Protein AF-A0A1Q6PU66-F1 (afdb_monomer)

Nearest PDB structures (foldseek):
  5g62-assembly2_B  TM=7.228E-01  e=1.114E-17  Streptococcus pneumoniae TIGR4
  5g5z-assembly1_C  TM=7.124E-01  e=1.742E-17  Streptococcus pneumoniae TIGR4
  6jhx-assembly2_B  TM=7.033E-01  e=1.473E-17  Sphingomonas sp.
  3vlw-assembly2_B  TM=6.760E-01  e=1.648E-17  Sphingomonas sp. A1
  4xig-assembly1_Q  TM=6.704E-01  e=1.826E-16  Sphingomonas sp. A1

Mean predicted aligned error: 11.04 Å

Solvent-accessible surface area (backbone atoms only — not comparable to full-atom values): 35035 Å² total; per-residue (Å²): 134,86,82,79,74,51,74,68,55,53,52,50,50,51,52,50,51,52,49,48,52,50,47,51,52,49,47,56,48,48,69,42,39,74,56,39,73,75,56,62,80,80,64,83,78,86,74,41,74,75,62,95,67,81,84,48,77,87,67,47,73,46,34,34,34,35,65,54,66,70,62,59,85,77,43,88,50,71,53,69,25,52,34,50,43,45,44,44,74,76,42,66,28,48,32,79,87,69,46,76,40,64,59,38,66,40,68,42,60,40,59,90,97,35,38,48,60,47,52,52,47,34,62,74,67,68,64,67,48,29,28,36,49,43,72,64,61,88,76,50,68,52,58,37,37,75,72,55,52,34,40,71,40,48,73,51,38,76,74,36,13,67,46,49,44,53,51,46,70,76,37,75,89,60,84,62,53,38,68,47,91,98,42,75,35,26,50,43,54,70,24,38,40,73,49,87,53,56,78,63,54,61,57,37,39,32,33,43,47,44,45,46,40,74,59,33,51,34,42,60,47,28,42,30,89,90,81,46,95,65,75,40,79,37,96,55,43,70,37,71,42,54,60,33,25,42,24,29,71,87,69,46,82,50,84,33,83,61,73,48,96,60,43,26,55,55,36,59,49,65,69,60,51,37,42,44,62,35,76,60,54,53,33,43,59,30,49,53,58,49,43,57,29,32,50,48,44,34,59,77,71,65,49,82,91,43,40,25,28,61,56,40,53,42,71,68,49,56,50,3,43,73,43,0,11,22,39,31,42,9,44,45,52,18,36,40,74,92,75,70,38,57,44,69,23,66,70,34,72,33,47,53,35,36,42,52,51,47,23,49,39,39,75,72,58,35,42,41,91,57,29,82,75,43,68,85,49,50,67,52,47,58,60,53,67,51,48,59,51,37,41,45,34,32,34,39,30,37,69,77,48,38,34,33,58,46,38,34,83,92,39,84,60,9,50,65,34,33,22,41,40,31,34,74,30,27,19,76,76,54,75,52,82,76,16,26,78,26,73,39,21,8,26,93,66,73,51,58,57,56,59,36,32,34,45,24,47,73,35,70,88,49,62,54,41,30,51,36,32,55,53,24,39,18,44,36,74,68,32,17,44,27,26,65,51,15,44,41,46,68,54,32,69,68,55,44,41,52,64,38,60,74,71,72,45,61,32,41,39,47,83,46,78,54,98,90,40,74,27,37,27,56,31,73,78,47,65,79,37,84,77,51,66,42,54,48,37,16,36,63,66,60,72,42,36,32,44,80,60,55,75,43,86,84,59,76,89,22,52,64,54,56,20,38,44,24,52,54,68,57,64,43,75,17,24,52,78,76,46,69,63,77,60,73,49,56,58,73,54,51,57,51,39,53,57,34,45,43,58,39,48,69,62,38,43,46,62,50,44,44,30,40,28,72,61,78,37,50,77,85,80,45,40,69,58,51,38,54,53,50,60,73,57,40,57,66,60,47,40,47,58,52,40,52,53,51,54,57,65,75,74,111

Sequence (652 aa):
MKREFSLKQIMQMILVCLLLVAVVYIFYRADHAELSQLNGPVTASQGAAPLENESDPALRSFTYLLDKGESTEYYLNYEDNPVMRYIANYKTFEASDGTQQRVLMSFQVPPAGKEADNLSLLVSTQSYPDVMSMTYFGGSLAELYEAGNILDLGPYIDQYMPNYKAWLEANPQVIATTPVGDQDLHLTLTGIRANLSAYDLFAGWCYRRDWIVRYGVQPDMLFDPMADSEPRPNPKAGQAFSGHYTLDKDGNAIESATLEKNVNGDSWVDDVIFPSGNTDPIYISDWEWMFEIFERALKEQGIADGYVTSVYYPGFNQNGDLVSSFGGGSPWLWYDAEHNEVKFGGDSDTFKTYLACMNAWWNRGWIDKQFAERSGDMYYKIDDVTVRSGKVGFWQGSVSTLGSRISNASLPYTEGAVVFGAANPINDVYGGPEQQLKIPNTFFGTAKYGGSVVVTDKAKEKDLALLFHWLDYFYTEEGAMLYNYGLSAEQQAQLQDATYLRFGVDAAYTLVERDGQQMVRFHDLLKVNDGNIRTAMNGSRVMGLSSPMLVDYGDTDTYVQHCIGQWDLYKPIGFMALYPFNHQLPVKAVQSNNKVYSRIVNEYMYVQVPQFITGKKNLESDWDTYCADLKKRGYQKVLKSFNELLQESDAE

pLDDT: mean 85.13, std 16.3, range [32.5, 98.88]

Radius of gyration: 27.32 Å; Cα contacts (8 Å, |Δi|>4): 1210; chains: 1; bounding box: 78×58×77 Å

Secondary structure (DSSP, 8-state):
---PPPHHHHHHHHHHHHHHHHHHHHHHHHHHHHHHTS-----TTSSSPPPTTTT-GGG--EEEE-S----TTT-SSGGGSHHHHHHHHH--EE-TTS-EE---EEEEPPPTT-HHHHHHHHHHHT---SEEE-TT--S-HHHHHHTTSB---HHHHHHH-HHHHHHHHH-TT----EEETTEEE--SEEEEES---GGG--EEEEEEHHHHHHH-B--SEE--TTT-SS-EE-TTTTPBP-EEEEEBTTS-EEEESS--TTB-TT-EEE----TTS-SS--BHHHHHHHHHHHHHHHHHTT-TT-EEE---TTSSBTTBGGGGGGTS--SSEEEETTTTEEEE-TTSHHHHHHHHHHHHHHHHT-B-TTGGG-TTS-TT-TTHHHHHTT-EEEEEEEGGGSBTTT--TTSTTTTT--EEEEPPPBPSSSS-TTTSSPPP--S----SEEEEEEEBGGGGGS-HHHHHHHHHHTTSHHHHHHHHH---HHHHHHH--HHHHHHT-S-SEEEEEETTEEEEEE-HHHHS-TTTHHHHHS-TTS--EE--S-B--S-SS-HHHHHHHHHTSS--TT-GGGSTHHHHS-HHHHHHHHHHHIIIIIIIIHHHHHHHHTTSS-TTTSHHHHHHHHHHHTHHHHHHHHHHHHHHHT--

Structure (mmCIF, N/CA/C/O backbone):
data_AF-A0A1Q6PU66-F1
#
_entry.id   AF-A0A1Q6PU66-F1
#
loop_
_atom_site.group_PDB
_atom_site.id
_atom_site.type_symbol
_atom_site.label_atom_id
_atom_site.label_alt_id
_atom_site.label_comp_id
_atom_site.label_asym_id
_atom_site.label_entity_id
_atom_site.label_seq_id
_atom_site.pdbx_PDB_ins_code
_atom_site.Cartn_x
_atom_site.Cartn_y
_atom_site.Cartn_z
_atom_site.occupancy
_atom_site.B_iso_or_equiv
_atom_site.auth_seq_id
_atom_site.auth_comp_id
_atom_site.auth_asym_id
_atom_site.auth_atom_id
_atom_site.pdbx_PDB_model_num
ATOM 1 N N . MET A 1 1 ? 42.179 -25.171 -18.057 1.00 34.19 1 MET A N 1
ATOM 2 C CA . MET A 1 1 ? 42.884 -25.669 -16.853 1.00 34.19 1 MET A CA 1
ATOM 3 C C . MET A 1 1 ? 42.003 -25.394 -15.644 1.00 34.19 1 MET A C 1
ATOM 5 O O . MET A 1 1 ? 41.906 -24.244 -15.239 1.00 34.19 1 MET A O 1
ATOM 9 N N . 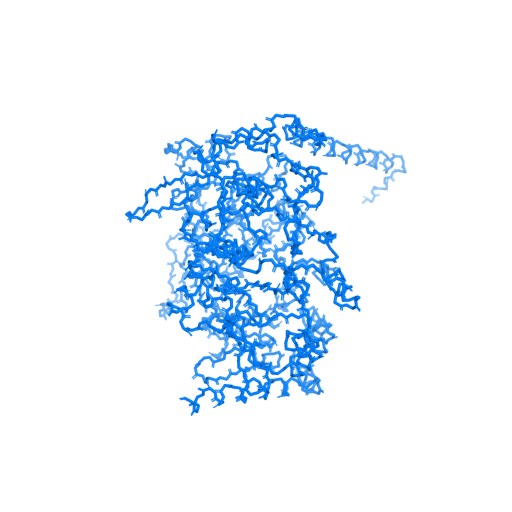LYS A 1 2 ? 41.299 -26.405 -15.122 1.00 36.56 2 LYS A N 1
ATOM 10 C CA . LYS A 1 2 ? 40.543 -26.278 -13.868 1.00 36.56 2 LYS A CA 1
ATOM 11 C C . LYS A 1 2 ? 41.562 -26.258 -12.724 1.00 36.56 2 LYS A C 1
ATOM 13 O O . LYS A 1 2 ? 42.262 -27.245 -12.532 1.00 36.56 2 LYS A O 1
ATOM 18 N N . ARG A 1 3 ? 41.718 -25.124 -12.037 1.00 38.62 3 ARG A N 1
ATOM 19 C CA . ARG A 1 3 ? 42.496 -25.062 -10.791 1.00 38.62 3 ARG A CA 1
ATOM 20 C C . ARG A 1 3 ? 41.628 -25.668 -9.692 1.00 38.62 3 ARG A C 1
ATOM 22 O O . ARG A 1 3 ? 40.685 -25.029 -9.241 1.00 38.62 3 ARG A O 1
ATOM 29 N N . GLU A 1 4 ? 41.913 -26.908 -9.315 1.00 43.91 4 GLU A N 1
ATOM 30 C CA . GLU A 1 4 ? 41.359 -27.504 -8.100 1.00 43.91 4 GLU A CA 1
ATOM 31 C C . GLU A 1 4 ? 42.000 -26.812 -6.894 1.00 43.91 4 GLU A C 1
ATOM 33 O O . GLU A 1 4 ? 43.219 -26.846 -6.713 1.00 43.91 4 GLU A O 1
ATOM 38 N N . PHE A 1 5 ? 41.185 -26.118 -6.100 1.00 52.38 5 PHE A N 1
ATOM 39 C CA . PHE A 1 5 ? 41.636 -25.535 -4.843 1.00 52.38 5 PHE A CA 1
ATOM 40 C C . PHE A 1 5 ? 41.866 -26.655 -3.828 1.00 52.38 5 PHE A C 1
ATOM 42 O O . PHE A 1 5 ? 41.019 -27.526 -3.639 1.00 52.38 5 PHE A O 1
ATOM 49 N N . SER A 1 6 ? 43.019 -26.634 -3.161 1.00 68.25 6 SER A N 1
ATOM 50 C CA . SER A 1 6 ? 43.309 -27.597 -2.097 1.00 68.25 6 SER A CA 1
ATOM 51 C C . SER A 1 6 ? 42.333 -27.420 -0.928 1.00 68.25 6 SER A C 1
ATOM 53 O O . SER A 1 6 ? 41.896 -26.303 -0.639 1.00 68.25 6 SER A O 1
ATOM 55 N N . LEU A 1 7 ? 42.053 -28.498 -0.187 1.00 52.75 7 LEU A N 1
ATOM 56 C CA . LEU A 1 7 ? 41.197 -28.477 1.012 1.00 52.75 7 LEU A CA 1
ATOM 57 C C . LEU A 1 7 ? 41.596 -27.367 2.011 1.00 52.75 7 LEU A C 1
ATOM 59 O O . LEU A 1 7 ? 40.756 -26.781 2.688 1.00 52.75 7 LEU A O 1
ATOM 63 N N . LYS A 1 8 ? 42.893 -27.036 2.054 1.00 51.84 8 LYS A N 1
ATOM 64 C CA . LYS A 1 8 ? 43.467 -25.980 2.894 1.00 51.84 8 LYS A CA 1
ATOM 65 C C . LYS A 1 8 ? 43.066 -24.569 2.437 1.00 51.84 8 LYS A C 1
ATOM 67 O O . LYS A 1 8 ? 42.828 -23.710 3.280 1.00 51.84 8 LYS A O 1
ATOM 72 N N . GLN A 1 9 ? 42.948 -24.342 1.127 1.00 51.84 9 GLN A N 1
ATOM 73 C CA . GLN A 1 9 ? 42.469 -23.078 0.551 1.00 51.84 9 GLN A CA 1
ATOM 74 C C . GLN A 1 9 ? 40.959 -22.909 0.749 1.00 51.84 9 GLN A C 1
ATOM 76 O O . GLN A 1 9 ? 40.512 -21.809 1.056 1.00 51.84 9 GLN A O 1
ATOM 81 N N . ILE A 1 10 ? 40.192 -24.002 0.663 1.00 59.53 10 ILE A N 1
ATOM 82 C CA . ILE A 1 10 ? 38.753 -24.004 0.966 1.00 59.53 10 ILE A CA 1
ATOM 83 C C . ILE A 1 10 ? 38.522 -23.673 2.448 1.00 59.53 10 ILE A C 1
ATOM 85 O O . ILE A 1 10 ? 37.725 -22.794 2.760 1.00 59.53 10 ILE A O 1
ATOM 89 N N . MET A 1 11 ? 39.274 -24.291 3.367 1.00 49.53 11 MET A N 1
ATOM 90 C CA . MET A 1 11 ? 39.202 -23.953 4.795 1.00 49.53 11 MET A CA 1
ATOM 91 C C . MET A 1 11 ? 39.613 -22.505 5.089 1.00 49.53 11 MET A C 1
ATOM 93 O O . MET A 1 11 ? 38.979 -21.865 5.921 1.00 49.53 11 MET A O 1
ATOM 97 N N . GLN A 1 12 ? 40.639 -21.968 4.417 1.00 55.06 12 GLN A N 1
ATOM 98 C CA . GLN A 1 12 ? 41.016 -20.558 4.569 1.00 55.06 12 GLN A CA 1
ATOM 99 C C . GLN A 1 12 ? 39.934 -19.610 4.044 1.00 55.06 12 GLN A C 1
ATOM 101 O O . GLN A 1 12 ? 39.653 -18.618 4.706 1.00 55.06 12 GLN A O 1
ATOM 106 N N . MET A 1 13 ? 39.286 -19.921 2.917 1.00 56.47 13 MET A N 1
ATOM 107 C CA . MET A 1 13 ? 38.144 -19.143 2.424 1.00 56.47 13 MET A CA 1
ATOM 108 C C . MET A 1 13 ? 36.962 -19.190 3.392 1.00 56.47 13 MET A C 1
ATOM 110 O O . MET A 1 13 ? 36.402 -18.144 3.689 1.00 56.47 13 MET A O 1
ATOM 114 N N . ILE A 1 14 ? 36.624 -20.359 3.944 1.00 59.97 14 ILE A N 1
ATOM 115 C CA . ILE A 1 14 ? 35.553 -20.483 4.946 1.00 59.97 14 ILE A CA 1
ATOM 116 C C . ILE A 1 14 ? 35.893 -19.671 6.200 1.00 59.97 14 ILE A C 1
ATOM 118 O O . ILE A 1 14 ? 35.036 -18.960 6.714 1.00 59.97 14 ILE A O 1
ATOM 122 N N . LEU A 1 15 ? 37.142 -19.719 6.672 1.00 51.78 15 LEU A N 1
ATOM 123 C CA . LEU A 1 15 ? 37.574 -18.946 7.838 1.00 51.78 15 LEU A CA 1
ATOM 124 C C . LEU A 1 15 ? 37.520 -17.432 7.574 1.00 51.78 15 LEU A C 1
ATOM 126 O O . LEU A 1 15 ? 37.099 -16.681 8.447 1.00 51.78 15 LEU A O 1
ATOM 130 N N . VAL A 1 16 ? 37.903 -16.987 6.372 1.00 57.66 16 VAL A N 1
ATOM 131 C CA . VAL A 1 16 ? 37.813 -15.581 5.945 1.00 57.66 16 VAL A CA 1
ATOM 132 C C . VAL A 1 16 ? 36.356 -15.143 5.787 1.00 57.66 16 VAL A C 1
ATOM 134 O O . VAL A 1 16 ? 36.017 -14.052 6.225 1.00 57.66 16 VAL A O 1
ATOM 137 N N . CYS A 1 17 ? 35.475 -15.991 5.250 1.00 51.25 17 CYS A N 1
ATOM 138 C CA . CYS A 1 17 ? 34.036 -15.730 5.189 1.00 51.25 17 CYS A CA 1
ATOM 139 C C . CYS A 1 17 ? 33.412 -15.654 6.588 1.00 51.25 17 CYS A C 1
ATOM 141 O O . CYS A 1 17 ? 32.629 -14.750 6.844 1.00 51.25 17 CYS A O 1
ATOM 143 N N . LEU A 1 18 ? 33.783 -16.540 7.517 1.00 49.34 18 LEU A N 1
ATOM 144 C CA . LEU A 1 18 ? 33.309 -16.491 8.905 1.00 49.34 18 LEU A CA 1
ATOM 145 C C . LEU A 1 18 ? 33.839 -15.260 9.649 1.00 49.34 18 LEU A C 1
ATOM 147 O O . LEU A 1 18 ? 33.102 -14.659 10.423 1.00 49.34 18 LEU A O 1
ATOM 151 N N . LEU A 1 19 ? 35.084 -14.852 9.387 1.00 48.25 19 LEU A N 1
ATOM 152 C CA . LEU A 1 19 ? 35.644 -13.600 9.898 1.00 48.25 19 LEU A CA 1
ATOM 153 C C . LEU A 1 19 ? 34.946 -12.382 9.289 1.00 48.25 19 LEU A C 1
ATOM 155 O O . LEU A 1 19 ? 34.654 -11.455 10.026 1.00 48.25 19 LEU A O 1
ATOM 159 N N . LEU A 1 20 ? 34.614 -12.390 7.997 1.00 46.22 20 LEU A N 1
ATOM 160 C CA . LEU A 1 20 ? 33.832 -11.332 7.351 1.00 46.22 20 LEU A CA 1
ATOM 161 C C . LEU A 1 20 ? 32.408 -11.267 7.903 1.00 46.22 20 LEU A C 1
ATOM 163 O O . LEU A 1 20 ? 31.942 -10.177 8.187 1.00 46.22 20 LEU A O 1
ATOM 167 N N . VAL A 1 21 ? 31.746 -12.400 8.141 1.00 48.91 21 VAL A N 1
ATOM 168 C CA . VAL A 1 21 ? 30.428 -12.446 8.797 1.00 48.91 21 VAL A CA 1
ATOM 169 C C . VAL A 1 21 ? 30.521 -11.947 10.238 1.00 48.91 21 VAL A C 1
ATOM 171 O O . VAL A 1 21 ? 29.673 -11.173 10.664 1.00 48.91 21 VAL A O 1
ATOM 174 N N . ALA A 1 22 ? 31.564 -12.320 10.984 1.00 39.75 22 ALA A N 1
ATOM 175 C CA . ALA A 1 22 ? 31.788 -11.822 12.340 1.00 39.75 22 ALA A CA 1
ATOM 176 C C . ALA A 1 22 ? 32.105 -10.319 12.356 1.00 39.75 22 ALA A C 1
ATOM 178 O O . ALA A 1 22 ? 31.626 -9.609 13.227 1.00 39.75 22 ALA A O 1
ATOM 179 N N . VAL A 1 23 ? 32.867 -9.821 11.384 1.00 44.53 23 VAL A N 1
ATOM 180 C CA . VAL A 1 23 ? 33.215 -8.405 11.234 1.00 44.53 23 VAL A CA 1
ATOM 181 C C . VAL A 1 23 ? 32.000 -7.592 10.782 1.00 44.53 23 VAL A C 1
ATOM 183 O O . VAL A 1 23 ? 31.732 -6.556 11.373 1.00 44.53 23 VAL A O 1
ATOM 186 N N . VAL A 1 24 ? 31.195 -8.093 9.841 1.00 45.12 24 VAL A N 1
ATOM 187 C CA . VAL A 1 24 ? 29.891 -7.522 9.460 1.00 45.12 24 VAL A CA 1
ATOM 188 C C . VAL A 1 24 ? 28.927 -7.539 10.645 1.00 45.12 24 VAL A C 1
ATOM 190 O O . VAL A 1 24 ? 28.235 -6.558 10.858 1.00 45.12 24 VAL A O 1
ATOM 193 N N . TYR A 1 25 ? 28.923 -8.585 11.475 1.00 40.06 25 TYR A N 1
ATOM 194 C CA . TYR A 1 25 ? 28.122 -8.648 12.702 1.00 40.06 25 TYR A CA 1
ATOM 195 C C . TYR A 1 25 ? 28.623 -7.680 13.792 1.00 40.06 25 TYR A C 1
ATOM 197 O O . TYR A 1 25 ? 27.824 -7.093 14.519 1.00 40.06 25 TYR A O 1
ATOM 205 N N . ILE A 1 26 ? 29.939 -7.474 13.897 1.00 40.31 26 ILE A N 1
ATOM 206 C CA . ILE A 1 26 ? 30.556 -6.495 14.805 1.00 40.31 26 ILE A CA 1
ATOM 207 C C . ILE A 1 26 ? 30.281 -5.063 14.326 1.00 40.31 26 ILE A C 1
ATOM 209 O O . ILE A 1 26 ? 29.975 -4.218 15.159 1.00 40.31 26 ILE A O 1
ATOM 213 N N . PHE A 1 27 ? 30.320 -4.791 13.018 1.00 42.09 27 PHE A N 1
ATOM 214 C CA . PHE A 1 27 ? 29.985 -3.483 12.446 1.00 42.09 27 PHE A CA 1
ATOM 215 C C . PHE A 1 27 ? 28.477 -3.211 12.442 1.00 42.09 27 PHE A C 1
ATOM 217 O O . PHE A 1 27 ? 28.074 -2.110 12.792 1.00 42.09 27 PHE A O 1
ATOM 224 N N . TYR A 1 28 ? 27.642 -4.228 12.204 1.00 42.28 28 TYR A N 1
ATOM 225 C CA . TYR A 1 28 ? 26.197 -4.187 12.460 1.00 42.28 28 TYR A CA 1
ATOM 226 C C . TYR A 1 28 ? 25.917 -3.813 13.922 1.00 42.28 28 TYR A C 1
ATOM 228 O O . TYR A 1 28 ? 25.084 -2.956 14.202 1.00 42.28 28 TYR A O 1
ATOM 236 N N . ARG A 1 29 ? 26.675 -4.384 14.871 1.00 33.09 29 ARG A N 1
ATOM 237 C CA . ARG A 1 29 ? 26.627 -3.980 16.284 1.00 33.09 29 ARG A CA 1
ATOM 238 C C . ARG A 1 29 ? 27.204 -2.593 16.564 1.00 33.09 29 ARG A C 1
ATOM 240 O O . ARG A 1 29 ? 26.803 -2.020 17.567 1.00 33.09 29 ARG A O 1
ATOM 247 N N . ALA A 1 30 ? 28.130 -2.082 15.755 1.00 33.41 30 ALA A N 1
ATOM 248 C CA . ALA A 1 30 ? 28.784 -0.788 15.960 1.00 33.41 30 ALA A CA 1
ATOM 249 C C . ALA A 1 30 ? 27.950 0.390 15.423 1.00 33.41 30 ALA A C 1
ATOM 251 O O . ALA A 1 30 ? 27.867 1.405 16.103 1.00 33.41 30 ALA A O 1
ATOM 252 N N . ASP A 1 31 ? 27.245 0.229 14.298 1.00 39.28 31 ASP A N 1
ATOM 253 C CA . ASP A 1 31 ? 26.215 1.187 13.845 1.00 39.28 31 ASP A CA 1
ATOM 254 C C . ASP A 1 31 ? 24.986 1.145 14.758 1.00 39.28 31 ASP A C 1
ATOM 256 O O . ASP A 1 31 ? 24.381 2.167 15.075 1.00 39.28 31 ASP A O 1
ATOM 260 N N . HIS A 1 32 ? 24.657 -0.038 15.285 1.00 41.03 32 HIS A N 1
ATOM 261 C CA . HIS A 1 32 ? 23.758 -0.126 16.425 1.00 41.03 32 HIS A CA 1
ATOM 262 C C . HIS A 1 32 ? 24.383 0.390 17.717 1.00 41.03 32 HIS A C 1
ATOM 264 O O . HIS A 1 32 ? 23.621 0.542 18.648 1.00 41.03 32 HIS A O 1
ATOM 270 N N . ALA A 1 33 ? 25.686 0.679 17.834 1.00 32.50 33 ALA A N 1
ATOM 271 C CA . ALA A 1 33 ? 26.289 1.077 19.109 1.00 32.50 33 ALA A CA 1
ATOM 272 C C . ALA A 1 33 ? 26.049 2.546 19.464 1.00 32.50 33 ALA A C 1
ATOM 274 O O . ALA A 1 33 ? 25.903 2.852 20.646 1.00 32.50 33 ALA A O 1
ATOM 275 N N . GLU A 1 34 ? 25.947 3.445 18.481 1.00 36.19 34 GLU A N 1
ATOM 276 C CA . GLU A 1 34 ? 25.538 4.834 18.748 1.00 36.19 34 GLU A CA 1
ATOM 277 C C . GLU A 1 34 ? 24.049 4.918 19.138 1.00 36.19 34 GLU A C 1
ATOM 279 O O . GLU A 1 34 ? 23.688 5.705 20.008 1.00 36.19 34 GLU A O 1
ATOM 284 N N . LEU A 1 35 ? 23.207 4.011 18.623 1.00 36.31 35 LEU A N 1
ATOM 285 C CA . LEU A 1 35 ? 21.825 3.808 19.085 1.00 36.31 35 LEU A CA 1
ATOM 286 C C . LEU A 1 35 ? 21.737 2.935 20.355 1.00 36.31 35 LEU A C 1
ATOM 288 O O . LEU A 1 35 ? 20.859 3.132 21.188 1.00 36.31 35 LEU A O 1
ATOM 292 N N . SER A 1 36 ? 22.668 2.004 20.582 1.00 35.91 36 SER A N 1
ATOM 293 C CA . SER A 1 36 ? 22.642 1.086 21.727 1.00 35.91 36 SER A CA 1
ATOM 294 C C . SER A 1 36 ? 23.232 1.687 22.985 1.00 35.91 36 SER A C 1
ATOM 296 O O . SER A 1 36 ? 22.975 1.169 24.068 1.00 35.91 36 SER A O 1
ATOM 298 N N . GLN A 1 37 ? 23.995 2.775 22.878 1.00 35.81 37 GLN A N 1
ATOM 299 C CA . GLN A 1 37 ? 24.309 3.606 24.038 1.00 35.81 37 GLN A CA 1
ATOM 300 C C . GLN A 1 37 ? 23.048 4.280 24.608 1.00 35.81 37 GLN A C 1
ATOM 302 O O . GLN A 1 37 ? 23.012 4.558 25.804 1.00 35.81 37 GLN A O 1
ATOM 307 N N . LEU A 1 38 ? 21.989 4.434 23.800 1.00 39.53 38 LEU A N 1
ATOM 308 C CA . LEU A 1 38 ? 20.641 4.827 24.231 1.00 39.53 38 LEU A CA 1
ATOM 309 C C . LEU A 1 38 ? 19.722 3.629 24.545 1.00 39.53 38 LEU A C 1
ATOM 311 O O . LEU A 1 38 ? 18.665 3.842 25.135 1.00 39.53 38 LEU A O 1
ATOM 315 N N . ASN A 1 39 ? 20.119 2.386 24.221 1.00 39.62 39 ASN A N 1
ATOM 316 C CA . ASN A 1 39 ? 19.351 1.141 24.431 1.00 39.62 39 ASN A CA 1
ATOM 317 C C . ASN A 1 39 ? 19.944 0.224 25.509 1.00 39.62 39 ASN A C 1
ATOM 319 O O . ASN A 1 39 ? 20.003 -0.999 25.352 1.00 39.62 39 ASN A O 1
ATOM 323 N N . GLY A 1 40 ? 20.361 0.805 26.636 1.00 37.88 40 GLY A N 1
ATOM 324 C CA . GLY A 1 40 ? 20.475 0.023 27.866 1.00 37.88 40 GLY A CA 1
ATOM 325 C C . GLY A 1 40 ? 19.130 -0.649 28.202 1.00 37.88 40 GLY A C 1
ATOM 326 O O . GLY A 1 40 ? 18.081 -0.135 27.806 1.00 37.88 40 GLY A O 1
ATOM 327 N N . PRO A 1 41 ? 19.120 -1.799 28.903 1.00 32.50 41 PRO A N 1
ATOM 328 C CA . PRO A 1 41 ? 17.872 -2.415 29.345 1.00 32.50 41 PRO A CA 1
ATOM 329 C C . PRO A 1 41 ? 17.031 -1.392 30.117 1.00 32.50 41 PRO A C 1
ATOM 331 O O . PRO A 1 41 ? 17.557 -0.696 30.986 1.00 32.50 41 PRO A O 1
ATOM 334 N N . VAL A 1 42 ? 15.734 -1.313 29.803 1.00 41.72 42 VAL A N 1
ATOM 335 C CA . VAL A 1 42 ? 14.772 -0.487 30.541 1.00 41.72 42 VAL A CA 1
ATOM 336 C C . VAL A 1 42 ? 14.704 -1.014 31.976 1.00 41.72 42 VAL A C 1
ATOM 338 O O . VAL A 1 42 ? 14.028 -1.995 32.271 1.00 41.72 42 VAL A O 1
ATOM 341 N N . THR A 1 43 ? 15.450 -0.392 32.886 1.00 39.69 43 THR A N 1
ATOM 342 C CA . THR A 1 43 ? 15.160 -0.461 34.318 1.00 39.69 43 THR A CA 1
ATOM 343 C C . THR A 1 43 ? 14.071 0.560 34.599 1.00 39.69 43 THR A C 1
ATOM 345 O O . THR A 1 43 ? 14.198 1.694 34.140 1.00 39.69 43 THR A O 1
ATOM 348 N N . ALA A 1 44 ? 13.017 0.153 35.313 1.00 34.88 44 ALA A N 1
ATOM 349 C CA . ALA A 1 44 ? 11.850 0.971 35.641 1.00 34.88 44 ALA A CA 1
ATOM 350 C C . ALA A 1 44 ? 12.193 2.459 35.862 1.00 34.88 44 ALA A C 1
ATOM 352 O O . ALA A 1 44 ? 13.106 2.777 36.627 1.00 34.88 44 ALA A O 1
ATOM 353 N N . SER A 1 45 ? 11.467 3.319 35.139 1.00 37.38 45 SER A N 1
ATOM 354 C CA . SER A 1 45 ? 11.438 4.787 35.182 1.00 37.38 45 SER A CA 1
ATOM 355 C C . SER A 1 45 ? 12.292 5.448 36.278 1.00 37.38 45 SER A C 1
ATOM 357 O O . SER A 1 45 ? 11.792 5.832 37.337 1.00 37.38 45 SER A O 1
ATOM 359 N N . GLN A 1 46 ? 13.582 5.666 36.023 1.00 35.78 46 GLN A N 1
ATOM 360 C CA . GLN A 1 46 ? 14.352 6.631 36.809 1.00 35.78 46 GLN A CA 1
ATOM 361 C C . GLN A 1 46 ? 14.225 8.003 36.146 1.00 35.78 46 GLN A C 1
ATOM 363 O O 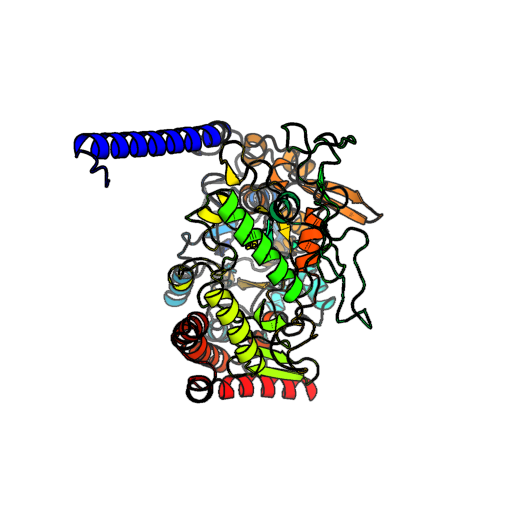. GLN A 1 46 ? 14.987 8.334 35.245 1.00 35.78 46 GLN A O 1
ATOM 368 N N . GLY A 1 47 ? 13.225 8.778 36.573 1.00 37.44 47 GLY A N 1
ATOM 369 C CA . GLY A 1 47 ? 13.089 10.193 36.205 1.00 37.44 47 GLY A CA 1
ATOM 370 C C . GLY A 1 47 ? 11.661 10.692 35.997 1.00 37.44 47 GLY A C 1
ATOM 371 O O . GLY A 1 47 ? 11.444 11.897 36.020 1.00 37.44 47 GLY A O 1
ATOM 372 N N . ALA A 1 48 ? 10.687 9.799 35.837 1.00 40.50 48 ALA A N 1
ATOM 373 C CA . ALA A 1 48 ? 9.296 10.192 35.665 1.00 40.50 48 ALA A CA 1
ATOM 374 C C . ALA A 1 48 ? 8.645 10.531 37.017 1.00 40.50 48 ALA A C 1
ATOM 376 O O . ALA A 1 48 ? 8.886 9.837 38.007 1.00 40.50 48 ALA A O 1
ATOM 377 N N . ALA A 1 49 ? 7.795 11.562 37.067 1.00 41.84 49 ALA A N 1
ATOM 378 C CA . ALA A 1 49 ? 6.854 11.696 38.176 1.00 41.84 49 ALA A CA 1
ATOM 379 C C . ALA A 1 49 ? 6.016 10.398 38.250 1.00 41.84 49 ALA A C 1
ATOM 381 O O . ALA A 1 49 ? 5.473 9.998 37.212 1.00 41.84 49 ALA A O 1
ATOM 382 N N . PRO A 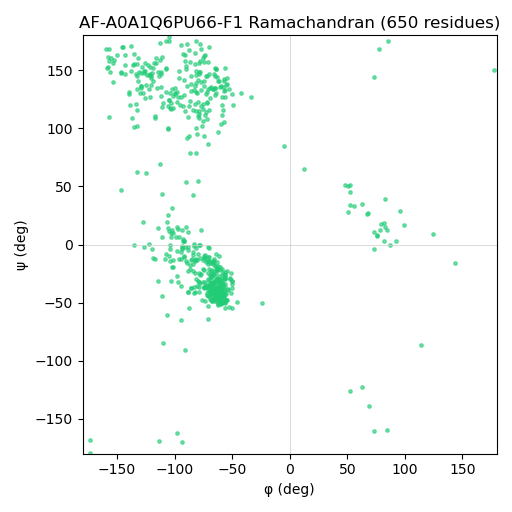1 50 ? 5.938 9.717 39.413 1.00 47.03 50 PRO A N 1
ATOM 383 C CA . PRO A 1 50 ? 5.101 8.526 39.553 1.00 47.03 50 PRO A CA 1
ATOM 384 C C . PRO A 1 50 ? 3.656 8.886 39.203 1.00 47.03 50 PRO A C 1
ATOM 386 O O . PRO A 1 50 ? 3.209 9.964 39.614 1.00 47.03 50 PRO A O 1
ATOM 389 N N . LEU A 1 51 ? 2.898 8.018 38.515 1.00 50.72 51 LEU A N 1
ATOM 390 C CA . LEU A 1 51 ? 1.438 8.175 38.562 1.00 50.72 51 LEU A CA 1
ATOM 391 C C . LEU A 1 51 ? 1.034 8.131 40.047 1.00 50.72 51 LEU A C 1
ATOM 393 O O . LEU A 1 51 ? 1.488 7.261 40.800 1.00 50.72 51 LEU A O 1
ATOM 397 N N . GLU A 1 52 ? 0.199 9.065 40.502 1.00 45.94 52 GLU A N 1
ATOM 398 C CA . GLU A 1 52 ? -0.451 8.914 41.805 1.00 45.94 52 GLU A CA 1
ATOM 399 C C . GLU A 1 52 ? -1.223 7.579 41.785 1.00 45.94 52 GLU A C 1
ATOM 401 O O . GLU A 1 52 ? -2.270 7.473 41.153 1.00 45.94 52 GLU A O 1
ATOM 406 N N . ASN A 1 53 ? -0.680 6.564 42.473 1.00 50.34 53 ASN A N 1
ATOM 407 C CA . ASN A 1 53 ? -1.189 5.191 42.622 1.00 50.34 53 ASN A CA 1
ATOM 408 C C . ASN A 1 53 ? -0.896 4.151 41.504 1.00 50.34 53 ASN A C 1
ATOM 410 O O . ASN A 1 53 ? -1.722 3.273 41.261 1.00 50.34 53 ASN A O 1
ATOM 414 N N . GLU A 1 54 ? 0.301 4.144 40.896 1.00 47.28 54 GLU A N 1
ATOM 415 C CA . GLU A 1 54 ? 0.730 3.152 39.866 1.00 47.28 54 GLU A CA 1
ATOM 416 C C . GLU A 1 54 ? 0.556 1.661 40.200 1.00 47.28 54 GLU A C 1
ATOM 418 O O . GLU A 1 54 ? 0.495 0.828 39.296 1.00 47.28 54 GLU A O 1
ATOM 423 N N . SER A 1 55 ? 0.528 1.290 41.479 1.00 46.69 55 SER A N 1
ATOM 424 C CA . SER A 1 55 ? 0.696 -0.107 41.903 1.00 46.69 55 SER A CA 1
ATOM 425 C C . SER A 1 55 ? -0.553 -0.763 42.483 1.00 46.69 55 SER A C 1
ATOM 427 O O . SER A 1 55 ? -0.453 -1.899 42.943 1.00 46.69 55 SER A O 1
ATOM 429 N N . ASP A 1 56 ? -1.716 -0.101 42.444 1.00 48.00 56 ASP A N 1
ATOM 430 C CA . ASP A 1 56 ? -2.974 -0.690 42.913 1.00 48.00 56 ASP A CA 1
ATOM 431 C C . ASP A 1 56 ? -3.892 -1.081 41.735 1.00 48.00 56 ASP A C 1
ATOM 433 O O . ASP A 1 56 ? -4.589 -0.231 41.172 1.00 48.00 56 ASP A O 1
ATOM 437 N N . PRO A 1 57 ? -3.940 -2.373 41.352 1.00 50.03 57 PRO A N 1
ATOM 438 C CA . PRO A 1 57 ? -4.883 -2.883 40.360 1.00 50.03 57 PRO A CA 1
ATOM 439 C C . PRO A 1 57 ? -6.348 -2.566 40.684 1.00 50.03 57 PRO A C 1
ATOM 441 O O . PRO A 1 57 ? -7.164 -2.541 39.766 1.00 50.03 57 PRO A O 1
ATOM 444 N N . ALA A 1 58 ? -6.692 -2.315 41.955 1.00 47.47 58 ALA A N 1
ATOM 445 C CA . ALA A 1 58 ? -8.050 -1.977 42.373 1.00 47.47 58 ALA A CA 1
ATOM 446 C C . ALA A 1 58 ? -8.499 -0.576 41.921 1.00 47.47 58 ALA A C 1
ATOM 448 O O . ALA A 1 58 ? -9.694 -0.291 41.947 1.00 47.47 58 ALA A O 1
ATOM 449 N N . LEU A 1 59 ? -7.569 0.283 41.485 1.00 52.50 59 LEU A N 1
ATOM 450 C CA . LEU A 1 59 ? -7.864 1.619 40.957 1.00 52.50 59 LEU A CA 1
ATOM 451 C C . LEU A 1 59 ? -7.996 1.653 39.426 1.00 52.50 59 LEU A C 1
ATOM 453 O O . LEU A 1 59 ? -8.357 2.692 38.874 1.00 52.50 59 LEU A O 1
ATOM 457 N N . ARG A 1 60 ? -7.712 0.544 38.720 1.00 64.06 60 ARG A N 1
ATOM 458 C CA . ARG A 1 60 ? -7.857 0.477 37.258 1.00 64.06 60 ARG A CA 1
ATOM 459 C C . ARG A 1 60 ? -9.329 0.369 36.872 1.00 64.06 60 ARG A C 1
ATOM 461 O O . ARG A 1 60 ? -9.993 -0.621 37.174 1.00 64.06 60 ARG A O 1
ATOM 468 N N . SER A 1 61 ? -9.822 1.383 36.171 1.00 73.69 61 SER A N 1
ATOM 469 C CA . SER A 1 61 ? -11.237 1.535 35.837 1.00 73.69 61 SER A CA 1
ATOM 470 C C . SER A 1 61 ? -11.678 0.514 34.778 1.00 73.69 61 SER A C 1
ATOM 472 O O . SER A 1 61 ? -12.702 -0.148 34.933 1.00 73.69 61 SER A O 1
ATOM 474 N N . PHE A 1 62 ? -10.875 0.302 33.729 1.00 92.44 62 PHE A N 1
ATOM 475 C CA . PHE A 1 62 ? -11.243 -0.518 32.565 1.00 92.44 62 PHE A CA 1
ATOM 476 C C . PHE A 1 62 ? -10.055 -1.321 32.015 1.00 92.44 62 PHE A C 1
ATOM 478 O O . PHE A 1 62 ? -8.899 -1.048 32.330 1.00 92.44 62 PHE A O 1
ATOM 485 N N . THR A 1 63 ? -10.348 -2.333 31.204 1.00 94.50 63 THR A N 1
ATOM 486 C CA . THR A 1 63 ? -9.400 -3.198 30.497 1.00 94.50 63 THR A CA 1
ATOM 487 C C . THR A 1 63 ? -9.623 -3.095 28.991 1.00 94.50 63 THR A C 1
ATOM 489 O O . THR A 1 63 ? -10.761 -3.120 28.530 1.00 94.50 63 THR A O 1
ATOM 492 N N . TYR A 1 64 ? -8.541 -3.009 28.222 1.00 95.06 64 TYR A N 1
ATOM 493 C CA . TYR A 1 64 ? -8.577 -2.800 26.777 1.00 95.06 64 TYR A CA 1
ATOM 494 C C . TYR A 1 64 ? -7.620 -3.767 26.078 1.00 95.06 64 TYR A C 1
ATOM 496 O O . TYR A 1 64 ? -6.415 -3.731 26.326 1.00 95.06 64 TYR A O 1
ATOM 504 N N . LEU A 1 65 ? -8.127 -4.611 25.179 1.00 95.31 65 LEU A N 1
ATOM 505 C CA . LEU A 1 65 ? -7.293 -5.421 24.286 1.00 95.31 65 LEU A CA 1
ATOM 506 C C . LEU A 1 65 ? -6.895 -4.621 23.049 1.00 95.31 65 LEU A C 1
ATOM 508 O O . LEU A 1 65 ? -7.744 -4.265 22.230 1.00 95.31 65 LEU A O 1
ATOM 512 N N . LEU A 1 66 ? -5.593 -4.385 22.916 1.00 94.06 66 LEU A N 1
ATOM 513 C CA . LEU A 1 66 ? -4.991 -3.773 21.737 1.00 94.06 66 LEU A CA 1
ATOM 514 C C . LEU A 1 66 ? -4.856 -4.809 20.615 1.00 94.06 66 LEU A C 1
ATOM 516 O O . LEU A 1 66 ? -4.767 -6.010 20.868 1.00 94.06 66 LEU A O 1
ATOM 520 N N . ASP A 1 67 ? -4.792 -4.354 19.367 1.00 87.56 67 ASP A N 1
ATOM 521 C CA . ASP A 1 67 ? -4.449 -5.222 18.235 1.00 87.56 67 ASP A CA 1
ATOM 522 C C . ASP A 1 67 ? -2.952 -5.550 18.199 1.00 87.56 67 ASP A C 1
ATOM 524 O O . ASP A 1 67 ? -2.558 -6.635 17.780 1.00 87.56 67 ASP A O 1
ATOM 528 N N . LYS A 1 68 ? -2.118 -4.616 18.655 1.00 87.94 68 LYS A N 1
ATOM 529 C CA . LYS A 1 68 ? -0.666 -4.727 18.718 1.00 87.94 68 LYS A CA 1
ATOM 530 C C . LYS A 1 68 ? -0.116 -3.780 19.788 1.00 87.94 68 LYS A C 1
ATOM 532 O O . LYS A 1 68 ? -0.659 -2.705 20.016 1.00 87.94 68 LYS A O 1
ATOM 537 N N . GLY A 1 69 ? 0.984 -4.172 20.427 1.00 85.75 69 GLY A N 1
ATOM 538 C CA . GLY A 1 69 ? 1.748 -3.309 21.333 1.00 85.75 69 GLY A CA 1
ATOM 539 C C . GLY A 1 69 ? 3.048 -2.792 20.720 1.00 85.75 69 GLY A C 1
ATOM 540 O O . GLY A 1 69 ? 3.419 -3.137 19.596 1.00 85.75 69 GLY A O 1
ATOM 541 N N . GLU A 1 70 ? 3.756 -1.975 21.491 1.00 87.00 70 GLU A N 1
ATOM 542 C CA . GLU A 1 70 ? 5.053 -1.419 21.104 1.00 87.00 70 GLU A CA 1
ATOM 543 C C . GLU A 1 70 ? 6.214 -2.289 21.589 1.00 87.00 70 GLU A C 1
ATOM 545 O O . GLU A 1 70 ? 6.058 -3.154 22.454 1.00 87.00 70 GLU A O 1
ATOM 550 N N . SER A 1 71 ? 7.397 -2.064 21.013 1.00 83.62 71 SER A N 1
ATOM 551 C CA . SER A 1 71 ? 8.617 -2.728 21.472 1.00 83.62 71 SER A CA 1
ATOM 552 C C . SER A 1 71 ? 8.867 -2.424 22.949 1.00 83.62 71 SER A C 1
ATOM 554 O O . SER A 1 71 ? 8.850 -1.263 23.365 1.00 83.62 71 SER A O 1
ATOM 556 N N . THR A 1 72 ? 9.221 -3.456 23.718 1.00 82.25 72 THR A N 1
ATOM 557 C CA . THR A 1 72 ? 9.614 -3.319 25.131 1.00 82.25 72 THR A CA 1
ATOM 558 C C . THR A 1 72 ? 10.891 -2.496 25.327 1.00 82.25 72 THR A C 1
ATOM 560 O O . THR A 1 72 ? 11.282 -2.202 26.452 1.00 82.25 72 THR A O 1
ATOM 563 N N . GLU A 1 73 ? 11.576 -2.148 24.235 1.00 82.44 73 GLU A N 1
ATOM 564 C CA . GLU A 1 73 ? 12.684 -1.193 24.214 1.00 82.44 73 GLU A CA 1
ATOM 565 C C . GLU A 1 73 ? 12.257 0.221 24.632 1.00 82.44 73 GLU A C 1
ATOM 567 O O . GLU A 1 73 ? 13.078 0.958 25.183 1.00 82.44 73 GLU A O 1
ATOM 572 N N . TYR A 1 74 ? 10.999 0.599 24.387 1.00 85.25 74 TYR A N 1
ATOM 573 C CA . TYR A 1 74 ? 10.466 1.914 24.745 1.00 85.25 74 TYR A CA 1
ATOM 574 C C . TYR A 1 74 ? 9.922 1.917 26.173 1.00 85.25 74 TYR A C 1
ATOM 576 O O . TYR A 1 74 ? 10.373 2.706 27.002 1.00 85.25 74 TYR A O 1
ATOM 584 N N . TYR A 1 75 ? 9.012 0.990 26.469 1.00 86.00 75 TYR A N 1
ATOM 585 C CA . TYR A 1 75 ? 8.397 0.800 27.781 1.00 86.00 75 TYR A CA 1
ATOM 586 C C . TYR A 1 75 ? 7.865 -0.629 27.934 1.00 86.00 75 TYR A C 1
ATOM 588 O O . TYR A 1 75 ? 7.623 -1.315 26.945 1.00 86.00 75 TYR A O 1
ATOM 596 N N . LEU A 1 76 ? 7.700 -1.092 29.178 1.00 82.75 76 LEU A N 1
ATOM 597 C CA . LEU A 1 76 ? 7.286 -2.471 29.466 1.00 82.75 76 LEU A CA 1
ATOM 598 C C . LEU A 1 76 ? 5.783 -2.686 29.289 1.00 82.75 76 LEU A C 1
ATOM 600 O O . LEU A 1 76 ? 5.382 -3.725 28.768 1.00 82.75 76 LEU A O 1
ATOM 604 N N . ASN A 1 77 ? 4.971 -1.722 29.724 1.00 86.69 77 ASN A N 1
ATOM 605 C CA . ASN A 1 77 ? 3.517 -1.795 29.646 1.00 86.69 77 ASN A CA 1
ATOM 606 C C . ASN A 1 77 ? 2.993 -0.642 28.791 1.00 86.69 77 ASN A C 1
ATOM 608 O O . ASN A 1 77 ? 3.571 0.442 28.790 1.00 86.69 77 ASN A O 1
ATOM 612 N N . TYR A 1 78 ? 1.897 -0.847 28.059 1.00 90.50 78 TYR A N 1
ATOM 613 C CA . TYR A 1 78 ? 1.373 0.207 27.183 1.00 90.50 78 TYR A CA 1
ATOM 614 C C . TYR A 1 78 ? 0.769 1.381 27.973 1.00 90.50 78 TYR A C 1
ATOM 616 O O . TYR A 1 78 ? 0.704 2.498 27.477 1.00 90.50 78 TYR A O 1
ATOM 624 N N . GLU A 1 79 ? 0.399 1.162 29.233 1.00 89.00 79 GLU A N 1
ATOM 625 C CA . GLU A 1 79 ? 0.029 2.200 30.198 1.00 89.00 79 GLU A CA 1
ATOM 626 C C . GLU A 1 79 ? 1.135 3.248 30.390 1.00 89.00 79 GLU A C 1
ATOM 628 O O . GLU A 1 79 ? 0.837 4.396 30.714 1.00 89.00 79 GLU A O 1
ATOM 633 N N . ASP A 1 80 ? 2.395 2.868 30.154 1.00 89.06 80 ASP A N 1
ATOM 634 C CA . ASP A 1 80 ? 3.554 3.751 30.272 1.00 89.06 80 ASP A CA 1
ATOM 635 C C . ASP A 1 80 ? 3.759 4.631 29.023 1.00 89.06 80 ASP A C 1
ATOM 637 O O . ASP A 1 80 ? 4.659 5.473 28.998 1.00 89.06 80 ASP A O 1
ATOM 641 N N . ASN A 1 81 ? 2.929 4.459 27.986 1.00 93.50 81 ASN A N 1
ATOM 642 C CA . ASN A 1 81 ? 2.936 5.298 26.792 1.00 93.50 81 ASN A CA 1
ATOM 643 C C . ASN A 1 81 ? 2.769 6.790 27.171 1.00 93.50 81 ASN A C 1
ATOM 645 O O . ASN A 1 81 ? 1.900 7.112 27.989 1.00 93.50 81 ASN A O 1
ATOM 649 N N . PRO A 1 82 ? 3.525 7.724 26.555 1.00 95.06 82 PRO A N 1
ATOM 650 C CA . PRO A 1 82 ? 3.513 9.138 26.946 1.00 95.06 82 PRO A CA 1
ATOM 651 C C . PRO A 1 82 ? 2.123 9.786 26.888 1.00 95.06 82 PRO A C 1
ATOM 653 O O . PRO A 1 82 ? 1.748 10.544 27.782 1.00 95.06 82 PRO A O 1
ATOM 656 N N . VAL A 1 83 ? 1.322 9.451 25.873 1.00 96.31 83 VAL A N 1
ATOM 657 C CA . VAL A 1 83 ? -0.051 9.951 25.721 1.00 96.31 83 VAL A CA 1
ATOM 658 C C . VAL A 1 83 ? -0.973 9.347 26.775 1.00 96.31 83 VAL A C 1
ATOM 660 O O . VAL A 1 83 ? -1.738 10.079 27.403 1.00 96.31 83 VAL A O 1
ATOM 663 N N . MET A 1 84 ? -0.876 8.038 27.027 1.00 94.69 84 MET A N 1
ATOM 664 C CA . MET A 1 84 ? -1.689 7.378 28.056 1.00 94.69 84 MET A CA 1
ATOM 665 C C . MET A 1 84 ? -1.389 7.941 29.449 1.00 94.69 84 MET A C 1
ATOM 667 O O . MET A 1 84 ? -2.314 8.237 30.207 1.00 94.69 84 MET A O 1
ATOM 671 N N . ARG A 1 85 ? -0.112 8.197 29.755 1.00 92.25 85 ARG A N 1
ATOM 672 C CA . ARG A 1 85 ? 0.312 8.849 31.001 1.00 92.25 85 ARG A CA 1
ATOM 673 C C . ARG A 1 85 ? -0.162 10.296 31.091 1.00 92.25 85 ARG A C 1
ATOM 675 O O . ARG A 1 85 ? -0.598 10.716 32.163 1.00 92.25 85 ARG A O 1
ATOM 682 N N . TYR A 1 86 ? -0.103 11.059 30.000 1.00 94.81 86 TYR A N 1
ATOM 683 C CA . TYR A 1 86 ? -0.623 12.427 29.973 1.00 94.81 86 TYR A CA 1
ATOM 684 C C . TYR A 1 86 ? -2.120 12.456 30.307 1.00 94.81 86 TYR A C 1
ATOM 686 O O . TYR A 1 86 ? -2.542 13.177 31.213 1.00 94.81 86 TYR A O 1
ATOM 694 N N . ILE A 1 87 ? -2.910 11.616 29.634 1.00 94.50 87 ILE A N 1
ATOM 695 C CA . ILE A 1 87 ? -4.358 11.521 29.847 1.00 94.50 87 ILE A CA 1
ATOM 696 C C . ILE A 1 87 ? -4.664 11.087 31.285 1.00 94.50 87 ILE A C 1
ATOM 698 O O . ILE A 1 87 ? -5.443 11.751 31.966 1.00 94.50 87 ILE A O 1
ATOM 702 N N . ALA A 1 88 ? -4.007 10.035 31.779 1.00 90.06 88 ALA A N 1
ATOM 703 C CA . ALA A 1 88 ? -4.214 9.519 33.132 1.00 90.06 88 ALA A CA 1
ATOM 704 C C . ALA A 1 88 ? -3.930 10.558 34.235 1.00 90.06 88 ALA A C 1
ATOM 706 O O . ALA A 1 88 ? -4.622 10.581 35.253 1.00 90.06 88 ALA A O 1
ATOM 707 N N . ASN A 1 89 ? -2.929 11.426 34.049 1.00 88.00 89 ASN A N 1
ATOM 708 C CA . ASN A 1 89 ? -2.549 12.426 35.051 1.00 88.00 89 ASN A CA 1
ATOM 709 C C . ASN A 1 89 ? -3.369 13.719 34.969 1.00 88.00 89 ASN A C 1
ATOM 711 O O . ASN A 1 89 ? -3.678 14.319 36.005 1.00 88.00 89 ASN A O 1
ATOM 715 N N . TYR A 1 90 ? -3.703 14.172 33.759 1.00 92.31 90 TYR A N 1
ATOM 716 C CA . TYR A 1 90 ? -4.156 15.551 33.541 1.00 92.31 90 TYR A CA 1
ATOM 717 C C . TYR A 1 90 ? -5.559 15.682 32.958 1.00 92.31 90 TYR A C 1
ATOM 719 O O . TYR A 1 90 ? -6.047 16.807 32.839 1.00 92.31 90 TYR A O 1
ATOM 727 N N . LYS A 1 91 ? -6.224 14.575 32.619 1.00 94.12 91 LYS A N 1
ATOM 728 C CA . LYS A 1 91 ? -7.596 14.589 32.109 1.00 94.12 91 LYS A CA 1
ATOM 729 C C . LYS A 1 91 ? -8.543 13.917 33.092 1.00 94.12 91 LYS A C 1
ATOM 731 O O . LYS A 1 91 ? -8.193 12.954 33.775 1.00 94.12 91 LYS A O 1
ATOM 736 N N . THR A 1 92 ? -9.752 14.456 33.162 1.00 94.06 92 THR A N 1
ATOM 737 C CA . THR A 1 92 ? -10.878 13.868 33.884 1.00 94.06 92 THR A CA 1
ATOM 738 C C . THR A 1 92 ? -12.070 13.791 32.951 1.00 94.06 92 THR A C 1
ATOM 740 O O . THR A 1 92 ? -12.191 14.591 32.024 1.00 94.06 92 THR A O 1
ATOM 743 N N . PHE A 1 93 ? -12.939 12.828 33.214 1.00 95.06 93 PHE A N 1
ATOM 744 C CA . PHE A 1 93 ? -14.119 12.538 32.421 1.00 95.06 93 PHE A CA 1
ATOM 745 C C . PHE A 1 93 ? -15.320 12.461 33.354 1.00 95.06 93 PHE A C 1
ATOM 747 O O . PHE A 1 93 ? -15.185 12.089 34.523 1.00 95.06 93 PHE A O 1
ATOM 754 N N . GLU A 1 94 ? -16.486 12.853 32.853 1.00 94.81 94 GLU A N 1
ATOM 755 C CA . GLU A 1 94 ? -17.710 12.820 33.645 1.00 94.81 94 GLU A CA 1
ATOM 756 C C . GLU A 1 94 ? -18.184 11.372 33.825 1.00 94.81 94 GLU A C 1
ATOM 758 O O . GLU A 1 94 ? -18.283 10.614 32.859 1.00 94.81 94 GLU A O 1
ATOM 763 N N . ALA A 1 95 ? -18.460 10.984 35.064 1.00 93.12 95 ALA A N 1
ATOM 764 C CA . ALA A 1 95 ? -19.026 9.693 35.422 1.00 93.12 95 ALA A CA 1
ATOM 765 C C . ALA A 1 95 ? -20.565 9.747 35.412 1.00 93.12 95 ALA A C 1
ATOM 767 O O . ALA A 1 95 ? -21.170 10.815 35.316 1.00 93.12 95 ALA A O 1
ATOM 768 N N . SER A 1 96 ? -21.225 8.601 35.566 1.00 91.00 96 SER A N 1
ATOM 769 C CA . SER A 1 96 ? -22.692 8.494 35.512 1.00 91.00 96 SER A CA 1
ATOM 770 C C . SER A 1 96 ? -23.407 9.294 36.614 1.00 91.00 96 SER A C 1
ATOM 772 O O . SER A 1 96 ? -24.588 9.614 36.484 1.00 91.00 96 SER A O 1
ATOM 774 N N . ASP A 1 97 ? -22.707 9.621 37.704 1.00 91.50 97 ASP A N 1
ATOM 775 C CA . ASP A 1 97 ? -23.200 10.448 38.811 1.00 91.50 97 ASP A CA 1
ATOM 776 C C . ASP A 1 97 ? -22.896 11.954 38.654 1.00 91.50 97 ASP A C 1
ATOM 778 O O . ASP A 1 97 ? -23.214 12.744 39.548 1.00 91.50 97 ASP A O 1
ATOM 782 N N . GLY A 1 98 ? -22.296 12.359 37.529 1.00 90.50 98 GLY A N 1
ATOM 783 C CA . GLY A 1 98 ? -21.908 13.738 37.222 1.00 90.50 98 GLY A CA 1
ATOM 784 C C . GLY A 1 98 ? -20.574 14.178 37.835 1.00 90.50 98 GLY A C 1
ATOM 785 O O . GLY A 1 98 ? -20.189 15.342 37.707 1.00 90.50 98 GLY A O 1
ATOM 786 N N . THR A 1 99 ? -19.851 13.291 38.527 1.00 91.00 99 THR A N 1
ATOM 787 C CA . THR A 1 99 ? -18.522 13.609 39.067 1.00 91.00 99 THR A CA 1
ATOM 788 C C . THR A 1 99 ? -17.443 13.534 37.989 1.00 91.00 99 THR A C 1
ATOM 790 O O . THR A 1 99 ? -17.517 12.735 37.063 1.00 91.00 99 THR A O 1
ATOM 793 N N . GLN A 1 100 ? -16.406 14.363 38.113 1.00 91.38 100 GLN A N 1
ATOM 794 C CA . GLN A 1 100 ? -15.228 14.299 37.246 1.00 91.38 100 GLN A CA 1
ATOM 795 C C . GLN A 1 100 ? -14.215 13.310 37.827 1.00 91.38 100 GLN A C 1
ATOM 797 O O . GLN A 1 100 ? -13.727 13.510 38.941 1.00 91.38 100 GLN A O 1
ATOM 802 N N . GLN A 1 101 ? -13.889 12.256 37.079 1.00 89.88 101 GLN A N 1
ATOM 803 C CA . GLN A 1 101 ? -12.984 11.192 37.517 1.00 89.88 101 GLN A CA 1
ATOM 804 C C . GLN A 1 101 ? -11.845 10.972 36.517 1.00 89.88 101 GLN A C 1
ATOM 806 O O . GLN A 1 101 ? -11.997 11.171 35.313 1.00 89.88 101 GLN A O 1
ATOM 811 N N . ARG A 1 102 ? -10.680 10.553 37.019 1.00 89.19 102 ARG A N 1
ATOM 812 C CA . ARG A 1 102 ? -9.575 10.068 36.179 1.00 89.19 102 ARG A CA 1
ATOM 813 C C . ARG A 1 102 ? -9.868 8.639 35.727 1.00 89.19 102 ARG A C 1
ATOM 815 O O . ARG A 1 102 ? -10.452 7.862 36.479 1.00 89.19 102 ARG A O 1
ATOM 822 N N . VAL A 1 103 ? -9.392 8.279 34.539 1.00 88.69 103 VAL A N 1
ATOM 823 C CA . VAL A 1 103 ? -9.467 6.908 34.021 1.00 88.69 103 VAL A CA 1
ATOM 824 C C . VAL A 1 103 ? -8.071 6.304 33.982 1.00 88.69 103 VAL A C 1
ATOM 826 O O . VAL A 1 103 ? -7.179 6.824 33.314 1.00 88.69 103 VAL A O 1
ATOM 829 N N . LEU A 1 104 ? -7.901 5.180 34.678 1.00 86.25 104 LEU A N 1
ATOM 830 C CA . LEU A 1 104 ? -6.702 4.348 34.611 1.00 86.25 104 LEU A CA 1
ATOM 831 C C . LEU A 1 104 ? -7.030 3.085 33.809 1.00 86.25 104 LEU A C 1
ATOM 833 O O . LEU A 1 104 ? -7.654 2.154 34.322 1.00 86.25 104 LEU A O 1
ATOM 837 N N . MET A 1 105 ? -6.646 3.078 32.534 1.00 90.06 105 MET A N 1
ATOM 838 C CA . MET A 1 105 ? -6.876 1.956 31.623 1.00 90.06 105 MET A CA 1
ATOM 839 C C . MET A 1 105 ? -5.806 0.876 31.811 1.00 90.06 105 MET A C 1
ATOM 841 O O . MET A 1 105 ? -4.624 1.184 31.909 1.00 90.06 105 MET A O 1
ATOM 845 N N . SER A 1 106 ? -6.215 -0.391 31.836 1.00 91.19 106 SER A N 1
ATOM 846 C CA . SER A 1 106 ? -5.318 -1.545 31.771 1.00 91.19 106 SER A CA 1
ATOM 847 C C . SER A 1 106 ? -5.253 -2.063 30.342 1.00 91.19 106 SER A C 1
ATOM 849 O O . SER A 1 106 ? -6.274 -2.492 29.807 1.00 91.19 106 SER A O 1
ATOM 851 N N . PHE A 1 107 ? -4.072 -2.124 29.742 1.00 92.75 107 PHE A N 1
ATOM 852 C CA . PHE A 1 107 ? -3.927 -2.599 28.370 1.00 92.75 107 PHE A CA 1
ATOM 853 C C . PHE A 1 107 ? -3.468 -4.053 28.326 1.00 92.75 107 PHE A C 1
ATOM 855 O O . PHE A 1 107 ? -2.556 -4.473 29.032 1.00 92.75 107 PHE A O 1
ATOM 862 N N . GLN A 1 108 ? -4.116 -4.836 27.471 1.00 92.62 108 GLN A N 1
ATOM 863 C CA . GLN A 1 108 ? -3.717 -6.194 27.141 1.00 92.62 108 GLN A CA 1
ATOM 864 C C . GLN A 1 108 ? -3.101 -6.176 25.747 1.00 92.62 108 GLN A C 1
ATOM 866 O O . GLN A 1 108 ? -3.754 -5.801 24.773 1.00 92.62 108 GLN A O 1
ATOM 871 N N . VAL A 1 109 ? -1.834 -6.575 25.664 1.00 91.50 109 VAL A N 1
ATOM 872 C CA . VAL A 1 109 ? -1.080 -6.636 24.412 1.00 91.50 109 VAL A CA 1
ATOM 873 C C . VAL A 1 109 ? -1.001 -8.096 23.958 1.00 91.50 109 VAL A C 1
ATOM 875 O O . VAL A 1 109 ? -0.478 -8.926 24.709 1.00 91.50 109 VAL A O 1
ATOM 878 N N . PRO A 1 110 ? -1.493 -8.445 22.756 1.00 88.81 110 PRO A N 1
ATOM 879 C CA . PRO A 1 110 ? -1.302 -9.784 22.219 1.00 88.81 110 PRO A CA 1
ATOM 880 C C . PRO A 1 110 ? 0.189 -10.054 21.957 1.00 88.81 110 PRO A C 1
ATOM 882 O O . PRO A 1 110 ? 0.914 -9.145 21.539 1.00 88.81 110 PRO A O 1
ATOM 885 N N . PRO A 1 111 ? 0.675 -11.296 22.145 1.00 86.06 111 PRO A N 1
ATOM 886 C CA . PRO A 1 111 ? 2.030 -11.648 21.742 1.00 86.06 111 PRO A CA 1
ATOM 887 C C . PRO A 1 111 ? 2.223 -11.432 20.234 1.00 86.06 111 PRO A C 1
ATOM 889 O O . PRO A 1 111 ? 1.369 -11.822 19.436 1.00 86.06 111 PRO A O 1
ATOM 892 N N . ALA A 1 112 ? 3.357 -10.843 19.850 1.00 81.88 112 ALA A N 1
ATOM 893 C CA . ALA A 1 112 ? 3.653 -10.527 18.454 1.00 81.88 112 ALA A CA 1
ATOM 894 C C . ALA A 1 112 ? 3.610 -11.780 17.556 1.00 81.88 112 ALA A C 1
ATOM 896 O O . ALA A 1 112 ? 4.208 -12.811 17.879 1.00 81.88 112 ALA A O 1
ATOM 897 N N . GLY A 1 113 ? 2.910 -11.688 16.423 1.00 78.44 113 GLY A N 1
ATOM 898 C CA . GLY A 1 113 ? 2.688 -12.796 15.486 1.00 78.44 113 GLY A CA 1
ATOM 899 C C . GLY A 1 113 ? 1.645 -13.823 15.949 1.00 78.44 113 GLY A C 1
ATOM 900 O O . GLY A 1 113 ? 1.509 -14.883 15.331 1.00 78.44 113 GLY A O 1
ATOM 901 N N . LYS A 1 114 ? 0.942 -13.550 17.055 1.00 82.81 114 LYS A N 1
ATOM 902 C CA . LYS A 1 114 ? -0.123 -14.380 17.640 1.00 82.81 114 LYS A CA 1
ATOM 903 C C . LYS A 1 114 ? -1.405 -13.598 17.895 1.00 82.81 114 LYS A C 1
ATOM 905 O O . LYS A 1 114 ? -2.253 -14.047 18.657 1.00 82.81 114 LYS A O 1
ATOM 910 N N . GLU A 1 115 ? -1.575 -12.458 17.242 1.00 88.06 115 GLU A N 1
ATOM 911 C CA . GLU A 1 115 ? -2.683 -11.533 17.454 1.00 88.06 115 GLU A CA 1
ATOM 912 C C . GLU A 1 115 ? -4.038 -12.195 17.153 1.00 88.06 115 GLU A C 1
ATOM 914 O O . GLU A 1 115 ? -4.928 -12.209 18.006 1.00 88.06 115 GLU A O 1
ATOM 919 N N . ALA A 1 116 ? -4.167 -12.837 15.987 1.00 80.62 116 ALA A N 1
ATOM 920 C CA . ALA A 1 116 ? -5.386 -13.548 15.592 1.00 80.62 116 ALA A CA 1
ATOM 921 C C . ALA A 1 116 ? -5.677 -14.782 16.470 1.00 80.62 116 ALA A C 1
ATOM 923 O O . ALA A 1 116 ? -6.830 -15.018 16.845 1.00 80.62 116 ALA A O 1
ATOM 924 N N . ASP A 1 117 ? -4.638 -15.545 16.834 1.00 81.81 117 ASP A N 1
ATOM 925 C CA . ASP A 1 117 ? -4.751 -16.705 17.731 1.00 81.81 117 ASP A CA 1
ATOM 926 C C . ASP A 1 117 ? -5.218 -16.261 19.132 1.00 81.81 117 ASP A C 1
ATOM 928 O O . ASP A 1 117 ? -6.109 -16.877 19.718 1.00 81.81 117 ASP A O 1
ATOM 932 N N . ASN A 1 118 ? -4.653 -15.166 19.656 1.00 86.94 118 ASN A N 1
ATOM 933 C CA . ASN A 1 118 ? -4.985 -14.607 20.966 1.00 86.94 118 ASN A CA 1
ATOM 934 C C . ASN A 1 118 ? -6.435 -14.111 21.018 1.00 86.94 118 ASN A C 1
ATOM 936 O O . ASN A 1 118 ? -7.166 -14.442 21.950 1.00 86.94 118 ASN A O 1
ATOM 940 N N . LEU A 1 119 ? -6.878 -13.371 19.998 1.00 85.62 119 LEU A N 1
ATOM 941 C CA . LEU A 1 119 ? -8.264 -12.913 19.917 1.00 85.62 119 LEU A CA 1
ATOM 942 C C . LEU A 1 119 ? -9.243 -14.091 19.798 1.00 85.62 119 LEU A C 1
ATOM 944 O O . LEU A 1 119 ? -10.255 -14.130 20.497 1.00 85.62 119 LEU A O 1
ATOM 948 N N . SER A 1 120 ? -8.913 -15.095 18.979 1.00 84.44 120 SER A N 1
ATOM 949 C CA . SER A 1 120 ? -9.717 -16.319 18.849 1.00 84.44 120 SER A CA 1
ATOM 950 C C . SER A 1 120 ? -9.827 -17.080 20.173 1.00 84.44 120 SER A C 1
ATOM 952 O O . SER A 1 120 ? -10.901 -17.585 20.507 1.00 84.44 120 SER A O 1
ATOM 954 N N . LEU A 1 121 ? -8.743 -17.130 20.955 1.00 86.50 121 LEU A N 1
ATOM 955 C CA . LEU A 1 121 ? -8.740 -17.733 22.284 1.00 86.50 121 LEU A CA 1
ATOM 956 C C . LEU A 1 121 ? -9.698 -16.996 23.226 1.00 86.50 121 LEU A C 1
ATOM 958 O O . LEU A 1 121 ? -10.575 -17.648 23.789 1.00 86.50 121 LEU A O 1
ATOM 962 N N . LEU A 1 122 ? -9.587 -15.666 23.337 1.00 88.62 122 LEU A N 1
ATOM 963 C CA . LEU A 1 122 ? -10.460 -14.844 24.189 1.00 88.62 122 LEU A CA 1
ATOM 964 C C . LEU A 1 122 ? -11.940 -15.016 23.828 1.00 88.62 122 LEU A C 1
ATOM 966 O O . LEU A 1 122 ? -12.778 -15.141 24.720 1.00 88.62 122 LEU A O 1
ATOM 970 N N . VAL A 1 123 ? -12.247 -15.099 22.529 1.00 85.25 123 VAL A N 1
ATOM 971 C CA . VAL A 1 123 ? -13.598 -15.387 22.030 1.00 85.25 123 VAL A CA 1
ATOM 972 C C . VAL A 1 123 ? -14.070 -16.780 22.424 1.00 85.25 123 VAL A C 1
ATOM 974 O O . VAL A 1 123 ? -15.189 -16.926 22.908 1.00 85.25 123 VAL A O 1
ATOM 977 N N . SER A 1 124 ? -13.229 -17.801 22.274 1.00 82.12 124 SER A N 1
ATOM 978 C CA . SER A 1 124 ? -13.602 -19.177 22.618 1.00 82.12 124 SER A CA 1
ATOM 979 C C . SER A 1 124 ? -13.799 -19.400 24.121 1.00 82.12 124 SER A C 1
ATOM 981 O O . SER A 1 124 ? -14.643 -20.203 24.515 1.00 82.12 124 SER A O 1
ATOM 983 N N . THR A 1 125 ? -13.035 -18.694 24.961 1.00 88.44 125 THR A N 1
ATOM 984 C CA . THR A 1 125 ? -13.096 -18.828 26.422 1.00 88.44 125 THR A CA 1
ATOM 985 C C . THR A 1 125 ? -14.038 -17.823 27.078 1.00 88.44 125 THR A C 1
ATOM 987 O O . THR A 1 125 ? -14.180 -17.858 28.301 1.00 88.44 125 THR A O 1
ATOM 990 N N . GLN A 1 126 ? -14.629 -16.906 26.299 1.00 86.69 126 GLN A N 1
ATOM 991 C CA . GLN A 1 126 ? -15.436 -15.774 26.777 1.00 86.69 126 GLN A CA 1
ATOM 992 C C . GLN A 1 126 ? -14.728 -14.950 27.868 1.00 86.69 126 GLN A C 1
ATOM 994 O O . GLN A 1 126 ? -15.346 -14.352 28.744 1.00 86.69 126 GLN A O 1
ATOM 999 N N . SER A 1 127 ? -13.393 -14.941 27.856 1.00 88.75 127 SER A N 1
ATOM 1000 C CA . SER A 1 127 ? -12.576 -14.273 28.875 1.00 88.75 127 SER A CA 1
ATOM 1001 C C . SER A 1 127 ? -12.288 -12.833 28.472 1.00 88.75 127 SER A C 1
ATOM 1003 O O . SER A 1 127 ? -11.136 -12.417 28.390 1.00 88.75 127 SER A O 1
ATOM 1005 N N . TYR A 1 128 ? -13.345 -12.083 28.180 1.00 93.12 128 TYR A N 1
ATOM 1006 C CA . TYR A 1 128 ? -13.230 -10.777 27.552 1.00 93.12 128 TYR A CA 1
ATOM 1007 C C . TYR A 1 128 ? -12.685 -9.688 28.505 1.00 93.12 128 TYR A C 1
ATOM 1009 O O . TYR A 1 128 ? -12.968 -9.712 29.714 1.00 93.12 128 TYR A O 1
ATOM 1017 N N . PRO A 1 129 ? -11.886 -8.732 27.993 1.00 94.19 129 PRO A N 1
ATOM 1018 C CA . PRO A 1 129 ? -11.705 -7.414 28.596 1.00 94.19 129 PRO A CA 1
ATOM 1019 C C . PRO A 1 129 ? -12.906 -6.508 28.293 1.00 94.19 129 PRO A C 1
ATOM 1021 O O . PRO A 1 129 ? -13.781 -6.881 27.518 1.00 94.19 129 PRO A O 1
ATOM 1024 N N . ASP A 1 130 ? -12.954 -5.325 28.904 1.00 96.56 130 ASP A N 1
ATOM 1025 C CA . ASP A 1 130 ? -14.077 -4.384 28.768 1.00 96.56 130 ASP A CA 1
ATOM 1026 C C . ASP A 1 130 ? -14.183 -3.817 27.345 1.00 96.56 130 ASP A C 1
ATOM 1028 O O . ASP A 1 130 ? -15.282 -3.674 26.815 1.00 96.56 130 ASP A O 1
ATOM 1032 N N . VAL A 1 131 ? -13.041 -3.536 26.711 1.00 96.88 131 VAL A N 1
ATOM 1033 C CA . VAL A 1 131 ? -12.947 -3.078 25.319 1.00 96.88 131 VAL A CA 1
ATOM 1034 C C . VAL A 1 131 ? -12.021 -4.005 24.538 1.00 96.88 131 VAL A C 1
ATOM 1036 O O . VAL A 1 131 ? -10.958 -4.383 25.034 1.00 96.88 131 VAL A O 1
ATOM 1039 N N . MET A 1 132 ? -12.395 -4.369 23.311 1.00 94.56 132 MET A N 1
ATOM 1040 C CA . MET A 1 132 ? -11.554 -5.188 22.434 1.00 94.56 132 MET A CA 1
ATOM 1041 C C . MET A 1 132 ? -11.418 -4.586 21.051 1.00 94.56 132 MET A C 1
ATOM 1043 O O . MET A 1 132 ? -12.423 -4.308 20.401 1.00 94.56 132 MET A O 1
ATOM 1047 N N . SER A 1 133 ? -10.180 -4.485 20.569 1.00 91.31 133 SER A N 1
ATOM 1048 C CA . SER A 1 133 ? -9.931 -4.326 19.142 1.00 91.31 133 SER A CA 1
ATOM 1049 C C . SER A 1 133 ? -10.345 -5.579 18.370 1.00 91.31 133 SER A C 1
ATOM 1051 O O . SER A 1 133 ? -10.002 -6.706 18.735 1.00 91.31 133 SER A O 1
ATOM 1053 N N . MET A 1 134 ? -11.058 -5.363 17.268 1.00 86.56 134 MET A N 1
ATOM 1054 C CA . MET A 1 134 ? -11.574 -6.402 16.380 1.00 86.56 134 MET A CA 1
ATOM 1055 C C . MET A 1 134 ? -10.777 -6.507 15.076 1.00 86.56 134 MET A C 1
ATOM 1057 O O . MET A 1 134 ? -11.193 -7.223 14.169 1.00 86.56 134 MET A O 1
ATOM 1061 N N . THR A 1 135 ? -9.611 -5.852 14.980 1.00 83.44 135 THR A N 1
ATOM 1062 C CA . THR A 1 135 ? -8.754 -5.838 13.776 1.00 83.44 135 THR A CA 1
ATOM 1063 C C . THR A 1 135 ? -8.472 -7.239 13.214 1.00 83.44 135 THR A C 1
ATOM 1065 O O . THR A 1 135 ? -8.448 -7.420 12.000 1.00 83.44 135 THR A O 1
ATOM 1068 N N . TYR A 1 136 ? -8.288 -8.244 14.078 1.00 79.12 136 TYR A N 1
ATOM 1069 C CA . TYR A 1 136 ? -8.012 -9.631 13.675 1.00 79.12 136 TYR A CA 1
ATOM 1070 C C . TYR A 1 136 ? -9.222 -10.566 13.800 1.00 79.12 136 TYR A C 1
ATOM 1072 O O . TYR A 1 136 ? -9.077 -11.788 13.717 1.00 79.12 136 TYR A O 1
ATOM 1080 N N . PHE A 1 137 ? -10.419 -10.029 14.045 1.00 80.00 137 PHE A N 1
ATOM 1081 C CA . PHE A 1 137 ? -11.606 -10.846 14.240 1.00 80.00 137 PHE A CA 1
ATOM 1082 C C . PHE A 1 137 ? -12.155 -11.333 12.898 1.00 80.00 137 PHE A C 1
ATOM 1084 O O . PHE A 1 137 ? -12.636 -10.552 12.084 1.00 80.00 137 PHE A O 1
ATOM 1091 N N . GLY A 1 138 ? -12.118 -12.648 12.677 1.00 66.31 138 GLY A N 1
ATOM 1092 C CA . GLY A 1 138 ? -12.697 -13.283 11.486 1.00 66.31 138 GLY A CA 1
ATOM 1093 C C . GLY A 1 138 ? -14.148 -13.755 11.650 1.00 66.31 138 GLY A C 1
ATOM 1094 O O . GLY A 1 138 ? -14.663 -14.431 10.758 1.00 66.31 138 GLY A O 1
ATOM 1095 N N . GLY A 1 139 ? -14.771 -13.493 12.804 1.00 71.19 139 GLY A N 1
ATOM 1096 C CA . GLY A 1 139 ? -16.127 -13.932 13.141 1.00 71.19 139 GLY A CA 1
ATOM 1097 C C . GLY A 1 139 ? -17.187 -12.853 12.915 1.00 71.19 139 GLY A C 1
ATOM 1098 O O . GLY A 1 139 ? -16.962 -11.877 12.206 1.00 71.19 139 GLY A O 1
ATOM 1099 N N . SER A 1 140 ? -18.356 -13.028 13.532 1.00 76.25 140 SER A N 1
ATOM 1100 C CA . SER A 1 140 ? -19.476 -12.091 13.424 1.00 76.25 140 SER A CA 1
ATOM 1101 C C . SER A 1 140 ? -19.722 -11.276 14.682 1.00 76.25 140 SER A C 1
ATOM 1103 O O . SER A 1 140 ? -19.851 -11.830 15.773 1.00 76.25 140 SER A O 1
ATOM 1105 N N . LEU A 1 141 ? -19.861 -9.962 14.501 1.00 83.75 141 LEU A N 1
ATOM 1106 C CA . LEU A 1 141 ? -20.294 -9.048 15.554 1.00 83.75 141 LEU A CA 1
ATOM 1107 C C . LEU A 1 141 ? -21.752 -9.304 15.952 1.00 83.75 141 LEU A C 1
ATOM 1109 O O . LEU A 1 141 ? -22.047 -9.355 17.140 1.00 83.75 141 LEU A O 1
ATOM 1113 N N . ALA A 1 142 ? -22.637 -9.561 14.982 1.00 82.06 142 ALA A N 1
ATOM 1114 C CA . ALA A 1 142 ? -24.033 -9.911 15.243 1.00 82.06 142 ALA A CA 1
ATOM 1115 C C . ALA A 1 142 ? -24.158 -11.173 16.117 1.00 82.06 142 ALA A C 1
ATOM 1117 O O . ALA A 1 142 ? -24.927 -11.184 17.067 1.00 82.06 142 ALA A O 1
ATOM 1118 N N . GLU A 1 143 ? -23.344 -12.207 15.869 1.00 82.50 143 GLU A N 1
ATOM 1119 C CA . GLU A 1 143 ? -23.360 -13.446 16.664 1.00 82.50 143 GLU A CA 1
ATOM 1120 C C . GLU A 1 143 ? -22.799 -13.212 18.075 1.00 82.50 143 GLU A C 1
ATOM 1122 O O . GLU A 1 143 ? -23.311 -13.778 19.039 1.00 82.50 143 GLU A O 1
ATOM 1127 N N . LEU A 1 144 ? -21.770 -12.365 18.222 1.00 87.69 144 LEU A N 1
ATOM 1128 C CA . LEU A 1 144 ? -21.273 -11.961 19.542 1.00 87.69 144 LEU A CA 1
ATOM 1129 C C . LEU A 1 144 ? -22.338 -11.185 20.326 1.00 87.69 144 LEU A C 1
ATOM 1131 O O . LEU A 1 144 ? -22.488 -11.407 21.527 1.00 87.69 144 LEU A O 1
ATOM 1135 N N . TY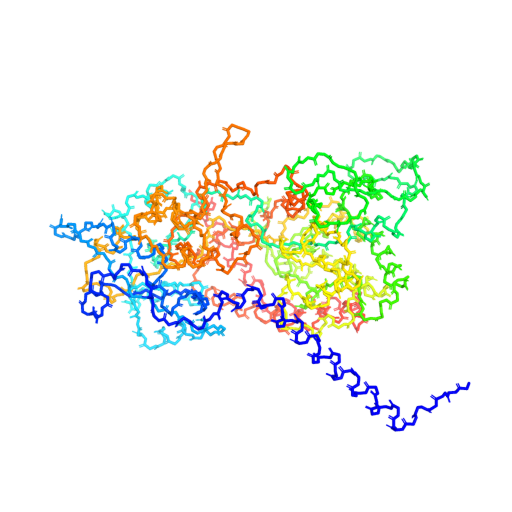R A 1 145 ? -23.078 -10.301 19.657 1.00 90.62 145 TYR A N 1
ATOM 1136 C CA . TYR A 1 145 ? -24.167 -9.539 20.260 1.00 90.62 145 TYR A CA 1
ATOM 1137 C C . TYR A 1 145 ? -25.343 -10.442 20.654 1.00 90.62 145 TYR A C 1
ATOM 1139 O O . TYR A 1 145 ? -25.783 -10.402 21.800 1.00 90.62 145 TYR A O 1
ATOM 1147 N N . GLU A 1 146 ? -25.805 -11.315 19.754 1.00 87.00 146 GLU A N 1
ATOM 1148 C CA . GLU A 1 146 ? -26.891 -12.273 20.013 1.00 87.00 146 GLU A CA 1
ATOM 1149 C C . GLU A 1 146 ? -26.543 -13.261 21.139 1.00 87.00 146 GLU A C 1
ATOM 1151 O O . GLU A 1 146 ? -27.418 -13.666 21.905 1.00 87.00 146 GLU A O 1
ATOM 1156 N N . ALA A 1 147 ? -25.263 -13.623 21.280 1.00 89.31 147 ALA A N 1
ATOM 1157 C CA . ALA A 1 147 ? -24.761 -14.419 22.401 1.00 89.31 147 ALA A CA 1
ATOM 1158 C C . ALA A 1 147 ? -24.672 -13.633 23.724 1.00 89.31 147 ALA A C 1
ATOM 1160 O O . ALA A 1 147 ? -24.441 -14.233 24.772 1.00 89.31 147 ALA A O 1
ATOM 1161 N N . GLY A 1 148 ? -24.868 -12.313 23.685 1.00 93.00 148 GLY A N 1
ATOM 1162 C CA . GLY A 1 148 ? -24.826 -11.426 24.841 1.00 93.00 148 GLY A CA 1
ATOM 1163 C C . GLY A 1 148 ? -23.424 -10.986 25.259 1.00 93.00 148 GLY A C 1
ATOM 1164 O O . GLY A 1 148 ? -23.295 -10.468 26.360 1.00 93.00 148 GLY A O 1
ATOM 1165 N N . ASN A 1 149 ? -22.405 -11.168 24.410 1.00 94.00 149 ASN A N 1
ATOM 1166 C CA . ASN A 1 149 ? -20.992 -10.915 24.731 1.00 94.00 149 ASN A CA 1
ATOM 1167 C C . ASN A 1 149 ? -20.548 -9.462 24.486 1.00 94.00 149 ASN A C 1
ATOM 1169 O O . ASN A 1 149 ? -19.525 -9.027 25.013 1.00 94.00 149 ASN A O 1
ATOM 1173 N N . ILE A 1 150 ? -21.269 -8.714 23.647 1.00 95.88 150 ILE A N 1
ATOM 1174 C CA . ILE A 1 150 ? -20.966 -7.310 23.327 1.00 95.88 150 ILE A CA 1
ATOM 1175 C C . ILE A 1 150 ? -22.211 -6.432 23.427 1.00 95.88 150 ILE A C 1
ATOM 1177 O O . ILE A 1 150 ? -23.339 -6.926 23.427 1.00 95.88 150 ILE A O 1
ATOM 1181 N N . LEU A 1 151 ? -21.995 -5.125 23.556 1.00 96.81 151 LEU A N 1
ATOM 1182 C CA . LEU A 1 151 ? -23.053 -4.127 23.686 1.00 96.81 151 LEU A CA 1
ATOM 1183 C C . LEU A 1 151 ? -23.500 -3.590 22.322 1.00 96.81 151 LEU A C 1
ATOM 1185 O O . LEU A 1 151 ? -22.695 -3.476 21.402 1.00 96.81 151 LEU A O 1
ATOM 1189 N N . ASP A 1 152 ? -24.767 -3.180 22.242 1.00 96.19 152 ASP A N 1
ATOM 1190 C CA . ASP A 1 152 ? -25.172 -2.140 21.294 1.00 96.19 152 ASP A CA 1
ATOM 1191 C C . ASP A 1 152 ? -24.737 -0.788 21.870 1.00 96.19 152 ASP A C 1
ATOM 1193 O O . ASP A 1 152 ? -25.125 -0.413 22.981 1.00 96.19 152 ASP A O 1
ATOM 1197 N N . LEU A 1 153 ? -23.870 -0.096 21.139 1.00 96.75 153 LEU A N 1
ATOM 1198 C CA . LEU A 1 153 ? -23.238 1.148 21.553 1.00 96.75 153 LEU A CA 1
ATOM 1199 C C . LEU A 1 153 ? -24.116 2.367 21.258 1.00 96.75 153 LEU A C 1
ATOM 1201 O O . LEU A 1 153 ? -23.828 3.434 21.792 1.00 96.75 153 LEU A O 1
ATOM 1205 N N . GLY A 1 154 ? -25.183 2.229 20.461 1.00 95.56 154 GLY A N 1
ATOM 1206 C CA . GLY A 1 154 ? -26.014 3.344 19.986 1.00 95.56 154 GLY A CA 1
ATOM 1207 C C . GLY A 1 154 ? -26.484 4.285 21.103 1.00 95.56 154 GLY A C 1
ATOM 1208 O O . GLY A 1 154 ? -26.159 5.473 21.060 1.00 95.56 154 GLY A O 1
ATOM 1209 N N . PRO A 1 155 ? -27.138 3.774 22.166 1.00 96.62 155 PRO A N 1
ATOM 1210 C CA . PRO A 1 155 ? -27.580 4.604 23.289 1.00 96.62 155 PRO A CA 1
ATOM 1211 C C . PRO A 1 155 ? -26.440 5.349 23.999 1.00 96.62 155 PRO A C 1
ATOM 1213 O O . PRO A 1 155 ? -26.626 6.463 24.484 1.00 96.62 155 PRO A O 1
ATOM 1216 N N . TYR A 1 156 ? -25.252 4.744 24.061 1.00 97.25 156 TYR A N 1
ATOM 1217 C CA . TYR A 1 156 ? -24.090 5.333 24.722 1.00 97.25 156 TYR A CA 1
ATOM 1218 C C . TYR A 1 156 ? -23.385 6.363 23.841 1.00 97.25 156 TYR A C 1
ATOM 1220 O O . TYR A 1 156 ? -22.920 7.378 24.353 1.00 97.25 156 TYR A O 1
ATOM 1228 N N . ILE A 1 157 ? -23.347 6.138 22.525 1.00 96.38 157 ILE A N 1
ATOM 1229 C CA . ILE A 1 157 ? -22.869 7.121 21.550 1.00 96.38 157 ILE A CA 1
ATOM 1230 C C . ILE A 1 157 ? -23.745 8.374 21.626 1.00 96.38 157 ILE A C 1
ATOM 1232 O O . ILE A 1 157 ? -23.231 9.484 21.760 1.00 96.38 157 ILE A O 1
ATOM 1236 N N . ASP A 1 158 ? -25.066 8.188 21.621 1.00 96.31 158 ASP A N 1
ATOM 1237 C CA . ASP A 1 158 ? -26.037 9.279 21.686 1.00 96.31 158 ASP A CA 1
ATOM 1238 C C . ASP A 1 158 ? -25.919 10.128 22.950 1.00 96.31 158 ASP A C 1
ATOM 1240 O O . ASP A 1 158 ? -26.125 11.343 22.893 1.00 96.31 158 ASP A O 1
ATOM 1244 N N . GLN A 1 159 ? -25.618 9.491 24.082 1.00 96.94 159 GLN A N 1
ATOM 1245 C CA . GLN A 1 159 ? -25.621 10.148 25.381 1.00 96.94 159 GLN A CA 1
ATOM 1246 C C . GLN A 1 159 ? -24.245 10.677 25.805 1.00 96.94 159 GLN A C 1
ATOM 1248 O O . GLN A 1 159 ? -24.181 11.721 26.452 1.00 96.94 159 GLN A O 1
ATOM 1253 N N . TYR A 1 160 ? -23.164 9.969 25.469 1.00 97.56 160 TYR A N 1
ATOM 1254 C CA . TYR A 1 160 ? -21.836 10.180 26.059 1.00 97.56 160 TYR A CA 1
ATOM 1255 C C . TYR A 1 160 ? -20.722 10.413 25.031 1.00 97.56 160 TYR A C 1
ATOM 1257 O O . TYR A 1 160 ? -19.583 10.643 25.431 1.00 97.56 160 TYR A O 1
ATOM 1265 N N . MET A 1 161 ? -21.005 10.360 23.724 1.00 97.31 161 MET A N 1
ATOM 1266 C CA . MET A 1 161 ? -19.986 10.567 22.685 1.00 97.31 161 MET A CA 1
ATOM 1267 C C . MET A 1 161 ? -20.346 11.676 21.684 1.00 97.31 161 MET A C 1
ATOM 1269 O O . MET A 1 161 ? -20.495 11.413 20.485 1.00 97.31 161 MET A O 1
ATOM 1273 N N . PRO A 1 162 ? -20.514 12.932 22.138 1.00 96.94 162 PRO A N 1
ATOM 1274 C CA . PRO A 1 162 ? -20.929 14.024 21.264 1.00 96.94 162 PRO A CA 1
ATOM 1275 C C . PRO A 1 162 ? -19.957 14.292 20.105 1.00 96.94 162 PRO A C 1
ATOM 1277 O O . PRO A 1 162 ? -20.416 14.698 19.038 1.00 96.94 162 PRO A O 1
ATOM 1280 N N . ASN A 1 163 ? -18.647 14.061 20.263 1.00 95.69 163 ASN A N 1
ATOM 1281 C CA . ASN A 1 163 ? -17.675 14.331 19.198 1.00 95.69 163 ASN A CA 1
ATOM 1282 C C . ASN A 1 163 ? -17.729 13.257 18.103 1.00 95.69 163 ASN A C 1
ATOM 1284 O O . ASN A 1 163 ? -17.828 13.582 16.918 1.00 95.69 163 ASN A O 1
ATOM 1288 N N . TYR A 1 164 ? -17.727 11.980 18.491 1.00 93.81 164 TYR A N 1
ATOM 1289 C CA . TYR A 1 164 ? -17.886 10.856 17.570 1.00 93.81 164 TYR A CA 1
ATOM 1290 C C . TYR A 1 164 ? -19.217 10.933 16.821 1.00 93.81 164 TYR A C 1
ATOM 1292 O O . TYR A 1 164 ? -19.257 10.798 15.597 1.00 93.81 164 TYR A O 1
ATOM 1300 N N . LYS A 1 165 ? -20.302 11.222 17.547 1.00 93.81 165 LYS A N 1
ATOM 1301 C CA . LYS A 1 165 ? -21.633 11.394 16.967 1.00 93.81 165 LYS A CA 1
ATOM 1302 C C . LYS A 1 165 ? -21.676 12.542 15.963 1.00 93.81 165 LYS A C 1
ATOM 1304 O O . LYS A 1 165 ? -22.115 12.327 14.837 1.00 93.81 165 LYS A O 1
ATOM 1309 N N . ALA A 1 166 ? -21.175 13.724 16.327 1.00 92.69 166 ALA A N 1
ATOM 1310 C CA . ALA A 1 166 ? -21.124 14.864 15.411 1.00 92.69 166 ALA A CA 1
ATOM 1311 C C . ALA A 1 166 ? -20.328 14.534 14.139 1.00 92.69 166 ALA A C 1
ATOM 1313 O O . ALA A 1 166 ? -20.694 14.956 13.041 1.00 92.69 166 ALA A O 1
ATOM 1314 N N . TRP A 1 167 ? -19.261 13.741 14.270 1.00 88.50 167 TRP A N 1
ATOM 1315 C CA . TRP A 1 167 ? -18.500 13.277 13.120 1.00 88.50 167 TRP A CA 1
ATOM 1316 C C . TRP A 1 167 ? -19.323 12.339 12.221 1.00 88.50 167 TRP A C 1
ATOM 1318 O O . TRP A 1 167 ? -19.337 12.539 11.005 1.00 88.50 167 TRP A O 1
ATOM 1328 N N . LEU A 1 168 ? -20.028 11.351 12.790 1.00 86.31 168 LEU A N 1
ATOM 1329 C CA . LEU A 1 168 ? -20.904 10.447 12.030 1.00 86.31 168 LEU A CA 1
ATOM 1330 C C . LEU A 1 168 ? -22.030 11.212 11.321 1.00 86.31 168 LEU A C 1
ATOM 1332 O O . LEU A 1 168 ? -22.264 10.996 10.135 1.00 86.31 168 LEU A O 1
ATOM 1336 N N . GLU A 1 169 ? -22.675 12.155 12.009 1.00 88.62 169 GLU A N 1
ATOM 1337 C CA . GLU A 1 169 ? -23.735 13.002 11.444 1.00 88.62 169 GLU A CA 1
ATOM 1338 C C . GLU A 1 169 ? -23.228 13.873 10.283 1.00 88.62 169 GLU A C 1
ATOM 1340 O O . GLU A 1 169 ? -23.934 14.067 9.292 1.00 88.62 169 GLU A O 1
ATOM 1345 N N . ALA A 1 170 ? -21.986 14.360 10.362 1.00 85.81 170 ALA A N 1
ATOM 1346 C CA . ALA A 1 170 ? -21.341 15.098 9.277 1.00 85.81 170 ALA A CA 1
ATOM 1347 C C . ALA A 1 170 ? -20.898 14.203 8.101 1.00 85.81 170 ALA A C 1
ATOM 1349 O O . ALA A 1 170 ? -20.521 14.719 7.047 1.00 85.81 170 ALA A O 1
ATOM 1350 N N . ASN A 1 171 ? -20.923 12.877 8.265 1.00 77.75 171 ASN A N 1
ATOM 1351 C CA . ASN A 1 171 ? -20.464 11.903 7.276 1.00 77.75 171 ASN A CA 1
ATOM 1352 C C . ASN A 1 171 ? -21.488 10.762 7.088 1.00 77.75 171 ASN A C 1
ATOM 1354 O O . ASN A 1 171 ? -21.151 9.598 7.320 1.00 77.75 171 ASN A O 1
ATOM 1358 N N . PRO A 1 172 ? -22.717 11.054 6.618 1.00 76.06 172 PRO A N 1
ATOM 1359 C CA . PRO A 1 172 ? -23.805 10.072 6.531 1.00 76.06 172 PRO A CA 1
ATOM 1360 C C . PRO A 1 172 ? -23.522 8.900 5.576 1.00 76.06 172 PRO A C 1
ATOM 1362 O O . PRO A 1 172 ? -24.194 7.879 5.643 1.00 76.06 172 PRO A O 1
ATOM 1365 N N . GLN A 1 173 ? -22.517 9.014 4.702 1.00 67.19 173 GLN A N 1
ATOM 1366 C CA . GLN A 1 173 ? -22.048 7.916 3.854 1.00 67.19 173 GLN A CA 1
ATOM 1367 C C . GLN A 1 173 ? -21.302 6.810 4.626 1.00 67.19 173 GLN A C 1
ATOM 1369 O O . GLN A 1 173 ? -20.979 5.772 4.050 1.00 67.19 173 GLN A O 1
ATOM 1374 N N . VAL A 1 174 ? -20.959 7.036 5.899 1.00 71.12 174 VAL A N 1
ATOM 1375 C CA . VAL A 1 174 ? -20.306 6.028 6.740 1.00 71.12 174 VAL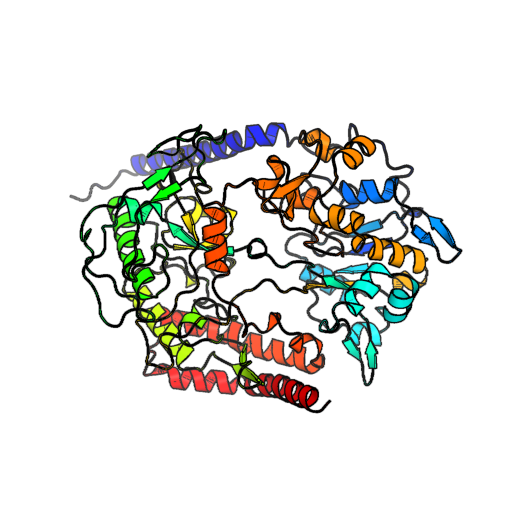 A CA 1
ATOM 1376 C C . VAL A 1 174 ? -21.354 5.081 7.291 1.00 71.12 174 VAL A C 1
ATOM 1378 O O . VAL A 1 174 ? -22.159 5.449 8.143 1.00 71.12 174 VAL A O 1
ATOM 1381 N N . ILE A 1 175 ? -21.277 3.823 6.874 1.00 70.19 175 ILE A N 1
ATOM 1382 C CA . ILE A 1 175 ? -22.048 2.755 7.504 1.00 70.19 175 ILE A CA 1
ATOM 1383 C C . ILE A 1 175 ? -21.303 2.320 8.764 1.00 70.19 175 ILE A C 1
ATOM 1385 O O . ILE A 1 175 ? -20.313 1.594 8.697 1.00 70.19 175 ILE A O 1
ATOM 1389 N N . ALA A 1 176 ? -21.764 2.818 9.911 1.00 77.69 176 ALA A N 1
ATOM 1390 C CA . ALA A 1 176 ? -21.229 2.511 11.241 1.00 77.69 176 ALA A CA 1
ATOM 1391 C C . ALA A 1 176 ? -22.143 1.566 12.048 1.00 77.69 176 ALA A C 1
ATOM 1393 O O . ALA A 1 176 ? -21.997 1.446 13.267 1.00 77.69 176 ALA A O 1
ATOM 1394 N N . THR A 1 177 ? -23.104 0.928 11.379 1.00 80.56 177 THR A N 1
ATOM 1395 C CA . THR A 1 177 ? -24.057 -0.023 11.956 1.00 80.56 177 THR A CA 1
ATOM 1396 C C . THR A 1 177 ? -23.814 -1.435 11.428 1.00 80.56 177 THR A C 1
ATOM 1398 O O . THR A 1 177 ? -23.159 -1.651 10.409 1.00 80.56 177 THR A O 1
ATOM 1401 N N . THR A 1 178 ? -24.301 -2.423 12.168 1.00 79.31 178 THR A N 1
ATOM 1402 C CA . THR A 1 178 ? -24.281 -3.841 11.817 1.00 79.31 178 THR A CA 1
ATOM 1403 C C . THR A 1 178 ? -25.720 -4.358 11.789 1.00 79.31 178 THR A C 1
ATOM 1405 O O . THR A 1 178 ? -26.403 -4.224 12.810 1.00 79.31 178 THR A O 1
ATOM 1408 N N . PRO A 1 179 ? -26.163 -4.992 10.689 1.00 73.12 179 PRO A N 1
ATOM 1409 C CA . PRO A 1 179 ? -27.479 -5.617 10.630 1.00 73.12 179 PRO A CA 1
ATOM 1410 C C . PRO A 1 179 ? -27.594 -6.796 11.606 1.00 73.12 179 PRO A C 1
ATOM 1412 O O . PRO A 1 179 ? -26.769 -7.719 11.596 1.00 73.12 179 PRO A O 1
ATOM 1415 N N . VAL A 1 180 ? -28.640 -6.792 12.430 1.00 78.69 180 VAL A N 1
ATOM 1416 C CA . VAL A 1 180 ? -29.011 -7.865 13.364 1.00 78.69 180 VAL A CA 1
ATOM 1417 C C . VAL A 1 180 ? -30.520 -8.101 13.273 1.00 78.69 180 VAL A C 1
ATOM 1419 O O . VAL A 1 180 ? -31.328 -7.362 13.836 1.00 78.69 180 VAL A O 1
ATOM 1422 N N . GLY A 1 181 ? -30.920 -9.153 12.555 1.00 78.44 181 GLY A N 1
ATOM 1423 C CA . GLY A 1 181 ? -32.331 -9.382 12.235 1.00 78.44 181 GLY A CA 1
ATOM 1424 C C . GLY A 1 181 ? -32.886 -8.246 11.371 1.00 78.44 181 GLY A C 1
ATOM 1425 O O . GLY A 1 181 ? -32.329 -7.974 10.314 1.00 78.44 181 GLY A O 1
ATOM 1426 N N . ASP A 1 182 ? -33.952 -7.592 11.841 1.00 78.06 182 ASP A N 1
ATOM 1427 C CA . ASP A 1 182 ? -34.600 -6.450 11.169 1.00 78.06 182 ASP A CA 1
ATOM 1428 C C . ASP A 1 182 ? -34.120 -5.083 11.716 1.00 78.06 182 ASP A C 1
ATOM 1430 O O . ASP A 1 182 ? -34.784 -4.066 11.517 1.00 78.06 182 ASP A O 1
ATOM 1434 N N . GLN A 1 183 ? -33.030 -5.053 12.493 1.00 82.31 183 GLN A N 1
ATOM 1435 C CA . GLN A 1 183 ? -32.489 -3.840 13.115 1.00 82.31 183 GLN A CA 1
ATOM 1436 C C . GLN A 1 183 ? -31.051 -3.587 12.673 1.00 82.31 183 GLN A C 1
ATOM 1438 O O . GLN A 1 183 ? -30.271 -4.525 12.533 1.00 82.31 183 GLN A O 1
ATOM 1443 N N . ASP A 1 184 ? -30.684 -2.314 12.572 1.00 82.44 184 ASP A N 1
ATOM 1444 C CA . ASP A 1 184 ? -29.300 -1.876 12.415 1.00 82.44 184 ASP A CA 1
ATOM 1445 C C . ASP A 1 184 ? -28.774 -1.348 13.749 1.00 82.44 184 ASP A C 1
ATOM 1447 O O . ASP A 1 184 ? -29.283 -0.363 14.284 1.00 82.44 184 ASP A O 1
ATOM 1451 N N . LEU A 1 185 ? -27.763 -2.022 14.301 1.00 87.31 185 LEU A N 1
ATOM 1452 C CA . LEU A 1 185 ? -27.213 -1.721 15.626 1.00 87.31 185 LEU A CA 1
ATOM 1453 C C . LEU A 1 185 ? -25.799 -1.153 15.537 1.00 87.31 185 LEU A C 1
ATOM 1455 O O . LEU A 1 185 ? -25.009 -1.554 14.681 1.00 87.31 185 LEU A O 1
ATOM 1459 N N . HIS A 1 186 ? -25.422 -0.283 16.471 1.00 90.69 186 HIS A N 1
ATOM 1460 C CA . HIS A 1 186 ? -24.053 0.225 16.561 1.00 90.69 186 HIS A CA 1
ATOM 1461 C C . HIS A 1 186 ? -23.202 -0.732 17.396 1.00 90.69 186 HIS A C 1
ATOM 1463 O O . HIS A 1 186 ? -22.950 -0.487 18.567 1.00 90.69 186 HIS A O 1
ATOM 1469 N N . LEU A 1 187 ? -22.749 -1.846 16.818 1.00 91.31 187 LEU A N 1
ATOM 1470 C CA . LEU A 1 187 ? -21.985 -2.855 17.573 1.00 91.31 187 LEU A CA 1
ATOM 1471 C C . LEU A 1 187 ? -20.501 -2.506 17.766 1.00 91.31 187 LEU A C 1
ATOM 1473 O O . LEU A 1 187 ? -19.820 -3.132 18.576 1.00 91.31 187 LEU A O 1
ATOM 1477 N N . THR A 1 188 ? -19.985 -1.522 17.031 1.00 90.69 188 THR A N 1
ATOM 1478 C CA . THR A 1 188 ? -18.582 -1.101 17.092 1.00 90.69 188 THR A CA 1
ATOM 1479 C C . THR A 1 188 ? -18.445 0.405 17.063 1.00 90.69 188 THR A C 1
ATOM 1481 O O . THR A 1 188 ? -19.191 1.082 16.359 1.00 90.69 188 THR A O 1
ATOM 1484 N N . LEU A 1 189 ? -17.400 0.909 17.711 1.00 89.94 189 LEU A N 1
ATOM 1485 C CA . LEU A 1 189 ? -16.816 2.180 17.308 1.00 89.94 189 LEU A CA 1
ATOM 1486 C C . LEU A 1 189 ? -15.898 1.906 16.109 1.00 89.94 189 LEU A C 1
ATOM 1488 O O . LEU A 1 189 ? -15.093 0.970 16.134 1.00 89.94 189 LEU A O 1
ATOM 1492 N N . THR A 1 190 ? -16.060 2.687 15.045 1.00 80.62 190 THR A N 1
ATOM 1493 C CA . THR A 1 190 ? -15.291 2.557 13.797 1.00 80.62 190 THR A CA 1
ATOM 1494 C C . THR A 1 190 ? -14.139 3.555 13.786 1.00 80.62 190 THR A C 1
ATOM 1496 O O . THR A 1 190 ? -14.340 4.743 14.053 1.00 80.62 190 THR A O 1
ATOM 1499 N N . GLY A 1 191 ? -12.934 3.083 13.457 1.00 78.94 191 GLY A N 1
ATOM 1500 C CA . GLY A 1 191 ? -11.777 3.946 13.246 1.00 78.94 191 GLY A CA 1
ATOM 1501 C C . GLY A 1 191 ? -11.949 4.790 11.985 1.00 78.94 191 GLY A C 1
ATOM 1502 O O . GLY A 1 191 ? -12.392 4.307 10.939 1.00 78.94 191 GLY A O 1
ATOM 1503 N N . ILE A 1 192 ? -11.621 6.074 12.094 1.00 81.38 192 ILE A N 1
ATOM 1504 C CA . ILE A 1 192 ? -11.941 7.086 11.085 1.00 81.38 192 ILE A CA 1
ATOM 1505 C C . ILE A 1 192 ? -10.688 7.871 10.721 1.00 81.38 192 ILE A C 1
ATOM 1507 O O . ILE A 1 192 ? -9.961 8.311 11.611 1.00 81.38 192 ILE A O 1
ATOM 1511 N N . ARG A 1 193 ? -10.483 8.122 9.423 1.00 80.06 193 ARG A N 1
ATOM 1512 C CA . ARG A 1 193 ? -9.522 9.103 8.895 1.00 80.06 193 ARG A CA 1
ATOM 1513 C C . ARG A 1 193 ? -10.253 10.379 8.488 1.00 80.06 193 ARG A C 1
ATOM 1515 O O . ARG A 1 193 ? -11.102 10.353 7.594 1.00 80.06 193 ARG A O 1
ATOM 1522 N N . ALA A 1 194 ? -9.928 11.494 9.144 1.00 78.69 194 ALA A N 1
ATOM 1523 C CA . ALA A 1 194 ? -10.491 12.804 8.823 1.00 78.69 194 ALA A CA 1
ATOM 1524 C C . ALA A 1 194 ? -10.033 13.272 7.436 1.00 78.69 194 ALA A C 1
ATOM 1526 O O . ALA A 1 194 ? -10.857 13.659 6.607 1.00 78.69 194 ALA A O 1
ATOM 1527 N N . ASN A 1 195 ? -8.731 13.156 7.171 1.00 70.94 195 ASN A N 1
ATOM 1528 C CA . ASN A 1 195 ? -8.124 13.457 5.884 1.00 70.94 195 ASN A CA 1
ATOM 1529 C C . ASN A 1 195 ? -7.464 12.202 5.311 1.00 70.94 195 ASN A C 1
ATOM 1531 O O . ASN A 1 195 ? -6.845 11.431 6.043 1.00 70.94 195 ASN A O 1
ATOM 1535 N N . LEU A 1 196 ? -7.593 12.024 3.998 1.00 65.00 196 LEU A N 1
ATOM 1536 C CA . LEU A 1 196 ? -6.759 11.109 3.231 1.00 65.00 196 LEU A CA 1
ATOM 1537 C C . LEU A 1 196 ? -5.766 11.956 2.448 1.00 65.00 196 LEU A C 1
ATOM 1539 O O . LEU A 1 196 ? -6.157 12.854 1.704 1.00 65.00 196 LEU A O 1
ATOM 1543 N N . SER A 1 197 ? -4.489 11.675 2.635 1.00 59.81 197 SER A N 1
ATOM 1544 C CA . SER A 1 197 ? -3.399 12.262 1.871 1.00 59.81 197 SER A CA 1
ATOM 1545 C C . SER A 1 197 ? -2.691 11.170 1.080 1.00 59.81 197 SER A C 1
ATOM 1547 O O . SER A 1 197 ? -2.765 9.994 1.436 1.00 59.81 197 SER A O 1
ATOM 1549 N N . ALA A 1 198 ? -1.948 11.548 0.040 1.00 55.97 198 ALA A N 1
ATOM 1550 C CA . ALA A 1 198 ? -1.110 10.591 -0.676 1.00 55.97 198 ALA A CA 1
ATOM 1551 C C . ALA A 1 198 ? -0.111 9.890 0.277 1.00 55.97 198 ALA A C 1
ATOM 1553 O O . ALA A 1 198 ? 0.201 8.721 0.085 1.00 55.97 198 ALA A O 1
ATOM 1554 N N . TYR A 1 199 ? 0.306 10.546 1.373 1.00 56.94 199 TYR A N 1
ATOM 1555 C CA . TYR A 1 199 ? 1.154 9.953 2.419 1.00 56.94 199 TYR A CA 1
ATOM 1556 C C . TYR A 1 199 ? 0.516 8.798 3.194 1.00 56.94 199 TYR A C 1
ATOM 1558 O O . TYR A 1 199 ? 1.237 8.039 3.842 1.00 56.94 199 TYR A O 1
ATOM 1566 N N . ASP A 1 200 ? -0.809 8.643 3.160 1.00 63.12 200 ASP A N 1
ATOM 1567 C CA . ASP A 1 200 ? -1.436 7.470 3.762 1.00 63.12 200 ASP A CA 1
ATOM 1568 C C . ASP A 1 200 ? -1.126 6.187 2.965 1.00 63.12 200 ASP A C 1
ATOM 1570 O O . ASP A 1 200 ? -1.308 5.087 3.496 1.00 63.12 200 ASP A O 1
ATOM 1574 N N . LEU A 1 201 ? -0.641 6.299 1.719 1.00 71.38 201 LEU A N 1
ATOM 1575 C CA . LEU A 1 201 ? -0.058 5.178 0.986 1.00 71.38 201 LEU A CA 1
ATOM 1576 C C . LEU A 1 201 ? 1.337 4.882 1.544 1.00 71.38 201 LEU A C 1
ATOM 1578 O O . LEU A 1 201 ? 2.310 5.592 1.300 1.00 71.38 201 LEU A O 1
ATOM 1582 N N . PHE A 1 202 ? 1.440 3.791 2.298 1.00 72.19 202 PHE A N 1
ATOM 1583 C CA . PHE A 1 202 ? 2.693 3.391 2.940 1.00 72.19 202 PHE A CA 1
ATOM 1584 C C . PHE A 1 202 ? 3.645 2.626 2.005 1.00 72.19 202 PHE A C 1
ATOM 1586 O O . PHE A 1 202 ? 4.808 2.416 2.365 1.00 72.19 202 PHE A O 1
ATOM 1593 N N . ALA A 1 203 ? 3.161 2.171 0.845 1.00 84.06 203 ALA A N 1
ATOM 1594 C CA . ALA A 1 203 ? 3.917 1.369 -0.107 1.00 84.06 203 ALA A CA 1
ATOM 1595 C C . ALA A 1 203 ? 3.413 1.520 -1.548 1.00 84.06 203 ALA A C 1
ATOM 1597 O O . ALA A 1 203 ? 2.240 1.807 -1.778 1.00 84.06 203 ALA A O 1
ATOM 1598 N N . GLY A 1 204 ? 4.307 1.251 -2.498 1.00 89.94 204 GLY A N 1
ATOM 1599 C CA . GLY A 1 204 ? 4.028 1.196 -3.928 1.00 89.94 204 GLY A CA 1
ATOM 1600 C C . GLY A 1 204 ? 5.242 0.713 -4.722 1.00 89.94 204 GLY A C 1
ATOM 1601 O O . GLY A 1 204 ? 6.212 0.200 -4.158 1.00 89.94 204 GLY A O 1
ATOM 1602 N N . TRP A 1 205 ? 5.198 0.852 -6.048 1.00 94.81 205 TRP A N 1
ATOM 1603 C CA . TRP A 1 205 ? 6.311 0.450 -6.910 1.00 94.81 205 TRP A CA 1
ATOM 1604 C C . TRP A 1 205 ? 7.498 1.403 -6.753 1.00 94.81 205 TRP A C 1
ATOM 1606 O O . TRP A 1 205 ? 7.329 2.618 -6.797 1.00 94.81 205 TRP A O 1
ATOM 1616 N N . CYS A 1 206 ? 8.696 0.849 -6.611 1.00 96.38 206 CYS A N 1
ATOM 1617 C CA . CYS A 1 206 ? 9.966 1.545 -6.453 1.00 96.38 206 CYS A CA 1
ATOM 1618 C C . CYS A 1 206 ? 10.950 1.104 -7.541 1.00 96.38 206 CYS A C 1
ATOM 1620 O O . CYS A 1 206 ? 10.975 -0.072 -7.919 1.00 96.38 206 CYS A O 1
ATOM 1622 N N . TYR A 1 207 ? 11.808 2.016 -8.002 1.00 98.12 207 TYR A N 1
ATOM 1623 C CA . TYR A 1 207 ? 12.810 1.711 -9.023 1.00 98.12 207 TYR A CA 1
ATOM 1624 C C . TYR A 1 207 ? 14.118 2.490 -8.864 1.00 98.12 207 TYR A C 1
ATOM 1626 O O . TYR A 1 207 ? 14.128 3.635 -8.413 1.00 98.12 207 TYR A O 1
ATOM 1634 N N . ARG A 1 208 ? 15.242 1.881 -9.268 1.00 97.81 208 ARG A N 1
ATOM 1635 C CA . ARG A 1 208 ? 16.583 2.498 -9.262 1.00 97.81 208 ARG A CA 1
ATOM 1636 C C . ARG A 1 208 ? 16.710 3.571 -10.345 1.00 97.81 208 ARG A C 1
ATOM 1638 O O . ARG A 1 208 ? 17.202 3.306 -11.442 1.00 97.81 208 ARG A O 1
ATOM 1645 N N . ARG A 1 209 ? 16.315 4.808 -10.038 1.00 96.94 209 ARG A N 1
ATOM 1646 C CA . ARG A 1 209 ? 16.490 5.954 -10.944 1.00 96.94 209 ARG A CA 1
ATOM 1647 C C . ARG A 1 209 ? 17.956 6.208 -11.263 1.00 96.94 209 ARG A C 1
ATOM 1649 O O . ARG A 1 209 ? 18.285 6.477 -12.416 1.00 96.94 209 ARG A O 1
ATOM 1656 N N . ASP A 1 210 ? 18.847 6.047 -10.286 1.00 96.06 210 ASP A N 1
ATOM 1657 C CA . ASP A 1 210 ? 20.285 6.197 -10.520 1.00 96.06 210 ASP A CA 1
ATOM 1658 C C . ASP A 1 210 ? 20.819 5.194 -11.552 1.00 96.06 210 ASP A C 1
ATOM 1660 O O . ASP A 1 210 ? 21.750 5.518 -12.285 1.00 96.06 210 ASP A O 1
ATOM 1664 N N . TRP A 1 211 ? 20.218 4.005 -11.681 1.00 98.06 211 TRP A N 1
ATOM 1665 C CA . TRP A 1 211 ? 20.598 3.070 -12.742 1.00 98.06 211 TRP A CA 1
ATOM 1666 C C . TRP A 1 211 ? 20.163 3.552 -14.125 1.00 98.06 211 TRP A C 1
ATOM 1668 O O . TRP A 1 211 ? 20.918 3.373 -15.078 1.00 98.06 211 TRP A O 1
ATOM 1678 N N . ILE A 1 212 ? 19.005 4.209 -14.242 1.00 98.38 212 ILE A N 1
ATOM 1679 C CA . ILE A 1 212 ? 18.593 4.835 -15.506 1.00 98.38 212 ILE A CA 1
ATOM 1680 C C . ILE A 1 212 ? 19.594 5.922 -15.895 1.00 98.38 212 ILE A C 1
ATOM 1682 O O . ILE A 1 212 ? 20.084 5.918 -17.020 1.00 98.38 212 ILE A O 1
ATOM 1686 N N . VAL A 1 213 ? 19.964 6.793 -14.952 1.00 97.69 213 VAL A N 1
ATOM 1687 C CA . VAL A 1 213 ? 20.918 7.880 -15.214 1.00 97.69 213 VAL A CA 1
ATOM 1688 C C . VAL A 1 213 ? 22.302 7.342 -15.602 1.00 97.69 213 VAL A C 1
ATOM 1690 O O . VAL A 1 213 ? 22.913 7.836 -16.545 1.00 97.69 213 VAL A O 1
ATOM 1693 N N . ARG A 1 214 ? 22.803 6.318 -14.897 1.00 96.38 214 ARG A N 1
ATOM 1694 C CA . ARG A 1 214 ? 24.166 5.789 -15.094 1.00 96.38 214 ARG A CA 1
ATOM 1695 C C . ARG A 1 214 ? 24.311 4.871 -16.311 1.00 96.38 214 ARG A C 1
ATOM 1697 O O . ARG A 1 214 ? 25.367 4.879 -16.936 1.00 96.38 214 ARG A O 1
ATOM 1704 N N . TYR A 1 215 ? 23.299 4.055 -16.612 1.00 97.81 215 TYR A N 1
ATOM 1705 C CA . TYR A 1 215 ? 23.393 2.977 -17.610 1.00 97.81 215 TYR A CA 1
ATOM 1706 C C . TYR A 1 215 ? 22.456 3.166 -18.810 1.00 97.81 215 TYR A C 1
ATOM 1708 O O . TYR A 1 215 ? 22.587 2.454 -19.810 1.00 97.81 215 TYR A O 1
ATOM 1716 N N . GLY A 1 216 ? 21.505 4.095 -18.722 1.00 97.62 216 GLY A N 1
ATOM 1717 C CA . GLY A 1 216 ? 20.587 4.452 -19.795 1.00 97.62 216 GLY A CA 1
ATOM 1718 C C . GLY A 1 216 ? 21.138 5.529 -20.728 1.00 97.62 216 GLY A C 1
ATOM 1719 O O . GLY A 1 216 ? 22.129 6.201 -20.449 1.00 97.62 216 GLY A O 1
ATOM 1720 N N . VAL A 1 217 ? 20.452 5.698 -21.854 1.00 97.81 217 VAL A N 1
ATOM 1721 C CA . VAL A 1 217 ? 20.618 6.830 -22.771 1.00 97.81 217 VAL A CA 1
ATOM 1722 C C . VAL A 1 217 ? 19.240 7.323 -23.181 1.00 97.81 217 VAL A C 1
ATOM 1724 O O . VAL A 1 217 ? 18.277 6.559 -23.154 1.00 97.81 217 VAL A O 1
ATOM 1727 N N . GLN A 1 218 ? 19.158 8.584 -23.577 1.00 97.81 218 GLN A N 1
ATOM 1728 C CA . GLN A 1 218 ? 17.956 9.215 -24.110 1.00 97.81 218 GLN A CA 1
ATOM 1729 C C . GLN A 1 218 ? 17.337 8.359 -25.238 1.00 97.81 218 GLN A C 1
ATOM 1731 O O . GLN A 1 218 ? 18.066 7.985 -26.165 1.00 97.81 218 GLN A O 1
ATOM 1736 N N . PRO A 1 219 ? 16.024 8.048 -25.190 1.00 97.75 219 PRO A N 1
ATOM 1737 C CA . PRO A 1 219 ? 15.370 7.197 -26.186 1.00 97.75 219 PRO A CA 1
ATOM 1738 C C . PRO A 1 219 ? 15.372 7.861 -27.566 1.00 97.75 219 PRO A C 1
ATOM 1740 O O . PRO A 1 219 ? 15.365 9.088 -27.657 1.00 97.75 219 PRO A O 1
ATOM 1743 N N . ASP A 1 220 ? 15.362 7.064 -28.637 1.00 97.75 220 ASP A N 1
ATOM 1744 C CA . ASP A 1 220 ? 15.414 7.575 -30.017 1.00 97.75 220 ASP A CA 1
ATOM 1745 C C . ASP A 1 220 ? 14.132 8.313 -30.422 1.00 97.75 220 ASP A C 1
ATOM 1747 O O . ASP A 1 220 ? 14.166 9.354 -31.084 1.00 97.75 220 ASP A O 1
ATOM 1751 N N . MET A 1 221 ? 12.995 7.763 -30.001 1.00 97.44 221 MET A N 1
ATOM 1752 C CA . MET A 1 221 ? 11.658 8.257 -30.298 1.00 97.44 221 MET A CA 1
ATOM 1753 C C . MET A 1 221 ? 10.899 8.474 -28.994 1.00 97.44 221 MET A C 1
ATOM 1755 O O . MET A 1 221 ? 11.115 7.756 -28.019 1.00 97.44 221 MET A O 1
ATOM 1759 N N . LEU A 1 222 ? 10.005 9.454 -29.013 1.00 98.31 222 LEU A N 1
ATOM 1760 C CA . LEU A 1 222 ? 9.047 9.734 -27.957 1.00 98.31 222 LEU A CA 1
ATOM 1761 C C . LEU A 1 222 ? 7.643 9.497 -28.506 1.00 98.31 222 LEU A C 1
ATOM 1763 O O . LEU A 1 222 ? 7.351 9.925 -29.627 1.00 98.31 222 LEU A O 1
ATOM 1767 N N . PHE A 1 223 ? 6.796 8.813 -27.749 1.00 98.12 223 PHE A N 1
ATOM 1768 C CA . PHE A 1 223 ? 5.416 8.562 -28.137 1.00 98.12 223 PHE A CA 1
ATOM 1769 C C . PHE A 1 223 ? 4.539 8.275 -26.923 1.00 98.12 223 PHE A C 1
ATOM 1771 O O . PHE A 1 223 ? 4.632 7.197 -26.341 1.00 98.12 223 PHE A O 1
ATOM 1778 N N . ASP A 1 224 ? 3.657 9.208 -26.585 1.00 97.88 224 ASP A N 1
ATOM 1779 C CA . ASP A 1 224 ? 2.599 8.962 -25.611 1.00 97.88 224 ASP A CA 1
ATOM 1780 C C . ASP A 1 224 ? 1.360 8.391 -26.332 1.00 97.88 224 ASP A C 1
ATOM 1782 O O . ASP A 1 224 ? 0.688 9.132 -27.053 1.00 97.88 224 ASP A O 1
ATOM 1786 N N . PRO A 1 225 ? 1.001 7.106 -26.161 1.00 96.31 225 PRO A N 1
ATOM 1787 C CA . PRO A 1 225 ? -0.111 6.500 -26.893 1.00 96.31 225 PRO A CA 1
ATOM 1788 C C . PRO A 1 225 ? -1.493 7.081 -26.547 1.00 96.31 225 PRO A C 1
ATOM 1790 O O . PRO A 1 225 ? -2.455 6.799 -27.263 1.00 96.31 225 PRO A O 1
ATOM 1793 N N . MET A 1 226 ? -1.623 7.868 -25.474 1.00 96.19 226 MET A N 1
ATOM 1794 C CA . MET A 1 226 ? -2.876 8.535 -25.104 1.00 96.19 226 MET A CA 1
ATOM 1795 C C . MET A 1 226 ? -2.913 10.018 -25.486 1.00 96.19 226 MET A C 1
ATOM 1797 O O . MET A 1 226 ? -4.007 10.582 -25.562 1.00 96.19 226 MET A O 1
ATOM 1801 N N . ALA A 1 227 ? -1.763 10.653 -25.732 1.00 96.19 227 ALA A N 1
ATOM 1802 C CA . ALA A 1 227 ? -1.684 12.082 -26.045 1.00 96.19 227 ALA A CA 1
ATOM 1803 C C . ALA A 1 227 ? -1.188 12.393 -27.468 1.00 96.19 227 ALA A C 1
ATOM 1805 O O . ALA A 1 227 ? -1.616 13.388 -28.059 1.00 96.19 227 ALA A O 1
ATOM 1806 N N . ASP A 1 228 ? -0.321 11.554 -28.034 1.00 96.81 228 ASP A N 1
ATOM 1807 C CA . ASP A 1 228 ? 0.316 11.782 -29.328 1.00 96.81 228 ASP A CA 1
ATOM 1808 C C . ASP A 1 228 ? -0.423 11.061 -30.466 1.00 96.81 228 ASP A C 1
ATOM 1810 O O . ASP A 1 228 ? -0.889 9.930 -30.344 1.00 96.81 228 ASP A O 1
ATOM 1814 N N . SER A 1 229 ? -0.489 11.701 -31.637 1.00 95.44 229 SER A N 1
ATOM 1815 C CA . SER A 1 229 ? -1.045 11.079 -32.848 1.00 95.44 229 SER A CA 1
ATOM 1816 C C . SER A 1 229 ? -0.047 10.184 -33.588 1.00 95.44 229 SER A C 1
ATOM 1818 O O . SER A 1 229 ? -0.457 9.316 -34.356 1.00 95.44 229 SER A O 1
ATOM 1820 N N . GLU A 1 230 ? 1.255 10.425 -33.410 1.00 96.19 230 GLU A N 1
ATOM 1821 C CA . GLU A 1 230 ? 2.345 9.663 -34.026 1.00 96.19 230 GLU A CA 1
ATOM 1822 C C . GLU A 1 230 ? 3.658 9.814 -33.228 1.00 96.19 230 GLU A C 1
ATOM 1824 O O . GLU A 1 230 ? 3.856 10.847 -32.582 1.00 96.19 230 GLU A O 1
ATOM 1829 N N . PRO A 1 231 ? 4.579 8.828 -33.276 1.00 97.19 231 PRO A N 1
ATOM 1830 C CA . PRO A 1 231 ? 5.892 8.943 -32.643 1.00 97.19 231 PRO A CA 1
ATOM 1831 C C . PRO A 1 231 ? 6.734 10.088 -33.214 1.00 97.19 231 PRO A C 1
ATOM 1833 O O . PRO A 1 231 ? 6.811 10.277 -34.430 1.00 97.19 231 PRO A O 1
ATOM 1836 N N . ARG A 1 232 ? 7.466 10.794 -32.347 1.00 97.31 232 ARG A N 1
ATOM 1837 C CA . ARG A 1 232 ? 8.336 11.926 -32.710 1.00 97.31 232 ARG A CA 1
ATOM 1838 C C . ARG A 1 232 ? 9.800 11.682 -32.315 1.00 97.31 232 ARG A C 1
ATOM 1840 O O . ARG A 1 232 ? 10.045 11.110 -31.257 1.00 97.31 232 ARG A O 1
ATOM 1847 N N . PRO A 1 233 ? 10.794 12.123 -33.110 1.00 97.75 233 PRO A N 1
ATOM 1848 C CA . PRO A 1 233 ? 12.203 11.976 -32.740 1.00 97.75 233 PRO A CA 1
ATOM 1849 C C . PRO A 1 233 ? 12.558 12.741 -31.461 1.00 97.75 233 PRO A C 1
ATOM 1851 O O . PRO A 1 233 ? 12.125 13.882 -31.278 1.00 97.75 233 PRO A O 1
ATOM 1854 N N . ASN A 1 234 ? 13.399 12.153 -30.610 1.00 97.62 234 ASN A N 1
ATOM 1855 C CA . ASN A 1 234 ? 13.985 12.850 -29.469 1.00 97.62 234 ASN A CA 1
ATOM 1856 C C . ASN A 1 234 ? 15.211 13.670 -29.918 1.00 97.62 234 ASN A C 1
ATOM 1858 O O . ASN A 1 234 ? 16.193 13.089 -30.387 1.00 97.62 234 ASN A O 1
ATOM 1862 N N . PRO A 1 235 ? 15.243 15.004 -29.731 1.00 96.44 235 PRO A N 1
ATOM 1863 C CA . PRO A 1 235 ? 16.415 15.821 -30.063 1.00 96.44 235 PRO A CA 1
ATOM 1864 C C . PRO A 1 235 ? 17.699 15.414 -29.324 1.00 96.44 235 PRO A C 1
ATOM 1866 O O . PRO A 1 235 ? 18.796 15.748 -29.773 1.00 96.44 235 PRO A O 1
ATOM 1869 N N . LYS A 1 236 ? 17.568 14.714 -28.189 1.00 97.25 236 LYS A N 1
ATOM 1870 C CA . LYS A 1 236 ? 18.681 14.211 -27.381 1.00 97.25 236 LYS A CA 1
ATOM 1871 C C . LYS A 1 236 ? 18.969 12.717 -27.581 1.00 97.25 236 LYS A C 1
ATOM 1873 O O . LYS A 1 236 ? 19.766 12.181 -26.821 1.00 97.25 236 LYS A O 1
ATOM 1878 N N . ALA A 1 237 ? 18.366 12.051 -28.571 1.00 97.62 237 ALA A N 1
ATOM 1879 C CA . ALA A 1 237 ? 18.518 10.612 -28.816 1.00 97.62 237 ALA A CA 1
ATOM 1880 C C . ALA A 1 237 ? 19.971 10.111 -28.669 1.00 97.62 237 ALA A C 1
ATOM 1882 O O . ALA A 1 237 ? 20.909 10.699 -29.218 1.00 97.62 237 ALA A O 1
ATOM 1883 N N . GLY A 1 238 ? 20.154 9.036 -27.899 1.00 96.62 238 GLY A N 1
ATOM 1884 C CA . GLY A 1 238 ? 21.447 8.393 -27.654 1.00 96.62 238 GLY A CA 1
ATOM 1885 C C . GLY A 1 238 ? 22.408 9.150 -26.728 1.00 96.62 238 GLY A C 1
ATOM 1886 O O . GLY A 1 238 ? 23.477 8.623 -26.417 1.00 96.62 238 GLY A O 1
ATOM 1887 N N . GLN A 1 239 ? 22.069 10.359 -26.268 1.00 98.06 239 GLN A N 1
ATOM 1888 C CA . GLN A 1 239 ? 22.874 11.077 -25.276 1.00 98.06 239 GLN A CA 1
ATOM 1889 C C . GLN A 1 239 ? 22.735 10.425 -23.896 1.00 98.06 239 GLN A C 1
ATOM 1891 O O . GLN A 1 239 ? 21.668 9.926 -23.536 1.00 98.06 239 GLN A O 1
ATOM 1896 N N . ALA A 1 240 ? 23.816 10.438 -23.116 1.00 97.56 240 ALA A N 1
ATOM 1897 C CA . ALA A 1 240 ? 23.776 10.013 -21.721 1.00 97.56 240 ALA A CA 1
ATOM 1898 C C . ALA A 1 240 ? 22.913 10.974 -20.892 1.00 97.56 240 ALA A C 1
ATOM 1900 O O . ALA A 1 240 ? 22.888 12.177 -21.159 1.00 97.56 240 ALA A O 1
ATOM 1901 N N . PHE A 1 241 ? 22.238 10.434 -19.883 1.00 97.88 241 PHE A N 1
ATOM 1902 C CA . PHE A 1 241 ? 21.520 11.237 -18.902 1.00 97.88 241 PHE A CA 1
ATOM 1903 C C . PHE A 1 241 ? 22.484 11.909 -17.918 1.00 97.88 241 PHE A C 1
ATOM 1905 O O . PHE A 1 241 ? 23.639 11.513 -17.750 1.00 97.88 241 PHE A O 1
ATOM 1912 N N . SER A 1 242 ? 21.977 12.929 -17.242 1.00 95.94 242 SER A N 1
ATOM 1913 C CA . SER A 1 242 ? 22.658 13.701 -16.213 1.00 95.94 242 SER A CA 1
ATOM 1914 C C . SER A 1 242 ? 21.742 13.879 -15.006 1.00 95.94 242 SER A C 1
ATOM 1916 O O . SER A 1 242 ? 20.527 13.989 -15.148 1.00 95.94 242 SER A O 1
ATOM 1918 N N . GLY A 1 243 ? 22.327 13.908 -13.811 1.00 94.31 243 GLY A N 1
ATOM 1919 C CA . GLY A 1 243 ? 21.604 14.177 -12.575 1.00 94.31 243 GLY A CA 1
ATOM 1920 C C . GLY A 1 243 ? 22.539 14.663 -11.476 1.00 94.31 243 GLY A C 1
ATOM 1921 O O . GLY A 1 243 ? 23.738 14.368 -11.501 1.00 94.31 243 GLY A O 1
ATOM 1922 N N . HIS A 1 244 ? 22.003 15.460 -10.561 1.00 94.12 244 HIS A N 1
ATOM 1923 C CA . HIS A 1 244 ? 22.735 16.044 -9.442 1.00 94.12 244 HIS A CA 1
ATOM 1924 C C . HIS A 1 244 ? 21.794 16.376 -8.280 1.00 94.12 244 HIS A C 1
ATOM 1926 O O . HIS A 1 244 ? 20.584 16.510 -8.441 1.00 94.12 244 HIS A O 1
ATOM 1932 N N . TYR A 1 245 ? 22.366 16.529 -7.092 1.00 92.69 245 TYR A N 1
ATOM 1933 C CA . TYR A 1 245 ? 21.692 17.061 -5.915 1.00 92.69 245 TYR A CA 1
ATOM 1934 C C . TYR A 1 245 ? 21.777 18.585 -5.912 1.00 92.69 245 TYR A C 1
ATOM 1936 O O . TYR A 1 245 ? 22.836 19.146 -6.213 1.00 92.69 245 TYR A O 1
ATOM 1944 N N . THR A 1 246 ? 20.669 19.229 -5.555 1.00 92.56 246 THR A N 1
ATOM 1945 C CA . THR A 1 246 ? 20.498 20.686 -5.647 1.00 92.56 246 THR A CA 1
ATOM 1946 C C . THR A 1 246 ? 20.595 21.407 -4.308 1.00 92.56 246 THR A C 1
ATOM 1948 O O . THR A 1 246 ? 20.751 22.627 -4.293 1.00 92.56 246 THR A O 1
ATOM 1951 N N . LEU A 1 247 ? 20.523 20.685 -3.183 1.00 90.31 247 LEU A N 1
ATOM 1952 C CA . LEU A 1 247 ? 20.539 21.265 -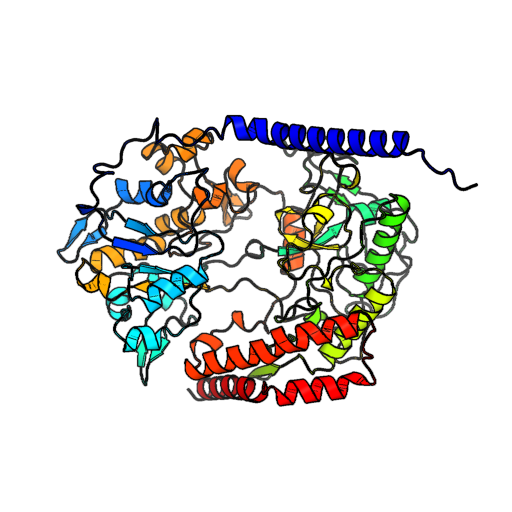1.838 1.00 90.31 247 LEU A CA 1
ATOM 1953 C C . LEU A 1 247 ? 21.520 20.543 -0.906 1.00 90.31 247 LEU A C 1
ATOM 1955 O O . LEU A 1 247 ? 21.682 19.320 -0.960 1.00 90.31 247 LEU A O 1
ATOM 1959 N N . ASP A 1 248 ? 22.158 21.300 -0.017 1.00 90.25 248 ASP A N 1
ATOM 1960 C CA . ASP A 1 248 ? 22.805 20.751 1.175 1.00 90.25 248 ASP A CA 1
ATOM 1961 C C . ASP A 1 248 ? 21.778 20.498 2.299 1.00 90.25 248 ASP A C 1
ATOM 1963 O O . ASP A 1 248 ? 20.590 20.807 2.172 1.00 90.25 248 ASP A O 1
ATOM 1967 N N . LYS A 1 249 ? 22.220 19.897 3.408 1.00 84.06 249 LYS A N 1
ATOM 1968 C CA . LYS A 1 249 ? 21.363 19.591 4.569 1.00 84.06 249 LYS A CA 1
ATOM 1969 C C . LYS A 1 249 ? 20.851 20.827 5.309 1.00 84.06 249 LYS A C 1
ATOM 1971 O O . LYS A 1 249 ? 19.884 20.704 6.055 1.00 84.06 249 LYS A O 1
ATOM 1976 N N . ASP A 1 250 ? 21.466 21.983 5.086 1.00 84.38 250 ASP A N 1
ATOM 1977 C CA . ASP A 1 250 ? 21.046 23.265 5.649 1.00 84.38 250 ASP A CA 1
ATOM 1978 C C . ASP A 1 250 ? 20.055 24.000 4.717 1.00 84.38 250 ASP A C 1
ATOM 1980 O O . ASP A 1 250 ? 19.549 25.067 5.065 1.00 84.38 250 ASP A O 1
ATOM 1984 N N . GLY A 1 251 ? 19.748 23.430 3.543 1.00 82.94 251 GLY A N 1
ATOM 1985 C CA . GLY A 1 251 ? 18.831 23.992 2.551 1.00 82.94 251 GLY A CA 1
ATOM 1986 C C . GLY A 1 251 ? 19.470 25.011 1.603 1.00 82.94 251 GLY A C 1
ATOM 1987 O O . GLY A 1 251 ? 18.750 25.703 0.882 1.00 82.94 251 GLY A O 1
ATOM 1988 N N . ASN A 1 252 ? 20.800 25.124 1.574 1.00 89.19 252 ASN A N 1
ATOM 1989 C CA . ASN A 1 252 ? 21.496 25.995 0.630 1.00 89.19 252 ASN A CA 1
ATOM 1990 C C . ASN A 1 252 ? 21.647 25.313 -0.730 1.00 89.19 252 ASN A C 1
ATOM 1992 O O . ASN A 1 252 ? 21.886 24.109 -0.816 1.00 89.19 252 ASN A O 1
ATOM 1996 N N . ALA A 1 253 ? 21.578 26.110 -1.796 1.00 93.19 253 ALA A N 1
ATOM 1997 C CA . ALA A 1 253 ? 21.784 25.626 -3.154 1.00 93.19 253 ALA A CA 1
ATOM 1998 C C . ALA A 1 253 ? 23.217 25.107 -3.361 1.00 93.19 253 ALA A C 1
ATOM 2000 O O . ALA A 1 253 ? 24.193 25.804 -3.070 1.00 93.19 253 ALA A O 1
ATOM 2001 N N . ILE A 1 254 ? 23.326 23.908 -3.926 1.00 94.31 254 ILE A N 1
ATOM 2002 C CA . ILE A 1 254 ? 24.574 23.266 -4.347 1.00 94.31 254 ILE A CA 1
ATOM 2003 C C . ILE A 1 254 ? 24.372 22.583 -5.705 1.00 94.31 254 ILE A C 1
ATOM 2005 O O . ILE A 1 254 ? 23.251 22.444 -6.181 1.00 94.31 254 ILE A O 1
ATOM 2009 N N . GLU A 1 255 ? 25.458 22.113 -6.311 1.00 94.56 255 GLU A N 1
ATOM 2010 C CA . GLU A 1 255 ? 25.412 21.212 -7.462 1.00 94.56 255 GLU A CA 1
ATOM 2011 C C . GLU A 1 255 ? 26.393 20.069 -7.194 1.00 94.56 255 GLU A C 1
ATOM 2013 O O . GLU A 1 255 ? 27.609 20.247 -7.282 1.00 94.56 255 GLU A O 1
ATOM 2018 N N . SER A 1 256 ? 25.873 18.908 -6.786 1.00 93.19 256 SER A N 1
ATOM 2019 C CA . SER A 1 256 ? 26.700 17.741 -6.458 1.00 93.19 256 SER A CA 1
ATOM 2020 C C . SER A 1 256 ? 26.268 16.508 -7.239 1.00 93.19 256 SER A C 1
ATOM 2022 O O . SER A 1 256 ? 25.122 16.083 -7.151 1.00 93.19 256 SER A O 1
ATOM 2024 N N . ALA A 1 257 ? 27.200 15.871 -7.948 1.00 91.31 257 ALA A N 1
ATOM 2025 C CA . ALA A 1 257 ? 26.953 14.592 -8.621 1.00 91.31 257 ALA A CA 1
ATOM 2026 C C . ALA A 1 257 ? 26.971 13.387 -7.656 1.00 91.31 257 ALA A C 1
ATOM 2028 O O . ALA A 1 257 ? 26.596 12.279 -8.035 1.00 91.31 257 ALA A O 1
ATOM 2029 N N . THR A 1 258 ? 27.432 13.582 -6.416 1.00 90.38 258 THR A N 1
ATOM 2030 C CA . THR A 1 258 ? 27.610 12.522 -5.415 1.00 90.38 258 THR A CA 1
ATOM 2031 C C . THR A 1 258 ? 26.896 12.845 -4.110 1.00 90.38 258 THR A C 1
ATOM 2033 O O . THR A 1 258 ? 26.810 14.002 -3.694 1.00 90.38 258 THR A O 1
ATOM 2036 N N . LEU A 1 259 ? 26.418 11.806 -3.425 1.00 90.06 259 LEU A N 1
ATOM 2037 C CA . LEU A 1 259 ? 25.771 11.937 -2.123 1.00 90.06 259 LEU A CA 1
ATOM 2038 C C . LEU A 1 259 ? 26.817 12.038 -1.002 1.00 90.06 259 LEU A C 1
ATOM 2040 O O . LEU A 1 259 ? 27.122 11.066 -0.313 1.00 90.06 259 LEU A O 1
ATOM 2044 N N . GLU A 1 260 ? 27.405 13.220 -0.844 1.00 88.81 260 GLU A N 1
ATOM 2045 C CA . GLU A 1 260 ? 28.358 13.500 0.232 1.00 88.81 260 GLU A CA 1
ATOM 2046 C C . GLU A 1 260 ? 27.654 13.719 1.583 1.00 88.81 260 GLU A C 1
ATOM 2048 O O . GLU A 1 260 ? 26.444 13.924 1.663 1.00 88.81 260 GLU A O 1
ATOM 2053 N N . LYS A 1 261 ? 28.420 13.738 2.684 1.00 86.81 261 LYS A N 1
ATOM 2054 C CA . LYS A 1 261 ? 27.868 13.829 4.049 1.00 86.81 261 LYS A CA 1
ATOM 2055 C C . LYS A 1 261 ? 26.962 15.049 4.276 1.00 86.81 261 LYS A C 1
ATOM 2057 O O . LYS A 1 261 ? 26.025 14.935 5.069 1.00 86.81 261 LYS A O 1
ATOM 2062 N N . ASN A 1 262 ? 27.243 16.186 3.632 1.00 88.12 262 ASN A N 1
ATOM 2063 C CA . ASN A 1 262 ? 26.458 17.419 3.778 1.00 88.12 262 ASN A CA 1
ATOM 2064 C C . ASN A 1 262 ? 25.359 17.589 2.716 1.00 88.12 262 ASN A C 1
ATOM 2066 O O . ASN A 1 262 ? 24.640 18.576 2.744 1.00 88.12 262 ASN A O 1
ATOM 2070 N N . VAL A 1 263 ? 25.219 16.659 1.773 1.00 90.00 263 VAL A N 1
ATOM 2071 C CA . VAL A 1 263 ? 24.230 16.761 0.694 1.00 90.00 263 VAL A CA 1
ATOM 2072 C C . VAL A 1 263 ? 22.858 16.316 1.200 1.00 90.00 263 VAL A C 1
ATOM 2074 O O . VAL A 1 263 ? 22.749 15.327 1.934 1.00 90.00 263 VAL A O 1
ATOM 2077 N N . ASN A 1 264 ? 21.807 17.033 0.803 1.00 86.81 264 ASN A N 1
ATOM 2078 C CA . ASN A 1 264 ? 20.436 16.583 0.992 1.00 86.81 264 ASN A CA 1
ATOM 2079 C C . ASN A 1 264 ? 20.090 15.554 -0.092 1.00 86.81 264 ASN A C 1
ATOM 2081 O O . ASN A 1 264 ? 19.920 15.894 -1.264 1.00 86.81 264 ASN A O 1
ATOM 2085 N N . GLY A 1 265 ? 19.970 14.290 0.308 1.00 84.69 265 GLY A N 1
ATOM 2086 C CA . GLY A 1 265 ? 19.678 13.186 -0.603 1.00 84.69 265 GLY A CA 1
ATOM 2087 C C . GLY A 1 265 ? 18.287 13.212 -1.241 1.00 84.69 265 GLY A C 1
ATOM 2088 O O . GLY A 1 265 ? 18.082 12.536 -2.245 1.00 84.69 265 GLY A O 1
ATOM 2089 N N . ASP A 1 266 ? 17.366 14.025 -0.719 1.00 81.19 266 ASP A N 1
ATOM 2090 C CA . ASP A 1 266 ? 16.020 14.211 -1.273 1.00 81.19 266 ASP A CA 1
ATOM 2091 C C . ASP A 1 266 ? 15.945 15.399 -2.261 1.00 81.19 266 ASP A C 1
ATOM 2093 O O . ASP A 1 266 ? 14.874 15.720 -2.769 1.00 81.19 266 ASP A O 1
ATOM 2097 N N . SER A 1 267 ? 17.083 16.037 -2.574 1.00 87.44 267 SER A N 1
ATOM 2098 C CA . SER A 1 267 ? 17.186 17.181 -3.502 1.00 87.44 267 SER A CA 1
ATOM 2099 C C . SER A 1 267 ? 17.613 16.808 -4.930 1.00 87.44 267 SER A C 1
ATOM 2101 O O . SER A 1 267 ? 18.061 17.666 -5.698 1.00 87.44 267 SER A O 1
ATOM 2103 N N . TRP A 1 268 ? 17.549 15.517 -5.266 1.00 91.25 268 TRP A N 1
ATOM 2104 C CA . TRP A 1 268 ? 17.978 14.997 -6.562 1.00 91.25 268 TRP A CA 1
ATOM 2105 C C . TRP A 1 268 ? 17.117 15.530 -7.710 1.00 91.25 268 TRP A C 1
ATOM 2107 O O . TRP A 1 268 ? 15.889 15.479 -7.645 1.00 91.25 268 TRP A O 1
ATOM 2117 N N . VAL A 1 269 ? 17.774 15.953 -8.788 1.00 92.56 269 VAL A N 1
ATOM 2118 C CA . VAL A 1 269 ? 17.161 16.270 -10.082 1.00 92.56 269 VAL A CA 1
ATOM 2119 C C . VAL A 1 269 ? 17.929 15.571 -11.202 1.00 92.56 269 VAL A C 1
ATOM 2121 O O . VAL A 1 269 ? 19.143 15.382 -11.111 1.00 92.56 269 VAL A O 1
ATOM 2124 N N . ASP A 1 270 ? 17.236 15.198 -12.276 1.00 94.94 270 ASP A N 1
ATOM 2125 C CA . ASP A 1 270 ? 17.836 14.606 -13.473 1.00 94.94 270 ASP A CA 1
ATOM 2126 C C . ASP A 1 270 ? 17.104 15.031 -14.753 1.00 94.94 270 ASP A C 1
ATOM 2128 O O . ASP A 1 270 ? 16.055 15.672 -14.701 1.00 94.94 270 ASP A O 1
ATOM 2132 N N . ASP A 1 271 ? 17.690 14.715 -15.910 1.00 96.38 271 ASP A N 1
ATOM 2133 C CA . ASP A 1 271 ? 17.093 14.971 -17.227 1.00 96.38 271 ASP A CA 1
ATOM 2134 C C . ASP A 1 271 ? 16.549 13.705 -17.910 1.00 96.38 271 ASP A C 1
ATOM 2136 O O . ASP A 1 271 ? 16.469 13.639 -19.144 1.00 96.38 271 ASP A O 1
ATOM 2140 N N . VAL A 1 272 ? 16.181 12.691 -17.119 1.00 97.50 272 VAL A N 1
ATOM 2141 C CA . VAL A 1 272 ? 15.618 11.449 -17.652 1.00 97.50 272 VAL A CA 1
ATOM 2142 C C . VAL A 1 272 ? 14.228 11.691 -18.233 1.00 97.50 272 VAL A C 1
ATOM 2144 O O . VAL A 1 272 ? 13.361 12.319 -17.628 1.00 97.50 272 VAL A O 1
ATOM 2147 N N . ILE A 1 273 ? 14.025 11.125 -19.419 1.00 97.75 273 ILE A N 1
ATOM 2148 C CA . ILE A 1 273 ? 12.754 11.069 -20.132 1.00 97.75 273 ILE A CA 1
ATOM 2149 C C . ILE A 1 273 ? 12.550 9.635 -20.615 1.00 97.75 273 ILE A C 1
ATOM 2151 O O . ILE A 1 273 ? 13.478 9.009 -21.139 1.00 97.75 273 ILE A O 1
ATOM 2155 N N . PHE A 1 274 ? 11.352 9.110 -20.403 1.00 98.50 274 PHE A N 1
ATOM 2156 C CA . PHE A 1 274 ? 10.963 7.778 -20.846 1.00 98.50 274 PHE A CA 1
ATOM 2157 C C . PHE A 1 274 ? 10.529 7.782 -22.319 1.00 98.50 274 PHE A C 1
ATOM 2159 O O . PHE A 1 274 ? 10.271 8.855 -22.876 1.00 98.50 274 PHE A O 1
ATOM 2166 N N . PRO A 1 275 ? 10.443 6.608 -22.976 1.00 98.44 275 PRO A N 1
ATOM 2167 C CA . PRO A 1 275 ? 9.920 6.490 -24.337 1.00 98.44 275 PRO A CA 1
ATOM 2168 C C . PRO A 1 275 ? 8.549 7.138 -24.539 1.00 98.44 275 PRO A C 1
ATOM 2170 O O . PRO A 1 275 ? 8.281 7.647 -25.622 1.00 98.44 275 PRO A O 1
ATOM 2173 N N . SER A 1 276 ? 7.706 7.209 -23.510 1.00 97.88 276 SER A N 1
ATOM 2174 C CA . SER A 1 276 ? 6.438 7.934 -23.597 1.00 97.88 276 SER A CA 1
ATOM 2175 C C . SER A 1 276 ? 6.579 9.455 -23.748 1.00 97.88 276 SER A C 1
ATOM 2177 O O . SER A 1 276 ? 5.621 10.143 -24.071 1.00 97.88 276 SER A O 1
ATOM 2179 N N . GLY A 1 277 ? 7.758 10.020 -23.477 1.00 97.00 277 GLY A N 1
ATOM 2180 C CA . GLY A 1 277 ? 7.959 11.463 -23.350 1.00 97.00 277 GLY A CA 1
ATOM 2181 C C . GLY A 1 277 ? 7.696 12.022 -21.949 1.00 97.00 277 GLY A C 1
ATOM 2182 O O . GLY A 1 277 ? 7.897 13.220 -21.751 1.00 97.00 277 GLY A O 1
ATOM 2183 N N . ASN A 1 278 ? 7.301 11.184 -20.986 1.00 96.38 278 ASN A N 1
ATOM 2184 C CA . ASN A 1 278 ? 7.113 11.575 -19.589 1.00 96.38 278 ASN A CA 1
ATOM 2185 C C . ASN A 1 278 ? 8.433 11.467 -18.805 1.00 96.38 278 ASN A C 1
ATOM 2187 O O . ASN A 1 278 ? 9.349 10.734 -19.182 1.00 96.38 278 ASN A O 1
ATOM 2191 N N . THR A 1 279 ? 8.546 12.205 -17.701 1.00 95.38 279 THR A N 1
ATOM 2192 C CA . THR A 1 279 ? 9.694 12.119 -16.773 1.00 95.38 279 THR A CA 1
ATOM 2193 C C . THR A 1 279 ? 9.659 10.864 -15.902 1.00 95.38 279 THR A C 1
ATOM 2195 O O . THR A 1 279 ? 10.703 10.426 -15.406 1.00 95.38 279 THR A O 1
ATOM 2198 N N . ASP A 1 280 ? 8.470 10.277 -15.766 1.00 96.50 280 ASP A N 1
ATOM 2199 C CA . ASP A 1 280 ? 8.131 9.111 -14.954 1.00 96.50 280 ASP A CA 1
ATOM 2200 C C . ASP A 1 280 ? 7.545 8.001 -15.831 1.00 96.50 280 ASP A C 1
ATOM 2202 O O . ASP A 1 280 ? 6.968 8.301 -16.880 1.00 96.50 280 ASP A O 1
ATOM 2206 N N . PRO A 1 281 ? 7.692 6.725 -15.434 1.00 97.69 281 PRO A N 1
ATOM 2207 C CA . PRO A 1 281 ? 7.228 5.614 -16.247 1.00 97.69 281 PRO A CA 1
ATOM 2208 C C . PRO A 1 281 ? 5.712 5.440 -16.100 1.00 97.69 281 PRO A C 1
ATOM 2210 O O . PRO A 1 281 ? 5.231 5.042 -15.035 1.00 97.69 281 PRO A O 1
ATOM 2213 N N . ILE A 1 282 ? 4.964 5.703 -17.173 1.00 97.62 282 ILE A N 1
ATOM 2214 C CA . ILE A 1 282 ? 3.492 5.652 -17.179 1.00 97.62 282 ILE A CA 1
ATOM 2215 C C . ILE A 1 282 ? 2.980 4.378 -17.846 1.00 97.62 282 ILE A C 1
ATOM 2217 O O . ILE A 1 282 ? 1.939 3.854 -17.449 1.00 97.62 282 ILE A O 1
ATOM 2221 N N . TYR A 1 283 ? 3.711 3.857 -18.827 1.00 98.50 283 TYR A N 1
ATOM 2222 C CA . TYR A 1 283 ? 3.263 2.745 -19.656 1.00 98.50 283 TYR A CA 1
ATOM 2223 C C . TYR A 1 283 ? 4.042 1.454 -19.400 1.00 98.50 283 TYR A C 1
ATOM 2225 O O . TYR A 1 283 ? 5.156 1.463 -18.872 1.00 98.50 283 TYR A O 1
ATOM 2233 N N . ILE A 1 284 ? 3.470 0.316 -19.806 1.00 98.56 284 ILE A N 1
ATOM 2234 C CA . ILE A 1 284 ? 4.193 -0.963 -19.782 1.00 98.56 284 ILE A CA 1
ATOM 2235 C C . ILE A 1 284 ? 5.439 -0.881 -20.669 1.00 98.56 284 ILE A C 1
ATOM 2237 O O . ILE A 1 284 ? 6.490 -1.372 -20.269 1.00 98.56 284 ILE A O 1
ATOM 2241 N N . SER A 1 285 ? 5.373 -0.219 -21.825 1.00 98.50 285 SER A N 1
ATOM 2242 C CA . SER A 1 285 ? 6.555 0.004 -22.668 1.00 98.50 285 SER A CA 1
ATOM 2243 C C . SER A 1 285 ? 7.670 0.797 -21.965 1.00 98.50 285 SER A C 1
ATOM 2245 O O . SER A 1 285 ? 8.842 0.442 -22.111 1.00 98.50 285 SER A O 1
ATOM 2247 N N . ASP A 1 286 ? 7.336 1.798 -21.140 1.00 98.75 286 ASP A N 1
ATOM 2248 C CA . ASP A 1 286 ? 8.318 2.525 -20.320 1.00 98.75 286 ASP A CA 1
ATOM 2249 C C . ASP A 1 286 ? 8.980 1.598 -19.294 1.00 98.75 286 ASP A C 1
ATOM 2251 O O . ASP A 1 286 ? 10.197 1.651 -19.083 1.00 98.75 286 ASP A O 1
ATOM 2255 N N . TRP A 1 287 ? 8.184 0.727 -18.665 1.00 98.62 287 TRP A N 1
ATOM 2256 C CA . TRP A 1 287 ? 8.676 -0.259 -17.704 1.00 98.62 287 TRP A CA 1
ATOM 2257 C C . TRP A 1 287 ? 9.620 -1.260 -18.361 1.00 98.62 287 TRP A C 1
ATOM 2259 O O . TRP A 1 287 ? 10.701 -1.521 -17.838 1.00 98.62 287 TRP A O 1
ATOM 2269 N N . GLU A 1 288 ? 9.248 -1.801 -19.519 1.00 98.75 288 GLU A N 1
ATOM 2270 C CA . GLU A 1 288 ? 10.085 -2.754 -20.246 1.00 98.75 288 GLU A CA 1
ATOM 2271 C C . GLU A 1 288 ? 11.397 -2.119 -20.718 1.00 98.75 288 GLU A C 1
ATOM 2273 O O . GLU A 1 288 ? 12.458 -2.723 -20.561 1.00 98.75 288 GLU A O 1
ATOM 2278 N N . TRP A 1 289 ? 11.355 -0.875 -21.204 1.00 98.69 289 TRP A N 1
ATOM 2279 C CA . TRP A 1 289 ? 12.555 -0.112 -21.553 1.00 98.69 289 TRP A CA 1
ATOM 2280 C C . TRP A 1 289 ? 13.476 0.102 -20.341 1.00 98.69 289 TRP A C 1
ATOM 2282 O O . TRP A 1 289 ? 14.694 -0.077 -20.417 1.00 98.69 289 TRP A O 1
ATOM 2292 N N . MET A 1 290 ? 12.899 0.424 -19.184 1.00 98.62 290 MET A N 1
ATOM 2293 C CA . MET A 1 290 ? 13.634 0.538 -17.925 1.00 98.62 290 MET A CA 1
ATOM 2294 C C . MET A 1 290 ? 14.249 -0.804 -17.492 1.00 98.62 290 MET A C 1
ATOM 2296 O O . MET A 1 290 ? 15.390 -0.843 -17.026 1.00 98.62 290 MET A O 1
ATOM 2300 N N . PHE A 1 291 ? 13.534 -1.915 -17.671 1.00 98.88 291 PHE A N 1
ATOM 2301 C CA . PHE A 1 291 ? 14.008 -3.257 -17.322 1.00 98.88 291 PHE A CA 1
ATOM 2302 C C . PHE A 1 291 ? 15.228 -3.685 -18.143 1.00 98.88 291 PHE A C 1
ATOM 2304 O O . PHE A 1 291 ? 16.154 -4.275 -17.583 1.00 98.88 291 PHE A O 1
ATOM 2311 N N . GLU A 1 292 ? 15.301 -3.312 -19.422 1.00 98.69 292 GLU A N 1
ATOM 2312 C CA . GLU A 1 292 ? 16.501 -3.511 -20.248 1.00 98.69 292 GLU A CA 1
ATOM 2313 C C . GLU A 1 292 ? 17.723 -2.759 -19.690 1.00 98.69 292 GLU A C 1
ATOM 2315 O O . GLU A 1 292 ? 18.856 -3.255 -19.716 1.00 98.69 292 GLU A O 1
ATOM 2320 N N . ILE A 1 293 ? 17.517 -1.556 -19.145 1.00 98.75 293 ILE A N 1
ATOM 2321 C CA . ILE A 1 293 ? 18.586 -0.796 -18.488 1.00 98.75 293 ILE A CA 1
ATOM 2322 C C . ILE A 1 293 ? 19.020 -1.486 -17.194 1.00 98.75 293 ILE A C 1
ATOM 2324 O O . ILE A 1 293 ? 20.219 -1.594 -16.935 1.00 98.75 293 ILE A O 1
ATOM 2328 N N . PHE A 1 294 ? 18.081 -1.996 -16.400 1.00 98.75 294 PHE A N 1
ATOM 2329 C CA . PHE A 1 294 ? 18.393 -2.694 -15.151 1.00 98.75 294 PHE A CA 1
ATOM 2330 C C . PHE A 1 294 ? 19.129 -4.013 -15.383 1.00 98.75 294 PHE A C 1
ATOM 2332 O O . PHE A 1 294 ? 20.083 -4.312 -14.666 1.00 98.75 294 PHE A O 1
ATOM 2339 N N . GLU A 1 295 ? 18.762 -4.771 -16.416 1.00 98.44 295 GLU A N 1
ATOM 2340 C CA . GLU A 1 295 ? 19.500 -5.968 -16.827 1.00 98.44 295 GLU A CA 1
ATOM 2341 C C . GLU A 1 295 ? 20.963 -5.633 -17.164 1.00 98.44 295 GLU A C 1
ATOM 2343 O O . GLU A 1 295 ? 21.899 -6.293 -16.695 1.00 98.44 295 GLU A O 1
ATOM 2348 N N . ARG A 1 296 ? 21.178 -4.561 -17.934 1.00 98.19 296 ARG A N 1
ATOM 2349 C CA . ARG A 1 296 ? 22.517 -4.052 -18.253 1.00 98.19 296 ARG A CA 1
ATOM 2350 C C . ARG A 1 296 ? 23.271 -3.595 -17.005 1.00 98.19 296 ARG A C 1
ATOM 2352 O O . ARG A 1 296 ? 24.429 -3.976 -16.845 1.00 98.19 296 ARG A O 1
ATOM 2359 N N . ALA A 1 297 ? 22.626 -2.850 -16.109 1.00 98.19 297 ALA A N 1
ATOM 2360 C CA . ALA A 1 297 ? 23.225 -2.377 -14.864 1.00 98.19 297 ALA A CA 1
ATOM 2361 C C . ALA A 1 297 ? 23.720 -3.542 -13.990 1.00 98.19 297 ALA A C 1
ATOM 2363 O O . ALA A 1 297 ? 24.863 -3.522 -13.529 1.00 98.19 297 ALA A O 1
ATOM 2364 N N . LEU A 1 298 ? 22.903 -4.590 -13.823 1.00 98.19 298 LEU A N 1
ATOM 2365 C CA . LEU A 1 298 ? 23.277 -5.809 -13.095 1.00 98.19 298 LEU A CA 1
ATOM 2366 C C . LEU A 1 298 ? 24.513 -6.476 -13.713 1.00 98.19 298 LEU A C 1
ATOM 2368 O O . LEU A 1 298 ? 25.454 -6.841 -13.003 1.00 98.19 298 LEU A O 1
ATOM 2372 N N . LYS A 1 299 ? 24.537 -6.598 -15.045 1.00 97.44 299 LYS A N 1
ATOM 2373 C CA . LYS A 1 299 ? 25.645 -7.208 -15.787 1.00 97.44 299 LYS A CA 1
ATOM 2374 C C . LYS A 1 299 ? 26.939 -6.403 -15.672 1.00 97.44 299 LYS A C 1
ATOM 2376 O O . LYS A 1 299 ? 27.990 -6.990 -15.419 1.00 97.44 299 LYS A O 1
ATOM 2381 N N . GLU A 1 300 ? 26.881 -5.088 -15.861 1.00 97.31 300 GLU A N 1
ATOM 2382 C CA . GLU A 1 300 ? 28.055 -4.208 -15.818 1.00 97.31 300 GLU A CA 1
ATOM 2383 C C . GLU A 1 300 ? 28.639 -4.079 -14.407 1.00 97.31 300 GLU A C 1
ATOM 2385 O O . GLU A 1 300 ? 29.858 -4.018 -14.254 1.00 97.31 300 GLU A O 1
ATOM 2390 N N . GLN A 1 301 ? 27.797 -4.126 -13.370 1.00 95.75 301 GLN A N 1
ATOM 2391 C CA . GLN A 1 301 ? 28.242 -4.152 -11.971 1.00 95.75 301 GLN A CA 1
ATOM 2392 C C . GLN A 1 301 ? 28.698 -5.541 -11.494 1.00 95.75 301 GLN A C 1
ATOM 2394 O O . GLN A 1 301 ? 29.226 -5.674 -10.388 1.00 95.75 301 GLN A O 1
ATOM 2399 N N . GLY A 1 302 ? 28.503 -6.588 -12.302 1.00 96.06 302 GLY A N 1
ATOM 2400 C CA . GLY A 1 302 ? 28.847 -7.962 -11.937 1.00 96.06 302 GLY A CA 1
ATOM 2401 C C . GLY A 1 302 ? 27.979 -8.541 -10.813 1.00 96.06 302 GLY A C 1
ATOM 2402 O O . GLY A 1 302 ? 28.439 -9.416 -10.079 1.00 96.06 302 GLY A O 1
ATOM 2403 N N . ILE A 1 303 ? 26.741 -8.061 -10.664 1.00 96.06 303 ILE A N 1
ATOM 2404 C CA . ILE A 1 303 ? 25.793 -8.522 -9.644 1.00 96.06 303 ILE A CA 1
ATOM 2405 C C . ILE A 1 303 ? 25.153 -9.829 -10.131 1.00 96.06 303 ILE A C 1
ATOM 2407 O O . ILE A 1 303 ? 24.195 -9.826 -10.899 1.00 96.06 303 ILE A O 1
ATOM 2411 N N . ALA A 1 304 ? 25.706 -10.966 -9.704 1.00 92.75 304 ALA A N 1
ATOM 2412 C CA . ALA A 1 304 ? 25.251 -12.289 -10.143 1.00 92.75 304 ALA A CA 1
ATOM 2413 C C . ALA A 1 304 ? 24.042 -12.831 -9.358 1.00 92.75 304 ALA A C 1
ATOM 2415 O O . ALA A 1 304 ? 23.341 -13.711 -9.853 1.00 92.75 304 ALA A O 1
ATOM 2416 N N . ASP A 1 305 ? 23.822 -12.339 -8.138 1.00 93.69 305 ASP A N 1
ATOM 2417 C CA . ASP A 1 305 ? 22.745 -12.744 -7.227 1.00 93.69 305 ASP A CA 1
ATOM 2418 C C . ASP A 1 305 ? 21.630 -11.688 -7.108 1.00 93.69 305 ASP A C 1
ATOM 2420 O O . ASP A 1 305 ? 20.867 -11.694 -6.147 1.00 93.69 305 ASP A O 1
ATOM 2424 N N . GLY A 1 306 ? 21.549 -10.780 -8.084 1.00 96.06 306 GLY A N 1
ATOM 2425 C CA . GLY A 1 306 ? 20.482 -9.789 -8.227 1.00 96.06 306 GLY A CA 1
ATOM 2426 C C . GLY A 1 306 ? 19.495 -10.146 -9.338 1.00 96.06 306 GLY A C 1
ATOM 2427 O O . GLY A 1 306 ? 19.684 -11.114 -10.078 1.00 96.06 306 GLY A O 1
ATOM 2428 N N . TYR A 1 307 ? 18.439 -9.349 -9.464 1.00 97.88 307 TYR A N 1
ATOM 2429 C CA . TYR A 1 307 ? 17.389 -9.529 -10.469 1.00 97.88 307 TYR A CA 1
ATOM 2430 C C . TYR A 1 307 ? 16.727 -8.190 -10.812 1.00 97.88 307 TYR A C 1
ATOM 2432 O O . TYR A 1 307 ? 16.821 -7.217 -10.062 1.00 97.88 307 TYR A O 1
ATOM 2440 N N . VAL A 1 308 ? 16.088 -8.126 -11.984 1.00 98.50 308 VAL A N 1
ATOM 2441 C CA . VAL A 1 308 ? 15.505 -6.878 -12.495 1.00 98.50 308 VAL A CA 1
ATOM 2442 C C . VAL A 1 308 ? 14.280 -6.487 -11.682 1.00 98.50 308 VAL A C 1
ATOM 2444 O O . VAL A 1 308 ? 14.248 -5.375 -11.162 1.00 98.50 308 VAL A O 1
ATOM 2447 N N . THR A 1 309 ? 13.313 -7.397 -11.526 1.00 97.69 309 THR A N 1
ATOM 2448 C CA . THR A 1 309 ? 12.081 -7.141 -10.778 1.00 97.69 309 THR A CA 1
ATOM 2449 C C . THR A 1 309 ? 11.767 -8.205 -9.727 1.00 97.69 309 THR A C 1
ATOM 2451 O O . THR A 1 309 ? 11.842 -9.411 -9.981 1.00 97.69 309 THR A O 1
ATOM 2454 N N . SER A 1 310 ? 11.397 -7.731 -8.534 1.00 95.19 310 SER A N 1
ATOM 2455 C CA . SER A 1 310 ? 10.772 -8.535 -7.485 1.00 95.19 310 SER A CA 1
ATOM 2456 C C . SER A 1 310 ? 9.264 -8.649 -7.715 1.00 95.19 310 SER A C 1
ATOM 2458 O O . SER A 1 310 ? 8.591 -7.643 -7.941 1.00 95.19 310 SER A O 1
ATOM 2460 N N . VAL A 1 311 ? 8.725 -9.866 -7.612 1.00 93.25 311 VAL A N 1
ATOM 2461 C CA . VAL A 1 311 ? 7.299 -10.167 -7.804 1.00 93.25 311 VAL A CA 1
ATOM 2462 C C . VAL A 1 311 ? 6.779 -10.943 -6.596 1.00 93.25 311 VAL A C 1
ATOM 2464 O O . VAL A 1 311 ? 7.381 -11.934 -6.185 1.00 93.25 311 VAL A O 1
ATOM 2467 N N . TYR A 1 312 ? 5.649 -10.507 -6.033 1.00 91.81 312 TYR A N 1
ATOM 2468 C CA . TYR A 1 312 ? 5.000 -11.173 -4.899 1.00 91.81 312 TYR A CA 1
ATOM 2469 C C . TYR A 1 312 ? 4.599 -12.598 -5.272 1.00 91.81 312 TYR A C 1
ATOM 2471 O O . TYR A 1 312 ? 4.015 -12.779 -6.332 1.00 91.81 312 TYR A O 1
ATOM 2479 N N . TYR A 1 313 ? 4.839 -13.602 -4.421 1.00 92.44 313 TYR A N 1
ATOM 2480 C CA . TYR A 1 313 ? 4.188 -14.909 -4.567 1.00 92.44 313 TYR A CA 1
ATOM 2481 C C . TYR A 1 313 ? 2.711 -14.767 -4.188 1.00 92.44 313 TYR A C 1
ATOM 2483 O O . TYR A 1 313 ? 2.436 -14.376 -3.058 1.00 92.44 313 TYR A O 1
ATOM 2491 N N . PRO A 1 314 ? 1.752 -15.089 -5.072 1.00 94.75 314 PRO A N 1
ATOM 2492 C CA . PRO A 1 314 ? 1.802 -16.102 -6.145 1.00 94.75 314 PRO A CA 1
ATOM 2493 C C . PRO A 1 314 ? 2.030 -15.590 -7.578 1.00 94.75 314 PRO A C 1
ATOM 2495 O O . PRO A 1 314 ? 1.827 -16.323 -8.544 1.00 94.75 314 PRO A O 1
ATOM 2498 N N . GLY A 1 315 ? 2.419 -14.338 -7.742 1.00 94.94 315 GLY A N 1
ATOM 2499 C CA . GLY A 1 315 ? 2.602 -13.677 -9.028 1.00 94.94 315 GLY A CA 1
ATOM 2500 C C . GLY A 1 315 ? 1.426 -12.798 -9.426 1.00 94.94 315 GLY A C 1
ATOM 2501 O O . GLY A 1 315 ? 1.300 -12.500 -10.600 1.00 94.94 315 GLY A O 1
ATOM 2502 N N . PHE A 1 316 ? 0.551 -12.440 -8.483 1.00 94.44 316 PHE A N 1
ATOM 2503 C CA . PHE A 1 316 ? -0.515 -11.445 -8.625 1.00 94.44 316 PHE A CA 1
ATOM 2504 C C . PHE A 1 316 ? -0.913 -10.923 -7.237 1.00 94.44 316 PHE A C 1
ATOM 2506 O O . PHE A 1 316 ? -0.671 -11.602 -6.238 1.00 94.44 316 PHE A O 1
ATOM 2513 N N . ASN A 1 317 ? -1.570 -9.763 -7.174 1.00 91.38 317 ASN A N 1
ATOM 2514 C CA . ASN A 1 317 ? -2.298 -9.323 -5.983 1.00 91.38 317 ASN A CA 1
ATOM 2515 C C . ASN A 1 317 ? -3.801 -9.500 -6.223 1.00 91.38 317 ASN A C 1
ATOM 2517 O O . ASN A 1 317 ? -4.326 -9.090 -7.258 1.00 91.38 317 ASN A O 1
ATOM 2521 N N . GLN A 1 318 ? -4.505 -10.129 -5.284 1.00 89.69 318 GLN A N 1
ATOM 2522 C CA . GLN A 1 318 ? -5.937 -10.406 -5.393 1.00 89.69 318 GLN A CA 1
ATOM 2523 C C . GLN A 1 318 ? -6.798 -9.142 -5.519 1.00 89.69 318 GLN A C 1
ATOM 2525 O O . GLN A 1 318 ? -7.913 -9.231 -6.029 1.00 89.69 318 GLN A O 1
ATOM 2530 N N . ASN A 1 319 ? -6.279 -7.988 -5.088 1.00 87.06 319 ASN A N 1
ATOM 2531 C CA . ASN A 1 319 ? -6.953 -6.693 -5.135 1.00 87.06 319 ASN A CA 1
ATOM 2532 C C . ASN A 1 319 ? -6.725 -5.927 -6.451 1.00 87.06 319 ASN A C 1
ATOM 2534 O O . ASN A 1 319 ? -7.312 -4.864 -6.627 1.00 87.06 319 ASN A O 1
ATOM 2538 N N . GLY A 1 320 ? -5.934 -6.471 -7.384 1.00 87.88 320 GLY A N 1
ATOM 2539 C CA . GLY A 1 320 ? -5.639 -5.864 -8.682 1.00 87.88 320 GLY A CA 1
ATOM 2540 C C . GLY A 1 320 ? -4.165 -5.488 -8.795 1.00 87.88 320 GLY A C 1
ATOM 2541 O O . GLY A 1 320 ? -3.370 -6.281 -9.299 1.00 87.88 320 GLY A O 1
ATOM 2542 N N . ASP A 1 321 ? -3.794 -4.297 -8.326 1.00 90.81 321 ASP A N 1
ATOM 2543 C CA . ASP A 1 321 ? -2.441 -3.738 -8.458 1.00 90.81 321 ASP A CA 1
ATOM 2544 C C . ASP A 1 321 ? -1.992 -3.781 -9.922 1.00 90.81 321 ASP A C 1
ATOM 2546 O O . ASP A 1 321 ? -2.737 -3.329 -10.794 1.00 90.81 321 ASP A O 1
ATOM 2550 N N . LEU A 1 322 ? -0.837 -4.376 -10.229 1.00 94.94 322 LEU A N 1
ATOM 2551 C CA . LEU A 1 322 ? -0.362 -4.507 -11.609 1.00 94.94 322 LEU A CA 1
ATOM 2552 C C . LEU A 1 322 ? -1.346 -5.255 -12.525 1.00 94.94 322 LEU A C 1
ATOM 2554 O O . LEU A 1 322 ? -1.327 -5.046 -13.731 1.00 94.94 322 LEU A O 1
ATOM 2558 N N . VAL A 1 323 ? -2.229 -6.110 -11.996 1.00 96.38 323 VAL A N 1
ATOM 2559 C CA . VAL A 1 323 ? -3.257 -6.768 -12.822 1.00 96.38 323 VAL A CA 1
ATOM 2560 C C . VAL A 1 323 ? -4.212 -5.742 -13.431 1.00 96.38 323 VAL A C 1
ATOM 2562 O O . VAL A 1 323 ? -4.593 -5.873 -14.593 1.00 96.38 323 VAL A O 1
ATOM 2565 N N . SER A 1 324 ? -4.554 -4.700 -12.671 1.00 95.56 324 SER A N 1
ATOM 2566 C CA . SER A 1 324 ? -5.502 -3.664 -13.089 1.00 95.56 324 SER A CA 1
ATOM 2567 C C . SER A 1 324 ? -5.012 -2.871 -14.301 1.00 95.56 324 SER A C 1
ATOM 2569 O O . SER A 1 324 ? -5.808 -2.320 -15.055 1.00 95.56 324 SER A O 1
ATOM 2571 N N . SER A 1 325 ? -3.703 -2.873 -14.552 1.00 96.94 325 SER A N 1
ATOM 2572 C CA . SER A 1 325 ? -3.090 -2.261 -15.730 1.00 96.94 325 SER A CA 1
ATOM 2573 C C . SER A 1 325 ? -3.552 -2.850 -17.060 1.00 96.94 325 SER A C 1
ATOM 2575 O O . SER A 1 325 ? -3.407 -2.190 -18.082 1.00 96.94 325 SER A O 1
ATOM 2577 N N . PHE A 1 326 ? -4.120 -4.060 -17.073 1.00 97.56 326 PHE A N 1
ATOM 2578 C CA . PHE A 1 326 ? -4.442 -4.814 -18.291 1.00 97.56 326 PHE A CA 1
ATOM 2579 C C . PHE A 1 326 ? -5.934 -4.767 -18.658 1.00 97.56 326 PHE A C 1
ATOM 2581 O O . PHE A 1 326 ? -6.471 -5.723 -19.221 1.00 97.56 326 PHE A O 1
ATOM 2588 N N . GLY A 1 327 ? -6.616 -3.666 -18.335 1.00 91.44 327 GLY A N 1
ATOM 2589 C CA . GLY A 1 327 ? -8.041 -3.460 -18.635 1.00 91.44 327 GLY A CA 1
ATOM 2590 C C . GLY A 1 327 ? -8.920 -3.139 -17.424 1.00 91.44 327 GLY A C 1
ATOM 2591 O O . GLY A 1 327 ? -10.139 -3.111 -17.555 1.00 91.44 327 GLY A O 1
ATOM 2592 N N . GLY A 1 328 ? -8.319 -2.895 -16.258 1.00 90.00 328 GLY A N 1
ATOM 2593 C CA . GLY A 1 328 ? -9.021 -2.691 -14.995 1.00 90.00 328 GLY A CA 1
ATOM 2594 C C . GLY A 1 328 ? -9.353 -3.994 -14.265 1.00 90.00 328 GLY A C 1
ATOM 2595 O O . GLY A 1 328 ? -9.119 -5.100 -14.754 1.00 90.00 328 GLY A O 1
ATOM 2596 N N . GLY A 1 329 ? -9.909 -3.859 -13.065 1.00 93.62 329 GLY A N 1
ATOM 2597 C CA . GLY A 1 329 ? -10.392 -4.984 -12.273 1.00 93.62 329 GLY A CA 1
ATOM 2598 C C . GLY A 1 329 ? -9.308 -5.791 -11.548 1.00 93.62 329 GLY A C 1
ATOM 2599 O O . GLY A 1 329 ? -8.103 -5.662 -11.777 1.00 93.62 329 GLY A O 1
ATOM 2600 N N . SER A 1 330 ? -9.764 -6.657 -10.641 1.00 94.44 330 SER A N 1
ATOM 2601 C CA . SER A 1 330 ? -8.908 -7.484 -9.787 1.00 94.44 330 SER A CA 1
ATOM 2602 C C . SER A 1 330 ? -9.112 -8.989 -10.023 1.00 94.44 330 SER A C 1
ATOM 2604 O O . SER A 1 330 ? -10.198 -9.404 -10.436 1.00 94.44 330 SER A O 1
ATOM 2606 N N . PRO A 1 331 ? -8.119 -9.848 -9.716 1.00 95.25 331 PRO A N 1
ATOM 2607 C CA . PRO A 1 331 ? -8.268 -11.298 -9.846 1.00 95.25 331 PRO A CA 1
ATOM 2608 C C . PRO A 1 331 ? -9.322 -11.916 -8.922 1.00 95.25 331 PRO A C 1
ATOM 2610 O O . PRO A 1 331 ? -9.882 -12.956 -9.261 1.00 95.25 331 PRO A O 1
ATOM 2613 N N . TRP A 1 332 ? -9.576 -11.331 -7.745 1.00 94.56 332 TRP A N 1
ATOM 2614 C CA . TRP A 1 332 ? -10.619 -11.825 -6.847 1.00 94.56 332 TRP A CA 1
ATOM 2615 C C . TRP A 1 332 ? -11.955 -11.144 -7.122 1.00 94.56 332 TRP A C 1
ATOM 2617 O O . TRP A 1 332 ? -12.725 -11.643 -7.933 1.00 94.56 332 TRP A O 1
ATOM 2627 N N . LEU A 1 333 ? -12.245 -10.038 -6.444 1.00 93.56 333 LEU A N 1
ATOM 2628 C CA . LEU A 1 333 ? -13.486 -9.291 -6.595 1.00 93.56 333 LEU A CA 1
ATOM 2629 C C . LEU A 1 333 ? -13.174 -7.818 -6.771 1.00 93.56 333 LEU A C 1
ATOM 2631 O O . LEU A 1 333 ? -12.295 -7.277 -6.091 1.00 93.56 333 LEU A O 1
ATOM 2635 N N . TRP A 1 334 ? -13.921 -7.175 -7.650 1.00 93.81 334 TRP A N 1
ATOM 2636 C CA . TRP A 1 334 ? -13.861 -5.739 -7.850 1.00 93.81 334 TRP A CA 1
ATOM 2637 C C . TRP A 1 334 ? -15.245 -5.185 -8.143 1.00 93.81 334 TRP A C 1
ATOM 2639 O O . TRP A 1 334 ? -16.123 -5.907 -8.620 1.00 93.81 334 TRP A O 1
ATOM 2649 N N . TYR A 1 335 ? -15.426 -3.911 -7.826 1.00 91.88 335 TYR A N 1
ATOM 2650 C CA . TYR A 1 335 ? -16.668 -3.200 -8.065 1.00 91.88 335 TYR A CA 1
ATOM 2651 C C . TYR A 1 335 ? -16.601 -2.440 -9.384 1.00 91.88 335 TYR A C 1
ATOM 2653 O O . TYR A 1 335 ? -15.744 -1.582 -9.587 1.00 91.88 335 TYR A O 1
ATOM 2661 N N . ASP A 1 336 ? -17.506 -2.771 -10.290 1.00 91.75 336 ASP A N 1
ATOM 2662 C CA . ASP A 1 336 ? -17.739 -2.027 -11.511 1.00 91.75 336 ASP A CA 1
ATOM 2663 C C . ASP A 1 336 ? -18.754 -0.922 -11.224 1.00 91.75 336 ASP A C 1
ATOM 2665 O O . ASP A 1 336 ? -19.967 -1.127 -11.280 1.00 91.75 336 ASP A O 1
ATOM 2669 N N . ALA A 1 337 ? -18.231 0.257 -10.892 1.00 83.56 337 ALA A N 1
ATOM 2670 C CA . ALA A 1 337 ? -19.043 1.423 -10.578 1.00 83.56 337 ALA A CA 1
ATOM 2671 C C . ALA A 1 337 ? -19.878 1.921 -11.771 1.00 83.56 337 ALA A C 1
ATOM 2673 O O . ALA A 1 337 ? -20.902 2.563 -11.555 1.00 83.56 337 ALA A O 1
ATOM 2674 N N . GLU A 1 338 ? -19.469 1.641 -13.014 1.00 85.31 338 GLU A N 1
ATOM 2675 C CA . GLU A 1 338 ? -20.222 2.057 -14.205 1.00 85.31 338 GLU A CA 1
ATOM 2676 C C . GLU A 1 338 ? -21.499 1.230 -14.375 1.00 85.31 338 GLU A C 1
ATOM 2678 O O . GLU A 1 338 ? -22.528 1.748 -14.808 1.00 85.31 338 GLU A O 1
ATOM 2683 N N . HIS A 1 339 ? -21.433 -0.051 -14.011 1.00 88.19 339 HIS A N 1
ATOM 2684 C CA . HIS A 1 339 ? -22.530 -1.007 -14.161 1.00 88.19 339 HIS A CA 1
ATOM 2685 C C . HIS A 1 339 ? -23.249 -1.325 -12.841 1.00 88.19 339 HIS A C 1
ATOM 2687 O O . HIS A 1 339 ? -24.197 -2.108 -12.851 1.00 88.19 339 HIS A O 1
ATOM 2693 N N . ASN A 1 340 ? -22.812 -0.720 -11.730 1.00 86.38 340 ASN A N 1
ATOM 2694 C CA . ASN A 1 340 ? -23.263 -1.009 -10.367 1.00 86.38 340 ASN A CA 1
ATOM 2695 C C . ASN A 1 340 ? -23.267 -2.519 -10.058 1.00 86.38 340 ASN A C 1
ATOM 2697 O O . ASN A 1 340 ? -24.272 -3.090 -9.635 1.00 86.38 340 ASN A O 1
ATOM 2701 N N . GLU A 1 341 ? -22.148 -3.201 -10.321 1.00 92.62 341 GLU A N 1
ATOM 2702 C CA . GLU A 1 341 ? -22.039 -4.644 -10.083 1.00 92.62 341 GLU A CA 1
ATOM 2703 C C . GLU A 1 341 ? -20.660 -5.063 -9.568 1.00 92.62 341 GLU A C 1
ATOM 2705 O O . GLU A 1 341 ? -19.624 -4.524 -9.946 1.00 92.62 341 GLU A O 1
ATOM 2710 N N . VAL A 1 342 ? -20.624 -6.087 -8.721 1.00 93.38 342 VAL A N 1
ATOM 2711 C CA . VAL A 1 342 ? -19.398 -6.775 -8.319 1.00 93.38 342 VAL A CA 1
ATOM 2712 C C . VAL A 1 342 ? -19.069 -7.869 -9.332 1.00 93.38 342 VAL A C 1
ATOM 2714 O O . VAL A 1 342 ? -19.917 -8.698 -9.682 1.00 93.38 342 VAL A O 1
ATOM 2717 N N . LYS A 1 343 ? -17.804 -7.905 -9.762 1.00 95.88 343 LYS A N 1
ATOM 2718 C CA . LYS A 1 343 ? -17.256 -8.843 -10.750 1.00 95.88 343 LYS A CA 1
ATOM 2719 C C . LYS A 1 343 ? -16.145 -9.704 -10.166 1.00 95.88 343 LYS A C 1
ATOM 2721 O O . LYS A 1 343 ? -15.426 -9.291 -9.261 1.00 95.88 343 LYS A O 1
ATOM 2726 N N . PHE A 1 344 ? -15.987 -10.902 -10.729 1.00 97.12 344 PHE A N 1
ATOM 2727 C CA . PHE A 1 344 ? -14.836 -11.779 -10.503 1.00 97.12 344 PHE A CA 1
ATOM 2728 C C . PHE A 1 344 ? -13.898 -11.668 -11.707 1.00 97.12 344 PHE A C 1
ATOM 2730 O O . PHE A 1 344 ? -14.362 -11.805 -12.836 1.00 97.12 344 PHE A O 1
ATOM 2737 N N . GLY A 1 345 ? -12.610 -11.389 -11.490 1.00 96.75 345 GLY A N 1
ATOM 2738 C CA . GLY A 1 345 ? -11.663 -11.176 -12.596 1.00 96.75 345 GLY A CA 1
ATOM 2739 C C . GLY A 1 345 ? -10.702 -12.332 -12.864 1.00 96.75 345 GLY A C 1
ATOM 2740 O O . GLY A 1 345 ? -10.023 -12.323 -13.890 1.00 96.75 345 GLY A O 1
ATOM 2741 N N . GLY A 1 346 ? -10.636 -13.340 -11.992 1.00 97.12 346 GLY A N 1
ATOM 2742 C CA . GLY A 1 346 ? -9.654 -14.423 -12.082 1.00 97.12 346 GLY A CA 1
ATOM 2743 C C . GLY A 1 346 ? -9.807 -15.334 -13.303 1.00 97.12 346 GLY A C 1
ATOM 2744 O O . GLY A 1 346 ? -8.880 -16.072 -13.607 1.00 97.12 346 GLY A O 1
ATOM 2745 N N . ASP A 1 347 ? -10.937 -15.289 -14.011 1.00 97.50 347 ASP A N 1
ATOM 2746 C CA . ASP A 1 347 ? -11.179 -16.003 -15.272 1.00 97.50 347 ASP A CA 1
ATOM 2747 C C . ASP A 1 347 ? -11.367 -15.066 -16.481 1.00 97.50 347 ASP A C 1
ATOM 2749 O O . ASP A 1 347 ? -11.808 -15.508 -17.543 1.00 97.50 347 ASP A O 1
ATOM 2753 N N . SER A 1 348 ? -11.010 -13.785 -16.338 1.00 97.06 348 SER A N 1
ATOM 2754 C CA . SER A 1 348 ? -11.165 -12.764 -17.380 1.00 97.06 348 SER A CA 1
ATOM 2755 C C . SER A 1 348 ? -10.032 -12.759 -18.413 1.00 97.06 348 SER A C 1
ATOM 2757 O O . SER A 1 348 ? -8.885 -13.105 -18.115 1.00 97.06 348 SER A O 1
ATOM 2759 N N . ASP A 1 349 ? -10.324 -12.255 -19.616 1.00 96.81 349 ASP A N 1
ATOM 2760 C CA . ASP A 1 349 ? -9.313 -12.028 -20.661 1.00 96.81 349 ASP A CA 1
ATOM 2761 C C . ASP A 1 349 ? -8.257 -10.985 -20.245 1.00 96.81 349 ASP A C 1
ATOM 2763 O O . ASP A 1 349 ? -7.091 -11.080 -20.638 1.00 96.81 349 ASP A O 1
ATOM 2767 N N . THR A 1 350 ? -8.628 -10.027 -19.392 1.00 96.25 350 THR A N 1
ATOM 2768 C CA . THR A 1 350 ? -7.700 -9.086 -18.744 1.00 96.25 350 THR A CA 1
ATOM 2769 C C . THR A 1 350 ? -6.678 -9.819 -17.882 1.00 96.25 350 THR A C 1
ATOM 2771 O O . THR A 1 350 ? -5.473 -9.608 -18.041 1.00 96.25 350 THR A O 1
ATOM 2774 N N . PHE A 1 351 ? -7.116 -10.758 -17.039 1.00 98.19 351 PHE A N 1
ATOM 2775 C CA . PHE A 1 351 ? -6.188 -11.545 -16.229 1.00 98.19 351 PHE A CA 1
ATOM 2776 C C . PHE A 1 351 ? -5.336 -12.491 -17.084 1.00 98.19 351 PHE A C 1
ATOM 2778 O O . PHE A 1 351 ? -4.135 -12.617 -16.845 1.00 98.19 351 PHE A O 1
ATOM 2785 N N . LYS A 1 352 ? -5.901 -13.090 -18.143 1.00 98.38 352 LYS A N 1
ATOM 2786 C CA . LYS A 1 352 ? -5.120 -13.870 -19.120 1.00 98.38 352 LYS A CA 1
ATOM 2787 C C . LYS A 1 352 ? -4.003 -13.029 -19.753 1.00 98.38 352 LYS A C 1
ATOM 2789 O O . LYS A 1 352 ? -2.872 -13.498 -19.880 1.00 98.38 352 LYS A O 1
ATOM 2794 N N . THR A 1 353 ? -4.311 -11.786 -20.121 1.00 98.56 353 THR A N 1
ATOM 2795 C CA . THR A 1 353 ? -3.363 -10.845 -20.740 1.00 98.56 353 THR A CA 1
ATOM 2796 C C . THR A 1 353 ? -2.261 -10.433 -19.765 1.00 98.56 353 THR A C 1
ATOM 2798 O O . THR A 1 353 ? -1.086 -10.443 -20.135 1.00 98.56 353 THR A O 1
ATOM 2801 N N . TYR A 1 354 ? -2.609 -10.171 -18.503 1.00 98.56 354 TYR A N 1
ATOM 2802 C CA . TYR A 1 354 ? -1.633 -9.971 -17.432 1.00 98.56 354 TYR A CA 1
ATOM 2803 C C . TYR A 1 354 ? -0.656 -11.153 -17.327 1.00 98.56 354 TYR A C 1
ATOM 2805 O O . TYR A 1 354 ? 0.560 -10.964 -17.318 1.00 98.56 354 TYR A O 1
ATOM 2813 N N . LEU A 1 355 ? -1.160 -12.393 -17.320 1.00 98.56 355 LEU A N 1
ATOM 2814 C CA . LEU A 1 355 ? -0.303 -13.581 -17.259 1.00 98.56 355 LEU A CA 1
ATOM 2815 C C . LEU A 1 355 ? 0.596 -13.728 -18.492 1.00 98.56 355 LEU A C 1
ATOM 2817 O O . LEU A 1 355 ? 1.712 -14.233 -18.363 1.00 98.56 355 LEU A O 1
ATOM 2821 N N . ALA A 1 356 ? 0.146 -13.281 -19.668 1.00 98.69 356 ALA A N 1
ATOM 2822 C CA . ALA A 1 356 ? 0.974 -13.254 -20.870 1.00 98.69 356 ALA A CA 1
ATOM 2823 C C . ALA A 1 356 ? 2.150 -12.274 -20.723 1.00 98.69 356 ALA A C 1
ATOM 2825 O O . ALA A 1 356 ? 3.280 -12.636 -21.054 1.00 98.69 356 ALA A O 1
ATOM 2826 N N . CYS A 1 357 ? 1.909 -11.087 -20.156 1.00 98.69 357 CYS A N 1
ATOM 2827 C CA . CYS A 1 357 ? 2.964 -10.132 -19.808 1.00 98.69 357 CYS A CA 1
ATOM 2828 C C . CYS A 1 357 ? 3.958 -10.737 -18.803 1.00 98.69 357 CYS A C 1
ATOM 2830 O O . CYS A 1 357 ? 5.159 -10.805 -19.067 1.00 98.69 357 CYS A O 1
ATOM 2832 N N . MET A 1 358 ? 3.463 -11.296 -17.694 1.00 98.62 358 MET A N 1
ATOM 2833 C CA . MET A 1 358 ? 4.319 -11.913 -16.674 1.00 98.62 358 MET A CA 1
ATOM 2834 C C . MET A 1 358 ? 5.133 -13.092 -17.228 1.00 98.62 358 MET A C 1
ATOM 2836 O O . MET A 1 358 ? 6.299 -13.260 -16.872 1.00 98.62 358 MET A O 1
ATOM 2840 N N . ASN A 1 359 ? 4.558 -13.896 -18.131 1.00 98.62 359 ASN A N 1
ATOM 2841 C CA . ASN A 1 359 ? 5.293 -14.957 -18.819 1.00 98.62 359 ASN A CA 1
ATOM 2842 C C . ASN A 1 359 ? 6.370 -14.400 -19.764 1.00 98.62 359 ASN A C 1
ATOM 2844 O O . ASN A 1 359 ? 7.475 -14.942 -19.814 1.00 98.62 359 ASN A O 1
ATOM 2848 N N . ALA A 1 360 ? 6.092 -13.307 -20.480 1.00 98.56 360 ALA A N 1
ATOM 2849 C CA . ALA A 1 360 ? 7.087 -12.634 -21.311 1.00 98.56 360 ALA A CA 1
ATOM 2850 C C . ALA A 1 360 ? 8.260 -12.109 -20.465 1.00 98.56 360 ALA A C 1
ATOM 2852 O O . ALA A 1 360 ? 9.417 -12.381 -20.793 1.00 98.56 360 ALA A O 1
ATOM 2853 N N . TRP A 1 361 ? 7.980 -11.451 -19.337 1.00 98.62 361 TRP A N 1
ATOM 2854 C CA . TRP A 1 361 ? 9.004 -10.971 -18.401 1.00 98.62 361 TRP A CA 1
ATOM 2855 C C . TRP A 1 361 ? 9.811 -12.112 -17.773 1.00 98.62 361 TRP A C 1
ATOM 2857 O O . TRP A 1 361 ? 11.033 -12.012 -17.649 1.00 98.62 361 TRP A O 1
ATOM 2867 N N . TRP A 1 362 ? 9.161 -13.231 -17.434 1.00 98.44 362 TRP A N 1
ATOM 2868 C CA . TRP A 1 362 ? 9.844 -14.445 -16.981 1.00 98.44 362 TRP A CA 1
ATOM 2869 C C . TRP A 1 362 ? 10.807 -14.988 -18.044 1.00 98.44 362 TRP A C 1
ATOM 2871 O O . TRP A 1 362 ? 11.968 -15.268 -17.745 1.00 98.44 362 TRP A O 1
ATOM 2881 N N . ASN A 1 363 ? 10.354 -15.101 -19.296 1.00 98.25 363 ASN A N 1
ATOM 2882 C CA . ASN A 1 363 ? 11.161 -15.625 -20.401 1.00 98.25 363 ASN A CA 1
ATOM 2883 C C . ASN A 1 363 ? 12.340 -14.709 -20.761 1.00 98.25 363 ASN A C 1
ATOM 2885 O O . ASN A 1 363 ? 13.391 -15.204 -21.167 1.00 98.25 363 ASN A O 1
ATOM 2889 N N . ARG A 1 364 ? 12.188 -13.391 -20.578 1.00 97.94 364 ARG A N 1
ATOM 2890 C CA . ARG A 1 364 ? 13.284 -12.411 -20.681 1.00 97.94 364 ARG A CA 1
ATOM 2891 C C . ARG A 1 364 ? 14.245 -12.463 -19.488 1.00 97.94 364 ARG A C 1
ATOM 2893 O O . ARG A 1 364 ? 15.330 -11.905 -19.558 1.00 97.94 364 ARG A O 1
ATOM 2900 N N . GLY A 1 365 ? 13.892 -13.173 -18.415 1.00 97.31 365 GLY A N 1
ATOM 2901 C CA . GLY A 1 365 ? 14.720 -13.313 -17.219 1.00 97.31 365 GLY A CA 1
ATOM 2902 C C . GLY A 1 365 ? 14.667 -12.107 -16.283 1.00 97.31 365 GLY A C 1
ATOM 2903 O O . GLY A 1 365 ? 15.551 -11.965 -15.441 1.00 97.31 365 GLY A O 1
ATOM 2904 N N . TRP A 1 366 ? 13.652 -11.250 -16.419 1.00 98.38 366 TRP A N 1
ATOM 2905 C CA . TRP A 1 366 ? 13.515 -10.049 -15.597 1.00 98.38 366 TRP A CA 1
ATOM 2906 C C . TRP A 1 366 ? 12.953 -10.346 -14.203 1.00 98.38 366 TRP A C 1
ATOM 2908 O O . TRP A 1 366 ? 13.336 -9.698 -13.232 1.00 98.38 366 TRP A O 1
ATOM 2918 N N . ILE A 1 367 ? 12.089 -11.352 -14.082 1.00 98.25 367 ILE A N 1
ATOM 2919 C CA . ILE A 1 367 ? 11.508 -11.762 -12.798 1.00 98.25 367 ILE A CA 1
ATOM 2920 C C . ILE A 1 367 ? 12.526 -12.567 -11.982 1.00 98.25 367 ILE A C 1
ATOM 2922 O O . ILE A 1 367 ? 13.218 -13.433 -12.526 1.00 98.25 367 ILE A O 1
ATOM 2926 N N . ASP A 1 368 ? 12.571 -12.331 -10.667 1.00 96.81 368 ASP A N 1
ATOM 2927 C CA . ASP A 1 368 ? 13.302 -13.186 -9.728 1.00 96.81 368 ASP A CA 1
ATOM 2928 C C . ASP A 1 368 ? 12.955 -14.671 -9.937 1.00 96.81 368 ASP A C 1
ATOM 2930 O O . ASP A 1 368 ? 11.819 -15.116 -9.757 1.00 96.81 368 ASP A O 1
ATOM 2934 N N . LYS A 1 369 ? 13.966 -15.479 -10.262 1.00 95.19 369 LYS A N 1
ATOM 2935 C CA . LYS A 1 369 ? 13.806 -16.922 -10.486 1.00 95.19 369 LYS A CA 1
ATOM 2936 C C . LYS A 1 369 ? 13.333 -17.674 -9.245 1.00 95.19 369 LYS A C 1
ATOM 2938 O O . LYS A 1 369 ? 12.795 -18.770 -9.383 1.00 95.19 369 LYS A O 1
ATOM 2943 N N . GLN A 1 370 ? 13.524 -17.091 -8.065 1.00 94.31 370 GLN A N 1
ATOM 2944 C CA . GLN A 1 370 ? 13.091 -17.631 -6.783 1.00 94.31 370 GLN A CA 1
ATOM 2945 C C . GLN A 1 370 ? 11.742 -17.061 -6.321 1.00 94.31 370 GLN A C 1
ATOM 2947 O O . GLN A 1 370 ? 11.323 -17.386 -5.214 1.00 94.31 370 GLN A O 1
ATOM 2952 N N . PHE A 1 371 ? 11.018 -16.264 -7.126 1.00 94.94 371 PHE A N 1
ATOM 2953 C CA . PHE A 1 371 ? 9.786 -15.606 -6.653 1.00 94.94 371 PHE A CA 1
ATOM 2954 C C . PHE A 1 371 ? 8.772 -16.598 -6.056 1.00 94.94 371 PHE A C 1
ATOM 2956 O O . PHE A 1 371 ? 8.158 -16.317 -5.032 1.00 94.94 371 PHE A O 1
ATOM 2963 N N . ALA A 1 372 ? 8.645 -17.796 -6.639 1.00 91.06 372 ALA A N 1
ATOM 2964 C CA . ALA A 1 372 ? 7.725 -18.827 -6.160 1.00 91.06 372 ALA A CA 1
ATOM 2965 C C . ALA A 1 372 ? 8.146 -19.474 -4.825 1.00 91.06 372 ALA A C 1
ATOM 2967 O O . ALA A 1 372 ? 7.333 -20.121 -4.169 1.00 91.06 372 ALA A O 1
ATOM 2968 N N . GLU A 1 373 ? 9.406 -19.310 -4.421 1.00 90.69 373 GLU A N 1
ATOM 2969 C CA . GLU A 1 373 ? 9.956 -19.820 -3.162 1.00 90.69 373 GLU A CA 1
ATOM 2970 C C . GLU A 1 373 ? 9.776 -18.804 -2.014 1.00 90.69 373 GLU A C 1
ATOM 2972 O O . GLU A 1 373 ? 9.796 -19.184 -0.843 1.00 90.69 373 GLU A O 1
ATOM 2977 N N . ARG A 1 374 ? 9.477 -17.533 -2.325 1.00 87.69 374 ARG A N 1
ATOM 2978 C CA . ARG A 1 374 ? 9.272 -16.429 -1.361 1.00 87.69 374 ARG A CA 1
ATOM 2979 C C . ARG A 1 374 ? 7.855 -16.361 -0.789 1.00 87.69 374 ARG A C 1
ATOM 2981 O O . ARG A 1 374 ? 7.256 -15.300 -0.656 1.00 87.69 374 ARG A O 1
ATOM 2988 N N . SER A 1 375 ? 7.300 -17.518 -0.444 1.00 81.19 375 SER A N 1
ATOM 2989 C CA . SER A 1 375 ? 5.894 -17.660 -0.029 1.00 81.19 375 SER A CA 1
ATOM 2990 C C . SER A 1 375 ? 5.539 -17.047 1.336 1.00 81.19 375 SER A C 1
ATOM 2992 O O . SER A 1 375 ? 4.356 -16.900 1.636 1.00 81.19 375 SER A O 1
ATOM 2994 N N . GLY A 1 376 ? 6.535 -16.704 2.161 1.00 77.56 376 GLY A N 1
ATOM 2995 C CA . GLY A 1 376 ? 6.343 -16.085 3.479 1.00 77.56 376 GLY A CA 1
ATOM 2996 C C . GLY A 1 376 ? 6.507 -14.563 3.506 1.00 77.56 376 GLY A C 1
ATOM 2997 O O . GLY A 1 376 ? 6.267 -13.956 4.549 1.00 77.56 376 GLY A O 1
ATOM 2998 N N . ASP A 1 377 ? 6.920 -13.953 2.395 1.00 82.81 377 ASP A N 1
ATOM 2999 C CA . ASP A 1 377 ? 7.184 -12.518 2.335 1.00 82.81 377 ASP A CA 1
ATOM 3000 C C . ASP A 1 377 ? 5.882 -11.725 2.153 1.00 82.81 377 ASP A C 1
ATOM 3002 O O . ASP A 1 377 ? 4.928 -12.177 1.517 1.00 82.81 377 ASP A O 1
ATOM 3006 N N . MET A 1 378 ? 5.841 -10.506 2.689 1.00 82.94 378 MET A N 1
ATOM 3007 C CA . MET A 1 378 ? 4.738 -9.577 2.427 1.00 82.94 378 MET A CA 1
ATOM 3008 C C . MET A 1 378 ? 4.928 -8.924 1.056 1.00 82.94 378 MET A C 1
ATOM 3010 O O . MET A 1 378 ? 6.060 -8.648 0.669 1.00 82.94 378 MET A O 1
ATOM 3014 N N . TYR A 1 379 ? 3.841 -8.612 0.342 1.00 83.81 379 TYR A N 1
ATOM 3015 C CA . TYR A 1 379 ? 3.907 -8.115 -1.044 1.00 83.81 379 TYR A CA 1
ATOM 3016 C C . TYR A 1 379 ? 4.750 -6.839 -1.233 1.00 83.81 379 TYR A C 1
ATOM 3018 O O . TYR A 1 379 ? 5.323 -6.650 -2.298 1.00 83.81 379 TYR A O 1
ATOM 3026 N N . TYR A 1 380 ? 4.860 -5.995 -0.203 1.00 80.25 380 TYR A N 1
ATOM 3027 C CA . TYR A 1 380 ? 5.649 -4.752 -0.182 1.00 80.25 380 TYR A CA 1
ATOM 3028 C C . TYR A 1 380 ? 7.024 -4.897 0.490 1.00 80.25 380 TYR A C 1
ATOM 3030 O O . TYR A 1 380 ? 7.706 -3.907 0.761 1.00 80.25 380 TYR A O 1
ATOM 3038 N N . LYS A 1 381 ? 7.409 -6.125 0.849 1.00 85.31 381 LYS A N 1
ATOM 3039 C CA . LYS A 1 381 ? 8.660 -6.438 1.546 1.00 85.31 381 LYS A CA 1
ATOM 3040 C C . LYS A 1 381 ? 9.204 -7.803 1.113 1.00 85.31 381 LYS A C 1
ATOM 3042 O O . LYS A 1 381 ? 9.577 -8.635 1.936 1.00 85.31 381 LYS A O 1
ATOM 3047 N N . ILE A 1 382 ? 9.219 -8.030 -0.195 1.00 89.31 382 ILE A N 1
ATOM 3048 C CA . ILE A 1 382 ? 9.770 -9.248 -0.790 1.00 89.31 382 ILE A CA 1
ATOM 3049 C C . ILE A 1 382 ? 11.281 -9.101 -0.844 1.00 89.31 382 ILE A C 1
ATOM 3051 O O . ILE A 1 382 ? 11.782 -8.162 -1.462 1.00 89.31 382 ILE A O 1
ATOM 3055 N N . ASP A 1 383 ? 11.996 -10.032 -0.217 1.00 91.12 383 ASP A N 1
ATOM 3056 C CA . ASP A 1 383 ? 13.459 -10.051 -0.233 1.00 91.12 383 ASP A CA 1
ATOM 3057 C C . ASP A 1 383 ? 14.132 -8.729 0.187 1.00 91.12 383 ASP A C 1
ATOM 3059 O O . ASP A 1 383 ? 15.076 -8.250 -0.450 1.00 91.12 383 ASP A O 1
ATOM 3063 N N . ASP A 1 384 ? 13.651 -8.123 1.277 1.00 88.88 384 ASP A N 1
ATOM 3064 C CA . ASP A 1 384 ? 14.126 -6.816 1.765 1.00 88.88 384 ASP A CA 1
ATOM 3065 C C . ASP A 1 384 ? 15.654 -6.755 1.933 1.00 88.88 384 ASP A C 1
ATOM 3067 O O . ASP A 1 384 ? 16.260 -5.708 1.728 1.00 88.88 384 ASP A O 1
ATOM 3071 N N . VAL A 1 385 ? 16.296 -7.887 2.239 1.00 90.75 385 VAL A N 1
ATOM 3072 C CA . VAL A 1 385 ? 17.759 -7.995 2.334 1.00 90.75 385 VAL A CA 1
ATOM 3073 C C . VAL A 1 385 ? 18.429 -7.699 0.990 1.00 90.75 385 VAL A C 1
ATOM 3075 O O . VAL A 1 385 ? 19.330 -6.863 0.927 1.00 90.75 385 VAL A O 1
ATOM 3078 N N . THR A 1 386 ? 18.002 -8.349 -0.093 1.00 94.50 386 THR A N 1
ATOM 3079 C CA . THR A 1 386 ? 18.606 -8.159 -1.420 1.00 94.50 386 THR A CA 1
ATOM 3080 C C . THR A 1 386 ? 18.293 -6.773 -1.973 1.00 94.50 386 THR A C 1
ATOM 3082 O O . THR A 1 386 ? 19.200 -6.115 -2.494 1.00 94.50 386 THR A O 1
ATOM 3085 N N . VAL A 1 387 ? 17.062 -6.284 -1.772 1.00 93.81 387 VAL A N 1
ATOM 3086 C CA . VAL A 1 387 ? 16.655 -4.910 -2.113 1.00 93.81 387 VAL A CA 1
ATOM 3087 C C . VAL A 1 387 ? 17.560 -3.893 -1.414 1.00 93.81 387 VAL A C 1
ATOM 3089 O O . VAL A 1 387 ? 18.216 -3.090 -2.078 1.00 93.81 387 VAL A O 1
ATOM 3092 N N . ARG A 1 388 ? 17.688 -3.972 -0.083 1.00 91.69 388 ARG A N 1
ATOM 3093 C CA . ARG A 1 388 ? 18.525 -3.052 0.709 1.00 91.69 388 ARG A CA 1
ATOM 3094 C C . ARG A 1 388 ? 20.022 -3.250 0.509 1.00 91.69 388 ARG A C 1
ATOM 3096 O O . ARG A 1 388 ? 20.795 -2.378 0.879 1.00 91.69 388 ARG A O 1
ATOM 3103 N N . SER A 1 389 ? 20.443 -4.358 -0.096 1.00 94.12 389 SER A N 1
ATOM 3104 C CA . SER A 1 389 ? 21.826 -4.550 -0.543 1.00 94.12 389 SER A CA 1
ATOM 3105 C C . SER A 1 389 ? 22.119 -3.928 -1.915 1.00 94.12 389 SER A C 1
ATOM 3107 O O . SER A 1 389 ? 23.257 -4.006 -2.372 1.00 94.12 389 SER A O 1
ATOM 3109 N N . GLY A 1 390 ? 21.123 -3.309 -2.567 1.00 95.31 390 GLY A N 1
ATOM 3110 C CA . GLY A 1 390 ? 21.276 -2.573 -3.826 1.00 95.31 390 GLY A CA 1
ATOM 3111 C C . GLY A 1 390 ? 21.276 -3.444 -5.080 1.00 95.31 390 GLY A C 1
ATOM 3112 O O . GLY A 1 390 ? 21.741 -2.993 -6.123 1.00 95.31 390 GLY A O 1
ATOM 3113 N N . LYS A 1 391 ? 20.782 -4.683 -4.988 1.00 97.19 391 LYS A N 1
ATOM 3114 C CA . LYS A 1 391 ? 20.885 -5.704 -6.048 1.00 97.19 391 LYS A CA 1
ATOM 3115 C C . LYS A 1 391 ? 19.598 -5.922 -6.849 1.00 97.19 391 LYS A C 1
ATOM 3117 O O . LYS A 1 391 ? 19.537 -6.840 -7.663 1.00 97.19 391 LYS A O 1
ATOM 3122 N N . VAL A 1 392 ? 18.578 -5.103 -6.612 1.00 98.12 392 VAL A N 1
ATOM 3123 C CA . VAL A 1 392 ? 17.274 -5.185 -7.281 1.00 98.12 392 VAL A CA 1
ATOM 3124 C C . VAL A 1 392 ? 16.990 -3.860 -7.977 1.00 98.12 392 VAL A C 1
ATOM 3126 O O . VAL A 1 392 ? 17.201 -2.801 -7.386 1.00 98.12 392 VAL A O 1
ATOM 3129 N N . GLY A 1 393 ? 16.544 -3.920 -9.233 1.00 98.06 393 GLY A N 1
ATOM 3130 C CA . GLY A 1 393 ? 16.231 -2.729 -10.029 1.00 98.06 393 GLY A CA 1
ATOM 3131 C C . GLY A 1 393 ? 14.835 -2.164 -9.756 1.00 98.06 393 GLY A C 1
ATOM 3132 O O . GLY A 1 393 ? 14.685 -0.950 -9.636 1.00 98.06 393 GLY A O 1
ATOM 3133 N N . PHE A 1 394 ? 13.835 -3.043 -9.631 1.00 98.38 394 PHE A N 1
ATOM 3134 C CA . PHE A 1 394 ? 12.409 -2.720 -9.533 1.00 98.38 394 PHE A CA 1
ATOM 3135 C C . PHE A 1 394 ? 11.688 -3.602 -8.498 1.00 98.38 394 PHE A C 1
ATOM 3137 O O . PHE A 1 394 ? 11.837 -4.825 -8.515 1.00 98.38 394 PHE A O 1
ATOM 3144 N N . TRP A 1 395 ? 10.899 -3.030 -7.589 1.00 96.50 395 TRP A N 1
ATOM 3145 C CA . TRP A 1 395 ? 10.196 -3.796 -6.545 1.00 96.50 395 TRP A CA 1
ATOM 3146 C C . TRP A 1 395 ? 8.968 -3.056 -6.007 1.00 96.50 395 TRP A C 1
ATOM 3148 O O . TRP A 1 395 ? 8.794 -1.872 -6.258 1.00 96.50 395 TRP A O 1
ATOM 3158 N N . GLN A 1 396 ? 8.125 -3.740 -5.235 1.00 92.38 396 GLN A N 1
ATOM 3159 C CA . GLN A 1 396 ? 7.152 -3.103 -4.341 1.00 92.38 396 GLN A CA 1
ATOM 3160 C C . GLN A 1 396 ? 7.824 -2.811 -2.997 1.00 92.38 396 GLN A C 1
ATOM 3162 O O . GLN A 1 396 ? 8.358 -3.731 -2.373 1.00 92.38 396 GLN A O 1
ATOM 3167 N N . GLY A 1 397 ? 7.820 -1.553 -2.557 1.00 89.00 397 GLY A N 1
ATOM 3168 C CA . GLY A 1 397 ? 8.521 -1.099 -1.358 1.00 89.00 397 GLY A CA 1
ATOM 3169 C C . GLY A 1 397 ? 7.773 -0.001 -0.611 1.00 89.00 397 GLY A C 1
ATOM 3170 O O . GLY A 1 397 ? 6.788 0.543 -1.096 1.00 89.00 397 GLY A O 1
ATOM 3171 N N . SER A 1 398 ? 8.241 0.321 0.595 1.00 84.94 398 SER A N 1
ATOM 3172 C CA . SER A 1 398 ? 7.690 1.420 1.394 1.00 84.94 398 SER A CA 1
ATOM 3173 C C . SER A 1 398 ? 8.454 2.725 1.200 1.00 84.94 398 SER A C 1
ATOM 3175 O O . SER A 1 398 ? 9.554 2.740 0.633 1.00 84.94 398 SER A O 1
ATOM 3177 N N . VAL A 1 399 ? 7.916 3.814 1.762 1.00 79.88 399 VAL A N 1
ATOM 3178 C CA . VAL A 1 399 ? 8.558 5.144 1.798 1.00 79.88 399 VAL A CA 1
ATOM 3179 C C . VAL A 1 399 ? 10.007 5.066 2.304 1.00 79.88 399 VAL A C 1
ATOM 3181 O O . VAL A 1 399 ? 10.882 5.779 1.820 1.00 79.88 399 VAL A O 1
ATOM 3184 N N . SER A 1 400 ? 10.308 4.114 3.196 1.00 80.31 400 SER A N 1
ATOM 3185 C CA . SER A 1 400 ? 11.659 3.862 3.724 1.00 80.31 400 SER A CA 1
ATOM 3186 C C . SER A 1 400 ? 12.711 3.448 2.682 1.00 80.31 400 SER A C 1
ATOM 3188 O O . SER A 1 400 ? 13.891 3.355 3.020 1.00 80.31 400 SER A O 1
ATOM 3190 N N . THR A 1 401 ? 12.304 3.156 1.444 1.00 86.38 401 THR A N 1
ATOM 3191 C CA . THR A 1 401 ? 13.207 2.789 0.344 1.00 86.38 401 THR A CA 1
ATOM 3192 C C . THR A 1 401 ? 13.363 3.881 -0.711 1.00 86.38 401 THR A C 1
ATOM 3194 O O . THR A 1 401 ? 14.237 3.748 -1.560 1.00 86.38 401 THR A O 1
ATOM 3197 N N . LEU A 1 402 ? 12.575 4.960 -0.643 1.00 88.31 402 LEU A N 1
ATOM 3198 C CA . LEU A 1 402 ? 12.598 6.057 -1.610 1.00 88.31 402 LEU A CA 1
ATOM 3199 C C . LEU A 1 402 ? 13.778 7.013 -1.396 1.00 88.31 402 LEU A C 1
ATOM 3201 O O . LEU A 1 402 ? 14.319 7.162 -0.296 1.00 88.31 402 LEU A O 1
ATOM 3205 N N . GLY A 1 403 ? 14.142 7.731 -2.450 1.00 86.94 403 GLY A N 1
ATOM 3206 C CA . GLY A 1 403 ? 15.199 8.739 -2.411 1.00 86.94 403 GLY A CA 1
ATOM 3207 C C . GLY A 1 403 ? 16.548 8.083 -2.218 1.00 86.94 403 GLY A C 1
ATOM 3208 O O . GLY A 1 403 ? 16.827 7.018 -2.773 1.00 86.94 403 GLY A O 1
ATOM 3209 N N . SER A 1 404 ? 17.370 8.699 -1.380 1.00 88.00 404 SER A N 1
ATOM 3210 C CA . SER A 1 404 ? 18.666 8.146 -1.010 1.00 88.00 404 SER A CA 1
ATOM 3211 C C . SER A 1 404 ? 18.618 7.204 0.197 1.00 88.00 404 SER A C 1
ATOM 3213 O O . SER A 1 404 ? 19.666 6.872 0.746 1.00 88.00 404 SER A O 1
ATOM 3215 N N . ARG A 1 405 ? 17.434 6.789 0.673 1.00 85.94 405 ARG A N 1
ATOM 3216 C CA . ARG A 1 405 ? 17.280 6.083 1.965 1.00 85.94 405 ARG A CA 1
ATOM 3217 C C . ARG A 1 405 ? 17.927 4.701 2.001 1.00 85.94 405 ARG A C 1
ATOM 3219 O O . ARG A 1 405 ? 18.319 4.249 3.072 1.00 85.94 405 ARG A O 1
ATOM 3226 N N . ILE A 1 406 ? 18.068 4.036 0.853 1.00 88.75 406 ILE A N 1
ATOM 3227 C CA . ILE A 1 406 ? 18.809 2.768 0.778 1.00 88.75 406 ILE A CA 1
ATOM 3228 C C . ILE A 1 406 ? 20.320 2.970 0.621 1.00 88.75 406 ILE A C 1
ATOM 3230 O O . ILE A 1 406 ? 21.051 1.986 0.653 1.00 88.75 406 ILE A O 1
ATOM 3234 N N . SER A 1 407 ? 20.799 4.207 0.438 1.00 90.25 407 SER A N 1
ATOM 3235 C CA . SER A 1 407 ? 22.214 4.474 0.193 1.00 90.25 407 SER A CA 1
ATOM 3236 C C . SER A 1 407 ? 23.061 4.258 1.439 1.00 90.25 407 SER A C 1
ATOM 3238 O O . SER A 1 407 ? 22.879 4.926 2.455 1.00 90.25 407 SER A O 1
ATOM 3240 N N . ASN A 1 408 ? 24.057 3.379 1.331 1.00 87.12 408 ASN A N 1
ATOM 3241 C CA . ASN A 1 408 ? 25.042 3.136 2.374 1.00 87.12 408 ASN A CA 1
ATOM 3242 C C . ASN A 1 408 ? 26.438 2.975 1.754 1.00 87.12 408 ASN A C 1
ATOM 3244 O O . ASN A 1 408 ? 26.672 2.059 0.972 1.00 87.12 408 ASN A O 1
ATOM 3248 N N . ALA A 1 409 ? 27.387 3.833 2.141 1.00 85.50 409 ALA A N 1
ATOM 3249 C CA . ALA A 1 409 ? 28.762 3.809 1.625 1.00 85.50 409 ALA A CA 1
ATOM 3250 C C . ALA A 1 409 ? 29.548 2.533 1.998 1.00 85.50 409 ALA A C 1
ATOM 3252 O O . ALA A 1 409 ? 30.552 2.209 1.374 1.00 85.50 409 ALA A O 1
ATOM 3253 N N . SER A 1 410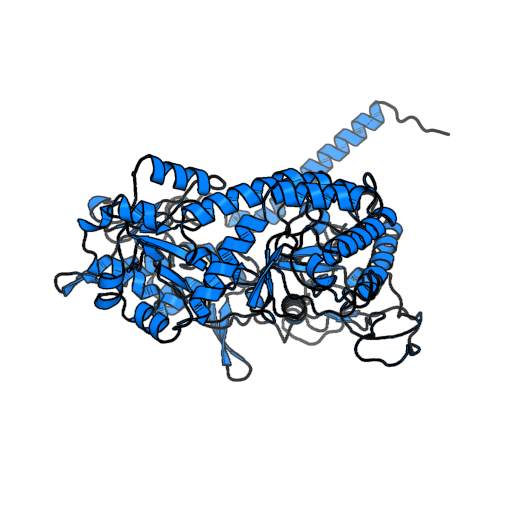 ? 29.096 1.780 3.006 1.00 87.25 410 SER A N 1
ATOM 3254 C CA . SER A 1 410 ? 29.671 0.476 3.365 1.00 87.25 410 SER A CA 1
ATOM 3255 C C . SER A 1 410 ? 29.117 -0.681 2.524 1.00 87.25 410 SER A C 1
ATOM 3257 O O . SER A 1 410 ? 29.633 -1.797 2.603 1.00 87.25 410 SER A O 1
ATOM 3259 N N . LEU A 1 411 ? 28.080 -0.437 1.714 1.00 88.69 411 LEU A N 1
ATOM 3260 C CA . LEU A 1 411 ? 27.467 -1.412 0.817 1.00 88.69 411 LEU A CA 1
ATOM 3261 C C . LEU A 1 411 ? 27.641 -0.956 -0.646 1.00 88.69 411 LEU A C 1
ATOM 3263 O O . LEU A 1 411 ? 26.969 -0.022 -1.092 1.00 88.69 411 LEU A O 1
ATOM 3267 N N . PRO A 1 412 ? 28.496 -1.635 -1.434 1.00 88.19 412 PRO A N 1
ATOM 3268 C CA . PRO A 1 412 ? 29.000 -1.101 -2.702 1.00 88.19 412 PRO A CA 1
ATOM 3269 C C . PRO A 1 412 ? 27.918 -0.843 -3.760 1.00 88.19 412 PRO A C 1
ATOM 3271 O O . PRO A 1 412 ? 28.062 0.065 -4.568 1.00 88.19 412 PRO A O 1
ATOM 3274 N N . TYR A 1 413 ? 26.820 -1.605 -3.761 1.00 94.50 413 TYR A N 1
ATOM 3275 C CA . TYR A 1 413 ? 25.757 -1.465 -4.770 1.00 94.50 413 TYR A CA 1
ATOM 3276 C C . TYR A 1 413 ? 24.675 -0.441 -4.398 1.00 94.50 413 TYR A C 1
ATOM 3278 O O . TYR A 1 413 ? 23.774 -0.159 -5.199 1.00 94.50 413 TYR A O 1
ATOM 3286 N N . THR A 1 414 ? 24.759 0.121 -3.191 1.00 93.38 414 THR A N 1
ATOM 3287 C CA . THR A 1 414 ? 23.836 1.156 -2.713 1.00 93.38 414 THR A CA 1
ATOM 3288 C C . THR A 1 414 ? 24.457 2.539 -2.615 1.00 93.38 414 THR A C 1
ATOM 3290 O O . THR A 1 414 ? 23.721 3.501 -2.450 1.00 93.38 414 THR A O 1
ATOM 3293 N N . GLU A 1 415 ? 25.780 2.674 -2.703 1.00 91.06 415 GLU A N 1
ATOM 3294 C CA . GLU A 1 415 ? 26.440 3.971 -2.549 1.00 91.06 415 GLU A CA 1
ATOM 3295 C C . GLU A 1 415 ? 25.925 5.001 -3.578 1.00 91.06 415 GLU A C 1
ATOM 3297 O O . GLU A 1 415 ? 26.069 4.843 -4.798 1.00 91.06 415 GLU A O 1
ATOM 3302 N N . GLY A 1 416 ? 25.278 6.056 -3.073 1.00 90.12 416 GLY A N 1
ATOM 3303 C CA . GLY A 1 416 ? 24.652 7.097 -3.889 1.00 90.12 416 GLY A CA 1
ATOM 3304 C C . GLY A 1 416 ? 23.442 6.610 -4.693 1.00 90.12 416 GLY A C 1
ATOM 3305 O O . GLY A 1 416 ? 23.182 7.143 -5.771 1.00 90.12 416 GLY A O 1
ATOM 3306 N N . ALA A 1 417 ? 22.752 5.562 -4.233 1.00 93.62 417 ALA A N 1
ATOM 3307 C CA . ALA A 1 417 ? 21.514 5.096 -4.849 1.00 93.62 417 ALA A CA 1
ATOM 3308 C C . ALA A 1 417 ? 20.412 6.161 -4.759 1.00 93.62 417 ALA A C 1
ATOM 3310 O O . ALA A 1 417 ? 20.301 6.864 -3.753 1.00 93.62 417 ALA A O 1
ATOM 3311 N N . VAL A 1 418 ? 19.582 6.234 -5.802 1.00 94.12 418 VAL A N 1
ATOM 3312 C CA . VAL A 1 418 ? 18.432 7.141 -5.901 1.00 94.12 418 VAL A CA 1
ATOM 3313 C C . VAL A 1 418 ? 17.234 6.327 -6.389 1.00 94.12 418 VAL A C 1
ATOM 3315 O O . VAL A 1 418 ? 17.262 5.776 -7.491 1.00 94.12 418 VAL A O 1
ATOM 3318 N N . VAL A 1 419 ? 16.199 6.207 -5.555 1.00 94.69 419 VAL A N 1
ATOM 3319 C CA . VAL A 1 419 ? 15.048 5.307 -5.774 1.00 94.69 419 VAL A CA 1
ATOM 3320 C C . VAL A 1 419 ? 13.727 6.051 -5.931 1.00 94.69 419 VAL A C 1
ATOM 3322 O O . VAL A 1 419 ? 13.246 6.639 -4.956 1.00 94.69 419 VAL A O 1
ATOM 3325 N N . PHE A 1 420 ? 13.142 6.061 -7.124 1.00 95.31 420 PHE A N 1
ATOM 3326 C CA . PHE A 1 420 ? 11.874 6.751 -7.385 1.00 95.31 420 PHE A CA 1
ATOM 3327 C C . PHE A 1 420 ? 10.677 5.820 -7.161 1.00 95.31 420 PHE A C 1
ATOM 3329 O O . PHE A 1 420 ? 10.821 4.598 -7.221 1.00 95.31 420 PHE A O 1
ATOM 3336 N N . GLY A 1 421 ? 9.503 6.406 -6.920 1.00 94.25 421 GLY A N 1
ATOM 3337 C CA . GLY A 1 421 ? 8.214 5.719 -6.959 1.00 94.25 421 GLY A CA 1
ATOM 3338 C C . GLY A 1 421 ? 7.656 5.680 -8.384 1.00 94.25 421 GLY A C 1
ATOM 3339 O O . GLY A 1 421 ? 7.859 6.626 -9.137 1.00 94.25 421 GLY A O 1
ATOM 3340 N N . ALA A 1 422 ? 6.961 4.608 -8.761 1.00 95.88 422 ALA A N 1
ATOM 3341 C CA . ALA A 1 422 ? 6.291 4.461 -10.054 1.00 95.88 422 ALA A CA 1
ATOM 3342 C C . ALA A 1 422 ? 4.783 4.237 -9.879 1.00 95.88 422 ALA A C 1
ATOM 3344 O O . ALA A 1 422 ? 4.350 3.552 -8.948 1.00 95.88 422 ALA A O 1
ATOM 3345 N N . ALA A 1 423 ? 3.989 4.780 -10.800 1.00 94.56 423 ALA A N 1
ATOM 3346 C CA . ALA A 1 423 ? 2.556 4.524 -10.861 1.00 94.56 423 ALA A CA 1
ATOM 3347 C C . ALA A 1 423 ? 2.273 3.093 -11.330 1.00 94.56 423 ALA A C 1
ATOM 3349 O O . ALA A 1 423 ? 3.093 2.492 -12.020 1.00 94.56 423 ALA A O 1
ATOM 3350 N N . ASN A 1 424 ? 1.096 2.543 -11.006 1.00 94.31 424 ASN A N 1
ATOM 3351 C CA . ASN A 1 424 ? 0.630 1.345 -11.715 1.00 94.31 424 ASN A CA 1
ATOM 3352 C C . ASN A 1 424 ? 0.539 1.679 -13.214 1.00 94.31 424 ASN A C 1
ATOM 3354 O O . ASN A 1 424 ? -0.094 2.667 -13.556 1.00 94.31 424 ASN A O 1
ATOM 3358 N N . PRO A 1 425 ? 1.154 0.913 -14.120 1.00 97.19 425 PRO A N 1
ATOM 3359 C CA . PRO A 1 425 ? 1.316 1.350 -15.498 1.00 97.19 425 PRO A CA 1
ATOM 3360 C C . PRO A 1 425 ? -0.003 1.242 -16.263 1.00 97.19 425 PRO A C 1
ATOM 3362 O O . PRO A 1 425 ? -0.888 0.473 -15.890 1.00 97.19 425 PRO A O 1
ATOM 3365 N N . ILE A 1 426 ? -0.122 1.954 -17.375 1.00 98.25 426 ILE A N 1
ATOM 3366 C CA . ILE A 1 426 ? -1.158 1.720 -18.381 1.00 98.25 426 ILE A CA 1
ATOM 3367 C C . ILE A 1 426 ? -0.593 0.744 -19.414 1.00 98.25 426 ILE A C 1
ATOM 3369 O O . ILE A 1 426 ? 0.503 0.931 -19.941 1.00 98.25 426 ILE A O 1
ATOM 3373 N N . ASN A 1 427 ? -1.324 -0.329 -19.708 1.00 98.38 427 ASN A N 1
ATOM 3374 C CA . ASN A 1 427 ? -0.885 -1.301 -20.701 1.00 98.38 427 ASN A CA 1
ATOM 3375 C C . ASN A 1 427 ? -1.058 -0.766 -22.129 1.00 98.38 427 ASN A C 1
ATOM 3377 O O . ASN A 1 427 ? -2.168 -0.497 -22.573 1.00 98.38 427 ASN A O 1
ATOM 3381 N N . ASP A 1 428 ? 0.039 -0.684 -22.867 1.00 98.06 428 ASP A N 1
ATOM 3382 C CA . ASP A 1 428 ? 0.110 -0.298 -24.279 1.00 98.06 428 ASP A CA 1
ATOM 3383 C C . ASP A 1 428 ? 0.764 -1.386 -25.158 1.00 98.06 428 ASP A C 1
ATOM 3385 O O . ASP A 1 428 ? 0.890 -1.224 -26.369 1.00 98.06 428 ASP A O 1
ATOM 3389 N N . VAL A 1 429 ? 1.158 -2.518 -24.559 1.00 98.19 429 VAL A N 1
ATOM 3390 C CA . VAL A 1 429 ? 1.948 -3.572 -25.224 1.00 98.19 429 VAL A CA 1
ATOM 3391 C C . VAL A 1 429 ? 1.147 -4.855 -25.444 1.00 98.19 429 VAL A C 1
ATOM 3393 O O . VAL A 1 429 ? 1.215 -5.456 -26.516 1.00 98.19 429 VAL A O 1
ATOM 3396 N N . TYR A 1 430 ? 0.384 -5.305 -24.446 1.00 98.38 430 TYR A N 1
ATOM 3397 C CA . TYR A 1 430 ? -0.204 -6.649 -24.424 1.00 98.38 430 TYR A CA 1
ATOM 3398 C C . TYR A 1 430 ? -1.715 -6.631 -24.667 1.00 98.38 430 TYR A C 1
ATOM 3400 O O . TYR A 1 430 ? -2.394 -5.674 -24.314 1.00 98.38 430 TYR A O 1
ATOM 3408 N N . GLY A 1 431 ? -2.267 -7.712 -25.223 1.00 97.19 431 GLY A N 1
ATOM 3409 C CA . GLY A 1 431 ? -3.715 -7.852 -25.423 1.00 97.19 431 GLY A CA 1
ATOM 3410 C C . GLY A 1 431 ? -4.274 -6.988 -26.557 1.00 97.19 431 GLY A C 1
ATOM 3411 O O . GLY A 1 431 ? -3.547 -6.600 -27.469 1.00 97.19 431 GLY A O 1
ATOM 3412 N N . GLY A 1 432 ? -5.588 -6.755 -26.529 1.00 96.38 432 GLY A N 1
ATOM 3413 C CA . GLY A 1 432 ? -6.304 -5.955 -27.526 1.00 96.38 432 GLY A CA 1
ATOM 3414 C C . GLY A 1 432 ? -6.888 -4.657 -26.954 1.00 96.38 432 GLY A C 1
ATOM 3415 O O . GLY A 1 432 ? -6.602 -4.304 -25.811 1.00 96.38 432 GLY A O 1
ATOM 3416 N N . PRO A 1 433 ? -7.757 -3.961 -27.714 1.00 95.81 433 PRO A N 1
ATOM 3417 C CA . PRO A 1 433 ? -8.340 -2.672 -27.314 1.00 95.81 433 PRO A CA 1
ATOM 3418 C C . PRO A 1 433 ? -9.094 -2.668 -25.974 1.00 95.81 433 PRO A C 1
ATOM 3420 O O . PRO A 1 433 ? -9.224 -1.622 -25.344 1.00 95.81 433 PRO A O 1
ATOM 3423 N N . GLU A 1 434 ? -9.587 -3.825 -25.527 1.00 94.38 434 GLU A N 1
ATOM 3424 C CA . GLU A 1 434 ? -10.252 -3.960 -24.224 1.00 94.38 434 GLU A CA 1
ATOM 3425 C C . GLU A 1 434 ? -9.256 -3.994 -23.051 1.00 94.38 434 GLU A C 1
ATOM 3427 O O . GLU A 1 434 ? -9.602 -3.608 -21.939 1.00 94.38 434 GLU A O 1
ATOM 3432 N N . GLN A 1 435 ? -8.010 -4.418 -23.291 1.00 97.06 435 GLN A N 1
ATOM 3433 C CA . GLN A 1 435 ? -6.951 -4.513 -22.278 1.00 97.06 435 GLN A CA 1
ATOM 3434 C C . GLN A 1 435 ? -5.941 -3.367 -22.342 1.00 97.06 435 GLN A C 1
ATOM 3436 O O . GLN A 1 435 ? -5.190 -3.162 -21.386 1.00 97.06 435 GLN A O 1
ATOM 3441 N N . GLN A 1 436 ? -5.873 -2.663 -23.472 1.00 97.62 436 GLN A N 1
ATOM 3442 C CA . GLN A 1 436 ? -4.920 -1.584 -23.699 1.00 97.62 436 GLN A CA 1
ATOM 3443 C C . GLN A 1 436 ? -5.522 -0.208 -23.419 1.00 97.62 436 GLN A C 1
ATOM 3445 O O . GLN A 1 436 ? -6.714 0.024 -23.628 1.00 97.62 436 GLN A O 1
ATOM 3450 N N . LEU A 1 437 ? -4.663 0.716 -22.983 1.00 97.31 437 LEU A N 1
ATOM 3451 C CA . LEU A 1 437 ? -4.964 2.135 -22.772 1.00 97.31 437 LEU A CA 1
ATOM 3452 C C . LEU A 1 437 ? -6.149 2.375 -21.824 1.00 97.31 437 LEU A C 1
ATOM 3454 O O . LEU A 1 437 ? -6.915 3.327 -21.978 1.00 97.31 437 LEU A O 1
ATOM 3458 N N . LYS A 1 438 ? -6.306 1.489 -20.834 1.00 95.81 438 LYS A N 1
ATOM 3459 C CA . LYS A 1 438 ? -7.263 1.634 -19.736 1.00 95.81 438 LYS A CA 1
ATOM 3460 C C . LYS A 1 438 ? -6.524 2.087 -18.487 1.00 95.81 438 LYS A C 1
ATOM 3462 O O . LYS A 1 438 ? -5.481 1.533 -18.145 1.00 95.81 438 LYS A O 1
ATOM 3467 N N . ILE A 1 439 ? -7.082 3.083 -17.809 1.00 95.50 439 ILE A N 1
ATOM 3468 C CA . ILE A 1 439 ? -6.541 3.576 -16.545 1.00 95.50 439 ILE A CA 1
ATOM 3469 C C . ILE A 1 439 ? -6.749 2.489 -15.474 1.00 95.50 439 ILE A C 1
ATOM 3471 O O . ILE A 1 439 ? -7.888 2.042 -15.305 1.00 95.50 439 ILE A O 1
ATOM 3475 N N . PRO A 1 440 ? -5.695 2.058 -14.750 1.00 94.94 440 PRO A N 1
ATOM 3476 C CA . PRO A 1 440 ? -5.839 1.138 -13.627 1.00 94.94 440 PRO A CA 1
ATOM 3477 C C . PRO A 1 440 ? -6.840 1.682 -12.607 1.00 94.94 440 PRO A C 1
ATOM 3479 O O . PRO A 1 440 ? -6.817 2.866 -12.273 1.00 94.94 440 PRO A O 1
ATOM 3482 N N . ASN A 1 441 ? -7.699 0.818 -12.075 1.00 92.56 441 ASN A N 1
ATOM 3483 C CA . ASN A 1 441 ? -8.802 1.221 -11.198 1.00 92.56 441 ASN A CA 1
ATOM 3484 C C . ASN A 1 441 ? -8.963 0.343 -9.948 1.00 92.56 441 ASN A C 1
ATOM 3486 O O . ASN A 1 441 ? -9.838 0.598 -9.127 1.00 92.56 441 ASN A O 1
ATOM 3490 N N . THR A 1 442 ? -8.130 -0.679 -9.770 1.00 91.19 442 THR A N 1
ATOM 3491 C CA . THR A 1 442 ? -8.176 -1.587 -8.619 1.00 91.19 442 THR A CA 1
ATOM 3492 C C . THR A 1 442 ? -6.771 -1.855 -8.112 1.00 91.19 442 THR A C 1
ATOM 3494 O O . THR A 1 442 ? -5.987 -2.552 -8.750 1.00 91.19 442 THR A O 1
ATOM 3497 N N . PHE A 1 443 ? -6.441 -1.306 -6.961 1.00 87.00 443 PHE A N 1
ATOM 3498 C CA . PHE A 1 443 ? -5.172 -1.521 -6.277 1.00 87.00 443 PHE A CA 1
ATOM 3499 C C . PHE A 1 443 ? -5.362 -1.154 -4.818 1.00 87.00 443 PHE A C 1
ATOM 3501 O O . PHE A 1 443 ? -6.396 -0.590 -4.443 1.00 87.00 443 PHE A O 1
ATOM 3508 N N . PHE A 1 444 ? -4.388 -1.514 -3.989 1.00 78.00 444 PHE A N 1
ATOM 3509 C CA . PHE A 1 444 ? -4.455 -1.160 -2.583 1.00 78.00 444 PHE A CA 1
ATOM 3510 C C . PHE A 1 444 ? -4.548 0.365 -2.428 1.00 78.00 444 PHE A C 1
ATOM 3512 O O . PHE A 1 444 ? -3.669 1.102 -2.867 1.00 78.00 444 PHE A O 1
ATOM 3519 N N . GLY A 1 445 ? -5.626 0.827 -1.802 1.00 70.69 445 GLY A N 1
ATOM 3520 C CA . GLY A 1 445 ? -5.826 2.220 -1.426 1.00 70.69 445 GLY A CA 1
ATOM 3521 C C . GLY A 1 445 ? -6.061 2.334 0.073 1.00 70.69 445 GLY A C 1
ATOM 3522 O O . GLY A 1 445 ? -6.536 1.393 0.715 1.00 70.69 445 GLY A O 1
ATOM 3523 N N . THR A 1 446 ? -5.755 3.494 0.644 1.00 66.38 446 THR A N 1
ATOM 3524 C CA . THR A 1 446 ? -6.064 3.748 2.051 1.00 66.38 446 THR A CA 1
ATOM 3525 C C . THR A 1 446 ? -7.567 3.937 2.211 1.00 66.38 446 THR A C 1
ATOM 3527 O O . THR A 1 446 ? -8.145 4.908 1.723 1.00 66.38 446 THR A O 1
ATOM 3530 N N . ALA A 1 447 ? -8.206 3.008 2.921 1.00 64.56 447 ALA A N 1
ATOM 3531 C CA . ALA A 1 447 ? -9.603 3.152 3.296 1.00 64.56 447 ALA A CA 1
ATOM 3532 C C . ALA A 1 447 ? -9.761 4.320 4.283 1.00 64.56 447 ALA A C 1
ATOM 3534 O O . ALA A 1 447 ? -9.015 4.437 5.259 1.00 64.56 447 ALA A O 1
ATOM 3535 N N . LYS A 1 448 ? -10.765 5.173 4.047 1.00 65.94 448 LYS A N 1
ATOM 3536 C CA . LYS A 1 448 ? -11.123 6.279 4.952 1.00 65.94 448 LYS A CA 1
ATOM 3537 C C . LYS A 1 448 ? -11.595 5.775 6.324 1.00 65.94 448 LYS A C 1
ATOM 3539 O O . LYS A 1 448 ? -11.538 6.506 7.311 1.00 65.94 448 LYS A O 1
ATOM 3544 N N . TYR A 1 449 ? -12.032 4.520 6.376 1.00 71.75 449 TYR A N 1
ATOM 3545 C CA . TYR A 1 449 ? -12.595 3.852 7.543 1.00 71.75 449 TYR A CA 1
ATOM 3546 C C . TYR A 1 449 ? -11.881 2.519 7.734 1.00 71.75 449 TYR A C 1
ATOM 3548 O O . TYR A 1 449 ? -11.627 1.806 6.764 1.00 71.75 449 TYR A O 1
ATOM 3556 N N . GLY A 1 450 ? -11.517 2.186 8.967 1.00 65.69 450 GLY A N 1
ATOM 3557 C CA . GLY A 1 450 ? -10.781 0.957 9.231 1.00 65.69 450 GLY A CA 1
ATOM 3558 C C . GLY A 1 450 ? -10.409 0.796 10.695 1.00 65.69 450 GLY A C 1
ATOM 3559 O O . GLY A 1 450 ? -10.206 1.775 11.407 1.00 65.69 450 GLY A O 1
ATOM 3560 N N . GLY A 1 451 ? -10.315 -0.460 11.132 1.00 68.25 451 GLY A N 1
ATOM 3561 C CA . GLY A 1 451 ? -10.226 -0.793 12.551 1.00 68.25 451 GLY A CA 1
ATOM 3562 C C . GLY A 1 451 ? -11.573 -0.604 13.253 1.00 68.25 451 GLY A C 1
ATOM 3563 O O . GLY A 1 451 ? -12.362 0.282 12.926 1.00 68.25 451 GLY A O 1
ATOM 3564 N N . SER A 1 452 ? -11.862 -1.468 14.215 1.00 83.62 452 SER A N 1
ATOM 3565 C CA . SER A 1 452 ? -13.074 -1.372 15.025 1.00 83.62 452 SER A CA 1
ATOM 3566 C C . SER A 1 452 ? -12.794 -1.862 16.432 1.00 83.62 452 SER A C 1
ATOM 3568 O O . SER A 1 452 ? -11.968 -2.759 16.625 1.00 83.62 452 SER A O 1
ATOM 3570 N N . VAL A 1 453 ? -13.472 -1.271 17.414 1.00 92.75 453 VAL A N 1
ATOM 3571 C CA . VAL A 1 453 ? -13.504 -1.809 18.774 1.00 92.75 453 VAL A CA 1
ATOM 3572 C C . VAL A 1 453 ? -14.930 -2.070 19.204 1.00 92.75 453 VAL A C 1
ATOM 3574 O O . VAL A 1 453 ? -15.848 -1.337 18.836 1.00 92.75 453 VAL A O 1
ATOM 3577 N N . VAL A 1 454 ? -15.095 -3.113 20.004 1.00 94.81 454 VAL A N 1
ATOM 3578 C CA . VAL A 1 454 ? -16.346 -3.442 20.689 1.00 94.81 454 VAL A CA 1
ATOM 3579 C C . VAL A 1 454 ? -16.203 -3.140 22.173 1.00 94.81 454 VAL A C 1
ATOM 3581 O O . VAL A 1 454 ? -15.110 -3.266 22.733 1.00 94.81 454 VAL A O 1
ATOM 3584 N N . VAL A 1 455 ? -17.319 -2.803 22.817 1.00 97.50 455 VAL A N 1
ATOM 3585 C CA . VAL A 1 455 ? -17.441 -2.834 24.278 1.00 97.50 455 VAL A CA 1
ATOM 3586 C C . VAL A 1 455 ? -18.166 -4.118 24.653 1.00 97.50 455 VAL A C 1
ATOM 3588 O O . VAL A 1 455 ? -19.195 -4.458 24.063 1.00 97.50 455 VAL A O 1
ATOM 3591 N N . THR A 1 456 ? -17.604 -4.862 25.595 1.00 96.81 456 THR A N 1
ATOM 3592 C CA . THR A 1 456 ? -18.098 -6.189 25.967 1.00 96.81 456 THR A CA 1
ATOM 3593 C C . THR A 1 456 ? -19.118 -6.103 27.093 1.00 96.81 456 THR A C 1
ATOM 3595 O O . THR A 1 456 ? -19.232 -5.095 27.796 1.00 96.81 456 THR A O 1
ATOM 3598 N N . ASP A 1 457 ? -19.879 -7.174 27.287 1.00 94.81 457 ASP A N 1
ATOM 3599 C CA . ASP A 1 457 ? -20.855 -7.280 28.371 1.00 94.81 457 ASP A CA 1
ATOM 3600 C C . ASP A 1 457 ? -20.232 -7.124 29.764 1.00 94.81 457 ASP A C 1
ATOM 3602 O O . ASP A 1 457 ? -20.886 -6.618 30.678 1.00 94.81 457 ASP A O 1
ATOM 3606 N N . LYS A 1 458 ? -18.945 -7.450 29.901 1.00 93.31 458 LYS A N 1
ATOM 3607 C CA . LYS A 1 458 ? -18.164 -7.248 31.123 1.00 93.31 458 LYS A CA 1
ATOM 3608 C C . LYS A 1 458 ? -18.124 -5.799 31.608 1.00 93.31 458 LYS A C 1
ATOM 3610 O O . LYS A 1 458 ? -18.030 -5.563 32.811 1.00 93.31 458 LYS A O 1
ATOM 3615 N N . ALA A 1 459 ? -18.219 -4.834 30.694 1.00 94.75 459 ALA A N 1
ATOM 3616 C CA . ALA A 1 459 ? -18.197 -3.419 31.040 1.00 94.75 459 ALA A CA 1
ATOM 3617 C C . ALA A 1 459 ? -19.504 -2.946 31.711 1.00 94.75 459 ALA A C 1
ATOM 3619 O O . ALA A 1 459 ? -19.510 -1.880 32.323 1.00 94.75 459 ALA A O 1
ATOM 3620 N N . LYS A 1 460 ? -20.606 -3.718 31.638 1.00 92.50 460 LYS A N 1
ATOM 3621 C CA . LYS A 1 460 ? -21.933 -3.318 32.161 1.00 92.50 460 LYS A CA 1
ATOM 3622 C C . LYS A 1 460 ? -21.959 -3.067 33.666 1.00 92.50 460 LYS A C 1
ATOM 3624 O O . LYS A 1 460 ? -22.807 -2.318 34.137 1.00 92.50 460 LYS A O 1
ATOM 3629 N N . GLU A 1 461 ? -21.071 -3.711 34.418 1.00 88.38 461 GLU A N 1
ATOM 3630 C CA . GLU A 1 461 ? -20.980 -3.542 35.874 1.00 88.38 461 GLU A CA 1
ATOM 3631 C C . GLU A 1 461 ? -20.145 -2.315 36.280 1.00 88.38 461 GLU A C 1
ATOM 3633 O O . GLU A 1 461 ? -19.970 -2.045 37.468 1.00 88.38 461 GLU A O 1
ATOM 3638 N N . LYS A 1 462 ? -19.619 -1.571 35.301 1.00 92.50 462 LYS A N 1
ATOM 3639 C CA . LYS A 1 462 ? -18.753 -0.406 35.489 1.00 92.50 462 LYS A CA 1
ATOM 3640 C C . LYS A 1 462 ? -19.451 0.876 35.037 1.00 92.50 462 LYS A C 1
ATOM 3642 O O . LYS A 1 462 ? -20.540 0.850 34.468 1.00 92.50 462 LYS A O 1
ATOM 3647 N N . ASP A 1 463 ? -18.809 2.016 35.281 1.00 93.75 463 ASP A N 1
ATOM 3648 C CA . ASP A 1 463 ? -19.336 3.314 34.860 1.00 93.75 463 ASP A CA 1
ATOM 3649 C C . ASP A 1 463 ? -19.165 3.518 33.345 1.00 93.75 463 ASP A C 1
ATOM 3651 O O . ASP A 1 463 ? -18.121 3.957 32.864 1.00 93.75 463 ASP A O 1
ATOM 3655 N N . LEU A 1 464 ? -20.193 3.169 32.571 1.00 95.69 464 LEU A N 1
ATOM 3656 C CA . LEU A 1 464 ? -20.143 3.292 31.116 1.00 95.69 464 LEU A CA 1
ATOM 3657 C C . LEU A 1 464 ? -20.060 4.752 30.653 1.00 95.69 464 LEU A C 1
ATOM 3659 O O . LEU A 1 464 ? -19.363 5.010 29.677 1.00 95.69 464 LEU A O 1
ATOM 3663 N N . ALA A 1 465 ? -20.676 5.711 31.355 1.00 95.94 465 ALA A N 1
ATOM 3664 C CA . ALA A 1 465 ? -20.529 7.127 31.007 1.00 95.94 465 ALA A CA 1
ATOM 3665 C C . ALA A 1 465 ? -19.052 7.543 31.051 1.00 95.94 465 ALA A C 1
ATOM 3667 O O . ALA A 1 465 ? -18.540 8.134 30.101 1.00 95.94 465 ALA A O 1
ATOM 3668 N N . LEU A 1 466 ? -18.344 7.129 32.106 1.00 95.56 466 LEU A N 1
ATOM 3669 C CA . LEU A 1 466 ? -16.918 7.397 32.255 1.00 95.56 466 LEU A CA 1
ATOM 3670 C C . LEU A 1 466 ? -16.084 6.778 31.118 1.00 95.56 466 LEU A C 1
ATOM 3672 O O . LEU A 1 466 ? -15.189 7.433 30.580 1.00 95.56 466 LEU A O 1
ATOM 3676 N N . LEU A 1 467 ? -16.381 5.530 30.731 1.00 96.81 467 LEU A N 1
ATOM 3677 C CA . LEU A 1 467 ? -15.701 4.849 29.623 1.00 96.81 467 LEU A CA 1
ATOM 3678 C C . LEU A 1 467 ? -15.937 5.553 28.283 1.00 96.81 467 LEU A C 1
ATOM 3680 O O . LEU A 1 467 ? -14.987 5.798 27.540 1.00 96.81 467 LEU A O 1
ATOM 3684 N N . PHE A 1 468 ? -17.191 5.865 27.958 1.00 97.56 468 PHE A N 1
ATOM 3685 C CA . PHE A 1 468 ? -17.539 6.440 26.662 1.00 97.56 468 PHE A CA 1
ATOM 3686 C C . PHE A 1 468 ? -17.064 7.889 26.521 1.00 97.56 468 PHE A C 1
ATOM 3688 O O . PHE A 1 468 ? -16.558 8.229 25.456 1.00 97.56 468 PHE A O 1
ATOM 3695 N N . HIS A 1 469 ? -17.076 8.699 27.586 1.00 97.69 469 HIS A N 1
ATOM 3696 C CA . HIS A 1 469 ? -16.430 10.018 27.566 1.00 97.69 469 HIS A CA 1
ATOM 3697 C C . HIS A 1 469 ? -14.911 9.923 27.343 1.00 97.69 469 HIS A C 1
ATOM 3699 O O . HIS A 1 469 ? -14.338 10.750 26.632 1.00 97.69 469 HIS A O 1
ATOM 3705 N N . TRP A 1 470 ? -14.247 8.909 27.912 1.00 96.88 470 TRP A N 1
ATOM 3706 C CA . TRP A 1 470 ? -12.821 8.668 27.666 1.00 96.88 470 TRP A CA 1
ATOM 3707 C C . TRP A 1 470 ? -12.546 8.249 26.215 1.00 96.88 470 TRP A C 1
ATOM 3709 O O . TRP A 1 470 ? -11.588 8.724 25.612 1.00 96.88 470 TRP A O 1
ATOM 3719 N N . LEU A 1 471 ? -13.389 7.389 25.633 1.00 96.62 471 LEU A N 1
ATOM 3720 C CA . LEU A 1 471 ? -13.281 6.991 24.224 1.00 96.62 471 LEU A CA 1
ATOM 3721 C C . LEU A 1 471 ? -13.551 8.175 23.281 1.00 96.62 471 LEU A C 1
ATOM 3723 O O . LEU A 1 471 ? -12.827 8.358 22.303 1.00 96.62 471 LEU A O 1
ATOM 3727 N N . ASP A 1 472 ? -14.551 9.003 23.590 1.00 97.31 472 ASP A N 1
ATOM 3728 C CA . ASP A 1 472 ? -14.927 10.171 22.785 1.00 97.31 472 ASP A CA 1
ATOM 3729 C C . ASP A 1 472 ? -13.858 11.268 22.791 1.00 97.31 472 ASP A C 1
ATOM 3731 O O . ASP A 1 472 ? -13.731 12.031 21.834 1.00 97.31 472 ASP A O 1
ATOM 3735 N N . TYR A 1 473 ? -13.026 11.318 23.835 1.00 97.31 473 TYR A N 1
ATOM 3736 C CA . TYR A 1 473 ? -11.933 12.279 23.937 1.00 97.31 473 TYR A CA 1
ATOM 3737 C C . TYR A 1 473 ? -11.006 12.258 22.721 1.00 97.31 473 TYR A C 1
ATOM 3739 O O . TYR A 1 473 ? -10.604 13.318 22.242 1.00 97.31 473 TYR A O 1
ATOM 3747 N N . PHE A 1 474 ? -10.715 11.079 22.167 1.00 95.88 474 PHE A N 1
ATOM 3748 C CA . PHE A 1 474 ? -9.856 10.926 20.987 1.00 95.88 474 PHE A CA 1
ATOM 3749 C C . PHE A 1 474 ? -10.493 11.424 19.677 1.00 95.88 474 PHE A C 1
ATOM 3751 O O . PHE A 1 474 ? -9.842 11.393 18.631 1.00 95.88 474 PHE A O 1
ATOM 3758 N N . TYR A 1 475 ? -11.740 11.898 19.728 1.00 94.44 475 TYR A N 1
ATOM 3759 C CA . TYR A 1 475 ? -12.437 12.581 18.636 1.00 94.44 475 TYR A CA 1
ATOM 3760 C C . TYR A 1 475 ? -12.519 14.102 18.836 1.00 94.44 475 TYR A C 1
ATOM 3762 O O . TYR A 1 475 ? -12.979 14.810 17.942 1.00 94.44 475 TYR A O 1
ATOM 3770 N N . THR A 1 476 ? -12.037 14.625 19.968 1.00 95.88 476 THR A N 1
ATOM 3771 C CA . THR A 1 476 ? -11.793 16.067 20.143 1.00 95.88 476 THR A CA 1
ATOM 3772 C C . THR A 1 476 ? -10.553 16.507 19.362 1.00 95.88 476 THR A C 1
ATOM 3774 O O . THR A 1 476 ? -9.709 15.680 19.018 1.00 95.88 476 THR A O 1
ATOM 3777 N N . GLU A 1 477 ? -10.385 17.812 19.132 1.00 93.62 477 GLU A N 1
ATOM 3778 C CA . GLU A 1 477 ? -9.175 18.355 18.494 1.00 93.62 477 GLU A CA 1
ATOM 3779 C C . GLU A 1 477 ? -7.901 17.961 19.262 1.00 93.62 477 GLU A C 1
ATOM 3781 O O . GLU A 1 477 ? -6.979 17.390 18.685 1.00 93.62 477 GLU A O 1
ATOM 3786 N N . GLU A 1 478 ? -7.867 18.168 20.583 1.00 96.06 478 GLU A N 1
ATOM 3787 C CA . GLU A 1 478 ? -6.709 17.810 21.412 1.00 96.06 478 GLU A CA 1
ATOM 3788 C C . GLU A 1 478 ? -6.445 16.296 21.414 1.00 96.06 478 GLU A C 1
ATOM 3790 O O . GLU A 1 478 ? -5.306 15.860 21.225 1.00 96.06 478 GLU A O 1
ATOM 3795 N N . GLY A 1 479 ? -7.487 15.485 21.614 1.00 96.38 479 GLY A N 1
ATOM 3796 C CA . GLY A 1 479 ? -7.348 14.032 21.659 1.00 96.38 479 GLY A CA 1
ATOM 3797 C C . GLY A 1 479 ? -6.920 13.443 20.317 1.00 96.38 479 GLY A C 1
ATOM 3798 O O . GLY A 1 479 ? -6.076 12.548 20.295 1.00 96.38 479 GLY A O 1
ATOM 3799 N N . ALA A 1 480 ? -7.413 13.983 19.199 1.00 94.81 480 ALA A N 1
ATOM 3800 C CA . ALA A 1 480 ? -6.963 13.603 17.865 1.00 94.81 480 ALA A CA 1
ATOM 3801 C C . ALA A 1 480 ? -5.490 13.989 17.641 1.00 94.81 480 ALA A C 1
ATOM 3803 O O . ALA A 1 480 ? -4.722 13.200 17.087 1.00 94.81 480 ALA A O 1
ATOM 3804 N N . MET A 1 481 ? -5.039 15.155 18.113 1.00 95.88 481 MET A N 1
ATOM 3805 C CA . MET A 1 481 ? -3.623 15.532 18.023 1.00 95.88 481 MET A CA 1
ATOM 3806 C C . MET A 1 481 ? -2.723 14.576 18.820 1.00 95.88 481 MET A C 1
ATOM 3808 O O . MET A 1 481 ? -1.738 14.070 18.281 1.00 95.88 481 MET A O 1
ATOM 3812 N N . LEU A 1 482 ? -3.101 14.243 20.058 1.00 96.94 482 LEU A N 1
ATOM 3813 C CA . LEU A 1 482 ? -2.404 13.259 20.896 1.00 96.94 482 LEU A CA 1
ATOM 3814 C C . LEU A 1 482 ? -2.374 11.863 20.250 1.00 96.94 482 LEU A C 1
ATOM 3816 O O . LEU A 1 482 ? -1.330 11.205 20.211 1.00 96.94 482 LEU A O 1
ATOM 3820 N N . TYR A 1 483 ? -3.513 11.422 19.709 1.00 94.12 483 TYR A N 1
ATOM 3821 C CA . TYR A 1 483 ? -3.661 10.145 19.013 1.00 94.12 483 TYR A CA 1
ATOM 3822 C C . TYR A 1 483 ? -2.662 10.005 17.858 1.00 94.12 483 TYR A C 1
ATOM 3824 O O . TYR A 1 483 ? -1.986 8.982 17.744 1.00 94.12 483 TYR A O 1
ATOM 3832 N N . ASN A 1 484 ? -2.539 11.038 17.019 1.00 91.06 484 ASN A N 1
ATOM 3833 C CA . ASN A 1 484 ? -1.752 10.973 15.785 1.00 91.06 484 ASN A CA 1
ATOM 3834 C C . ASN A 1 484 ? -0.283 11.352 15.984 1.00 91.06 484 ASN A C 1
ATOM 3836 O O . ASN A 1 484 ? 0.602 10.708 15.413 1.00 91.06 484 ASN A O 1
ATOM 3840 N N . TYR A 1 485 ? -0.012 12.385 16.781 1.00 92.88 485 TYR A N 1
ATOM 3841 C CA . TYR A 1 485 ? 1.278 13.076 16.762 1.00 92.88 485 TYR A CA 1
ATOM 3842 C C . TYR A 1 485 ? 2.041 13.023 18.088 1.00 92.88 485 TYR A C 1
ATOM 3844 O O . TYR A 1 485 ? 3.229 13.326 18.095 1.00 92.88 485 TYR A O 1
ATOM 3852 N N . GLY A 1 486 ? 1.407 12.594 19.183 1.00 95.50 486 GLY A N 1
ATOM 3853 C CA . GLY A 1 486 ? 2.015 12.571 20.515 1.00 95.50 486 GLY A CA 1
ATOM 3854 C C . GLY A 1 486 ? 1.909 13.912 21.242 1.00 95.50 486 GLY A C 1
ATOM 3855 O O . GLY A 1 486 ? 1.048 14.731 20.936 1.00 95.50 486 GLY A O 1
ATOM 3856 N N . LEU A 1 487 ? 2.767 14.122 22.239 1.00 97.81 487 LEU A N 1
ATOM 3857 C CA . LEU A 1 487 ? 2.762 15.310 23.096 1.00 97.81 487 LEU A CA 1
ATOM 3858 C C . LEU A 1 487 ? 3.323 16.555 22.392 1.00 97.81 487 LEU A C 1
ATOM 3860 O O . LEU A 1 487 ? 4.394 16.505 21.770 1.00 97.81 487 LEU A O 1
ATOM 3864 N N . SER A 1 488 ? 2.633 17.682 22.575 1.00 97.06 488 SER A N 1
ATOM 3865 C CA . SER A 1 488 ? 3.140 19.023 22.270 1.00 97.06 488 SER A CA 1
ATOM 3866 C C . SER A 1 488 ? 4.239 19.452 23.254 1.00 97.06 488 SER A C 1
ATOM 3868 O O . SER A 1 488 ? 4.436 18.825 24.298 1.00 97.06 488 SER A O 1
ATOM 3870 N N . ALA A 1 489 ? 4.927 20.561 22.957 1.00 96.62 489 ALA A N 1
ATOM 3871 C CA . ALA A 1 489 ? 5.957 21.117 23.842 1.00 96.62 489 ALA A CA 1
ATOM 3872 C C . ALA A 1 489 ? 5.425 21.420 25.254 1.00 96.62 489 ALA A C 1
ATOM 3874 O O . ALA A 1 489 ? 6.078 21.132 26.253 1.00 96.62 489 ALA A O 1
ATOM 3875 N N . GLU A 1 490 ? 4.217 21.975 25.344 1.00 96.69 490 GLU A N 1
ATOM 3876 C CA . GLU A 1 490 ? 3.578 22.326 26.616 1.00 96.69 490 GLU A CA 1
ATOM 3877 C C . GLU A 1 490 ? 3.200 21.075 27.415 1.00 96.69 490 GLU A C 1
ATOM 3879 O O . GLU A 1 490 ? 3.450 20.999 28.619 1.00 96.69 490 GLU A O 1
ATOM 3884 N N . GLN A 1 491 ? 2.652 20.066 26.734 1.00 97.19 491 GLN A N 1
ATOM 3885 C CA . GLN A 1 491 ? 2.252 18.802 27.350 1.00 97.19 491 GLN A CA 1
ATOM 3886 C C . GLN A 1 491 ? 3.467 18.012 27.847 1.00 97.19 491 GLN A C 1
ATOM 3888 O O . GLN A 1 491 ? 3.441 17.488 28.962 1.00 97.19 491 GLN A O 1
ATOM 3893 N N . GLN A 1 492 ? 4.554 17.969 27.071 1.00 95.25 492 GLN A N 1
ATOM 3894 C CA . GLN A 1 492 ? 5.798 17.338 27.508 1.00 95.25 492 GLN A CA 1
ATOM 3895 C C . GLN A 1 492 ? 6.469 18.123 28.641 1.00 95.25 492 GLN A C 1
ATOM 3897 O O . GLN A 1 492 ? 6.934 17.517 29.607 1.00 95.25 492 GLN A O 1
ATOM 3902 N N . ALA A 1 493 ? 6.478 19.459 28.586 1.00 94.38 493 ALA A N 1
ATOM 3903 C CA . ALA A 1 493 ? 6.985 20.281 29.683 1.00 94.38 493 ALA A CA 1
ATOM 3904 C C . ALA A 1 493 ? 6.218 20.022 30.992 1.00 94.38 493 ALA A C 1
ATOM 3906 O O . ALA A 1 493 ? 6.823 20.020 32.066 1.00 94.38 493 ALA A O 1
ATOM 3907 N N . GLN A 1 494 ? 4.913 19.756 30.902 1.00 93.88 494 GLN A N 1
ATOM 3908 C CA . GLN A 1 494 ? 4.068 19.415 32.041 1.00 93.88 494 GLN A CA 1
ATOM 3909 C C . GLN A 1 494 ? 4.310 17.988 32.561 1.00 93.88 494 GLN A C 1
ATOM 3911 O O . GLN A 1 494 ? 4.471 17.812 33.768 1.00 93.88 494 GLN A O 1
ATOM 3916 N N . LEU A 1 495 ? 4.325 16.984 31.676 1.00 92.62 495 LEU A N 1
ATOM 3917 C CA . LEU A 1 495 ? 4.412 15.568 32.055 1.00 92.62 495 LEU A CA 1
ATOM 3918 C C . LEU A 1 495 ? 5.832 15.127 32.433 1.00 92.62 495 LEU A C 1
ATOM 3920 O O . LEU A 1 495 ? 5.983 14.249 33.283 1.00 92.62 495 LEU A O 1
ATOM 3924 N N . GLN A 1 496 ? 6.858 15.712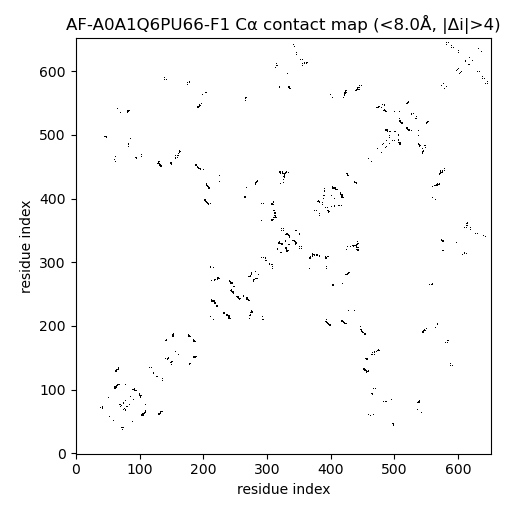 31.805 1.00 92.44 496 GLN A N 1
ATOM 3925 C CA . GLN A 1 496 ? 8.257 15.285 31.922 1.00 92.44 496 GLN A CA 1
ATOM 3926 C C . GLN A 1 496 ? 8.414 13.782 31.625 1.00 92.44 496 GLN A C 1
ATOM 3928 O O . GLN A 1 496 ? 8.960 13.021 32.428 1.00 92.44 496 GLN A O 1
ATOM 3933 N N . ASP A 1 497 ? 7.882 13.326 30.483 1.00 91.06 497 ASP A N 1
ATOM 3934 C CA . ASP A 1 497 ? 7.878 11.902 30.156 1.00 91.06 497 ASP A CA 1
ATOM 3935 C C . ASP A 1 497 ? 9.295 11.346 29.955 1.00 91.06 497 ASP A C 1
ATOM 3937 O O . ASP A 1 497 ? 10.115 11.926 29.239 1.00 91.06 497 ASP A O 1
ATOM 3941 N N . ALA A 1 498 ? 9.570 10.184 30.553 1.00 86.88 498 ALA A N 1
ATOM 3942 C CA . ALA A 1 498 ? 10.889 9.561 30.513 1.00 86.88 498 ALA A CA 1
ATOM 3943 C C . ALA A 1 498 ? 11.316 9.131 29.102 1.00 86.88 498 ALA A C 1
ATOM 3945 O O . ALA A 1 498 ? 12.508 9.169 28.802 1.00 86.88 498 ALA A O 1
ATOM 3946 N N . THR A 1 499 ? 10.380 8.746 28.230 1.00 88.06 499 THR A N 1
ATOM 3947 C CA . THR A 1 499 ? 10.683 8.366 26.843 1.00 88.06 499 THR A CA 1
ATOM 3948 C C . THR A 1 499 ? 11.154 9.590 26.069 1.00 88.06 499 THR A C 1
ATOM 3950 O O . THR A 1 499 ? 12.210 9.558 25.443 1.00 88.06 499 THR A O 1
ATOM 3953 N N . TYR A 1 500 ? 10.424 10.700 26.170 1.00 92.06 500 TYR A N 1
ATOM 3954 C CA . TYR A 1 500 ? 10.798 11.964 25.534 1.00 92.06 500 TYR A CA 1
ATOM 3955 C C . TYR A 1 500 ? 12.153 12.474 26.041 1.00 92.06 500 TYR A C 1
ATOM 3957 O O . TYR A 1 500 ? 13.035 12.769 25.236 1.00 92.06 500 TYR A O 1
ATOM 3965 N N . LEU A 1 501 ? 12.367 12.477 27.363 1.00 90.56 501 LEU A N 1
ATOM 3966 C CA . LEU A 1 501 ? 13.641 12.879 27.970 1.00 90.56 501 LEU A CA 1
ATOM 3967 C C . LEU A 1 501 ? 14.806 11.978 27.533 1.00 90.56 501 LEU A C 1
ATOM 3969 O O . LEU A 1 501 ? 15.884 12.480 27.218 1.00 90.56 501 LEU A O 1
ATOM 3973 N N . ARG A 1 502 ? 14.596 10.655 27.465 1.00 86.31 502 ARG A N 1
ATOM 3974 C CA . ARG A 1 502 ? 15.606 9.687 27.004 1.00 86.31 502 ARG A CA 1
ATOM 3975 C C . ARG A 1 502 ? 16.053 9.966 25.574 1.00 86.31 502 ARG A C 1
ATOM 3977 O O . ARG A 1 502 ? 17.236 9.832 25.278 1.00 86.31 502 ARG A O 1
ATOM 3984 N N . PHE A 1 503 ? 15.121 10.336 24.702 1.00 87.12 503 PHE A N 1
ATOM 3985 C CA . PHE A 1 503 ? 15.404 10.610 23.295 1.00 87.12 503 PHE A CA 1
ATOM 3986 C C . PHE A 1 503 ? 15.705 12.087 22.999 1.00 87.12 503 PHE A C 1
ATOM 3988 O O . PHE A 1 503 ? 15.924 12.428 21.839 1.00 87.12 503 PHE A O 1
ATOM 3995 N N . GLY A 1 504 ? 15.752 12.951 24.021 1.00 89.12 504 GLY A N 1
ATOM 3996 C CA . GLY A 1 504 ? 16.028 14.380 23.860 1.00 89.12 504 GLY A CA 1
ATOM 3997 C C . GLY A 1 504 ? 14.975 15.105 23.020 1.00 89.12 504 GLY A C 1
ATOM 3998 O O . GLY A 1 504 ? 15.319 15.982 22.235 1.00 89.12 504 GLY A O 1
ATOM 3999 N N . VAL A 1 505 ? 13.711 14.690 23.136 1.00 91.69 505 VAL A N 1
ATOM 4000 C CA . VAL A 1 505 ? 12.582 15.249 22.387 1.00 91.69 505 VAL A CA 1
ATOM 4001 C C . VAL A 1 505 ? 11.780 16.151 23.320 1.00 91.69 505 VAL A C 1
ATOM 4003 O O . VAL A 1 505 ? 11.197 15.673 24.290 1.00 91.69 505 VAL A O 1
ATOM 4006 N N . ASP A 1 506 ? 11.710 17.445 23.012 1.00 92.31 506 ASP A N 1
ATOM 4007 C CA . ASP A 1 506 ? 10.932 18.411 23.807 1.00 92.31 506 ASP A CA 1
ATOM 4008 C C . ASP A 1 506 ? 9.473 18.519 23.339 1.00 92.31 506 ASP A C 1
ATOM 4010 O O . ASP A 1 506 ? 8.597 18.907 24.103 1.00 92.31 506 ASP A O 1
ATOM 4014 N N . ALA A 1 507 ? 9.203 18.150 22.087 1.00 95.12 507 ALA A N 1
ATOM 4015 C CA . ALA A 1 507 ? 7.875 18.050 21.492 1.00 95.12 507 ALA A CA 1
ATOM 4016 C C . ALA A 1 507 ? 7.924 17.017 20.368 1.00 95.12 507 ALA A C 1
ATOM 4018 O O . ALA A 1 507 ? 8.888 17.002 19.603 1.00 95.12 507 ALA A O 1
ATOM 4019 N N . ALA A 1 508 ? 6.897 16.179 20.222 1.00 93.94 508 ALA A N 1
ATOM 4020 C CA . ALA A 1 508 ? 6.874 15.236 19.102 1.00 93.94 508 ALA A CA 1
ATOM 4021 C C . ALA A 1 508 ? 6.557 15.923 17.772 1.00 93.94 508 ALA A C 1
ATOM 4023 O O . ALA A 1 508 ? 6.919 15.411 16.710 1.00 93.94 508 ALA A O 1
ATOM 4024 N N . TYR A 1 509 ? 5.922 17.093 17.820 1.00 93.19 509 TYR A N 1
ATOM 4025 C CA . TYR A 1 509 ? 5.585 17.867 16.641 1.00 93.19 509 TYR A CA 1
ATOM 4026 C C . TYR A 1 509 ? 5.562 19.375 16.909 1.00 93.19 509 TYR A C 1
ATOM 4028 O O . TYR A 1 509 ? 5.454 19.827 18.051 1.00 93.19 509 TYR A O 1
ATOM 4036 N N . THR A 1 510 ? 5.615 20.149 15.829 1.00 93.94 510 THR A N 1
ATOM 4037 C CA . THR A 1 510 ? 5.334 21.586 15.788 1.00 93.94 510 THR A CA 1
ATOM 4038 C C . THR A 1 510 ? 4.272 21.886 14.733 1.00 93.94 510 THR A C 1
ATOM 4040 O O . THR A 1 510 ? 4.065 21.110 13.800 1.00 93.94 510 THR A O 1
ATOM 4043 N N . LEU A 1 511 ? 3.570 23.008 14.891 1.00 93.06 511 LEU A N 1
ATOM 4044 C CA . LEU A 1 511 ? 2.661 23.519 13.867 1.00 93.06 511 LEU A CA 1
ATOM 4045 C C . LEU A 1 511 ? 3.431 24.433 12.917 1.00 93.06 511 LEU A C 1
ATOM 4047 O O . LEU A 1 511 ? 4.221 25.271 13.354 1.00 93.06 511 LEU A O 1
ATOM 4051 N N . VAL A 1 512 ? 3.186 24.271 11.624 1.00 89.25 512 VAL A N 1
ATOM 4052 C CA . VAL A 1 512 ? 3.797 25.064 10.555 1.00 89.25 512 VAL A CA 1
ATOM 4053 C C . VAL A 1 512 ? 2.724 25.524 9.574 1.00 89.25 512 VAL A C 1
ATOM 4055 O O . VAL A 1 512 ? 1.671 24.901 9.465 1.00 89.25 512 VAL A O 1
ATOM 4058 N N . GLU A 1 513 ? 2.977 26.621 8.868 1.00 85.88 513 GLU A N 1
ATOM 4059 C CA . GLU A 1 513 ? 2.105 27.113 7.799 1.00 85.88 513 GLU A CA 1
ATOM 4060 C C . GLU A 1 513 ? 2.826 26.965 6.458 1.00 85.88 513 GLU A C 1
ATOM 4062 O O . GLU A 1 513 ? 3.966 27.412 6.310 1.00 85.88 513 GLU A O 1
ATOM 4067 N N . ARG A 1 514 ? 2.170 26.321 5.491 1.00 73.00 514 ARG A N 1
ATOM 4068 C CA . ARG A 1 514 ? 2.674 26.107 4.131 1.00 73.00 514 ARG A CA 1
ATOM 4069 C C . ARG A 1 514 ? 1.527 26.316 3.152 1.00 73.00 514 ARG A C 1
ATOM 4071 O O . ARG A 1 514 ? 0.439 25.793 3.366 1.00 73.00 514 ARG A O 1
ATOM 4078 N N . ASP A 1 515 ? 1.749 27.139 2.131 1.00 72.88 515 ASP A N 1
ATOM 4079 C CA . ASP A 1 515 ? 0.752 27.465 1.099 1.00 72.88 515 ASP A CA 1
ATOM 4080 C C . ASP A 1 515 ? -0.608 27.943 1.652 1.00 72.88 515 ASP A C 1
ATOM 4082 O O . ASP A 1 515 ? -1.667 27.691 1.080 1.00 72.88 515 ASP A O 1
ATOM 4086 N N . GLY A 1 516 ? -0.584 28.654 2.788 1.00 78.44 516 GLY A N 1
ATOM 4087 C CA . GLY A 1 516 ? -1.782 29.155 3.473 1.00 78.44 516 GLY A CA 1
ATOM 4088 C C . GLY A 1 516 ? -2.571 28.092 4.249 1.00 78.44 516 GLY A C 1
ATOM 4089 O O . GLY A 1 516 ? -3.664 28.382 4.734 1.00 78.44 516 GLY A O 1
ATOM 4090 N N . GLN A 1 517 ? -2.035 26.875 4.382 1.00 81.25 517 GLN A N 1
ATOM 4091 C CA . GLN A 1 517 ? -2.611 25.786 5.161 1.00 81.25 517 GLN A CA 1
ATOM 4092 C C . GLN A 1 517 ? -1.747 25.481 6.391 1.00 81.25 517 GL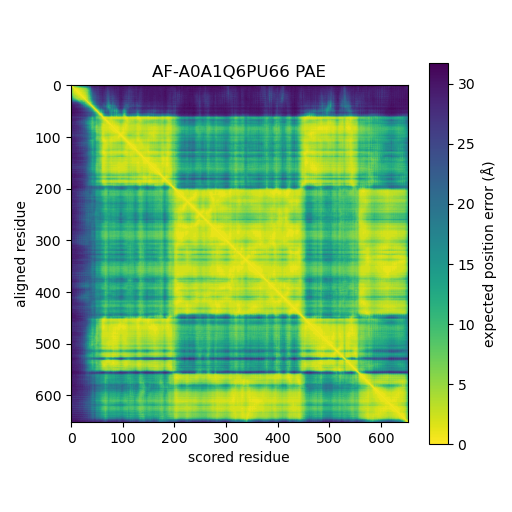N A C 1
ATOM 4094 O O . GLN A 1 517 ? -0.521 25.380 6.314 1.00 81.25 517 GLN A O 1
ATOM 4099 N N . GLN A 1 518 ? -2.392 25.306 7.547 1.00 87.69 518 GLN A N 1
ATOM 4100 C CA . GLN A 1 518 ? -1.713 24.847 8.756 1.00 87.69 518 GLN A CA 1
ATOM 4101 C C . GLN A 1 518 ? -1.471 23.333 8.682 1.00 87.69 518 GLN A C 1
ATOM 4103 O O . GLN A 1 518 ? -2.374 22.560 8.358 1.00 87.69 518 GLN A O 1
ATOM 4108 N N . MET A 1 519 ? -0.250 22.911 8.996 1.00 86.81 519 MET A N 1
ATOM 4109 C CA . MET A 1 519 ? 0.212 21.527 8.935 1.00 86.81 519 MET A CA 1
ATOM 4110 C C . MET A 1 519 ? 1.010 21.164 10.190 1.00 86.81 519 MET A C 1
ATOM 4112 O O . MET A 1 519 ? 1.469 22.030 10.939 1.00 86.81 519 MET A O 1
ATOM 4116 N N . VAL A 1 520 ? 1.201 19.866 10.407 1.00 88.94 520 VAL A N 1
ATOM 4117 C CA . VAL A 1 520 ? 2.018 19.324 11.497 1.00 88.94 520 VAL A CA 1
ATOM 4118 C C . VAL A 1 520 ? 3.385 18.928 10.968 1.00 88.94 520 VAL A C 1
ATOM 4120 O O . VAL A 1 520 ? 3.474 18.160 10.020 1.00 88.94 520 VAL A O 1
ATOM 4123 N N . ARG A 1 521 ? 4.462 19.371 11.611 1.00 86.62 521 ARG A N 1
ATOM 4124 C CA . ARG A 1 521 ? 5.818 18.901 11.330 1.00 86.62 521 ARG A CA 1
ATOM 4125 C C . ARG A 1 521 ? 6.326 18.085 12.508 1.00 86.62 521 ARG A C 1
ATOM 4127 O O . ARG A 1 521 ? 6.450 18.601 13.614 1.00 86.62 521 ARG A O 1
ATOM 4134 N N . PHE A 1 522 ? 6.629 16.810 12.278 1.00 86.75 522 PHE A N 1
ATOM 4135 C CA . PHE A 1 522 ? 7.230 15.959 13.306 1.00 86.75 522 PHE A CA 1
ATOM 4136 C C . PHE A 1 522 ? 8.623 16.457 13.703 1.00 86.75 522 PHE A C 1
ATOM 4138 O O . PHE A 1 522 ? 9.353 17.012 12.880 1.00 86.75 522 PHE A O 1
ATOM 4145 N N . HIS A 1 523 ? 9.018 16.188 14.946 1.00 87.00 523 HIS A N 1
ATOM 4146 C CA . HIS A 1 523 ? 10.411 16.283 15.372 1.00 87.00 523 HIS A CA 1
ATOM 4147 C C . HIS A 1 523 ? 11.302 15.431 14.457 1.00 87.00 523 HIS A C 1
ATOM 4149 O O . HIS A 1 523 ? 10.899 14.339 14.053 1.00 87.00 523 HIS A O 1
ATOM 4155 N N . ASP A 1 524 ? 12.521 15.884 14.152 1.00 77.06 524 ASP A N 1
ATOM 4156 C CA . ASP A 1 524 ? 13.381 15.242 13.144 1.00 77.06 524 ASP A CA 1
ATOM 4157 C C . ASP A 1 524 ? 13.642 13.753 13.429 1.00 77.06 524 ASP A C 1
ATOM 4159 O O . ASP A 1 524 ? 13.614 12.928 12.516 1.00 77.06 524 ASP A O 1
ATOM 4163 N N . LEU A 1 525 ? 13.778 13.383 14.709 1.00 78.12 525 LEU A N 1
ATOM 4164 C CA . LEU A 1 525 ? 13.899 11.983 15.144 1.00 78.12 525 LEU A CA 1
ATOM 4165 C C . LEU A 1 525 ? 12.699 11.109 14.725 1.00 78.12 525 LEU A C 1
ATOM 4167 O O . LEU A 1 525 ? 12.859 9.923 14.437 1.00 78.12 525 LEU A O 1
ATOM 4171 N N . LEU A 1 526 ? 11.495 11.683 14.701 1.00 79.00 526 LEU A N 1
ATOM 4172 C CA . LEU A 1 526 ? 10.242 10.984 14.406 1.00 79.00 526 LEU A CA 1
ATOM 4173 C C . LEU A 1 526 ? 9.893 10.996 12.909 1.00 79.00 526 LEU A C 1
ATOM 4175 O O . LEU A 1 526 ? 9.051 10.204 12.486 1.00 79.00 526 LEU A O 1
ATOM 4179 N N . LYS A 1 527 ? 10.552 11.844 12.102 1.00 68.81 527 LYS A N 1
ATOM 4180 C CA . LYS A 1 527 ? 10.377 11.892 10.637 1.00 68.81 527 LYS A CA 1
ATOM 4181 C C . LYS A 1 527 ? 10.908 10.640 9.937 1.00 68.81 527 LYS A C 1
ATOM 4183 O O . LYS A 1 527 ? 10.259 10.111 9.045 1.00 68.81 527 LYS A O 1
ATOM 4188 N N . VAL A 1 528 ? 12.096 10.175 10.328 1.00 53.41 528 VAL A N 1
ATOM 4189 C CA . VAL A 1 528 ? 12.850 9.125 9.610 1.00 53.41 528 VAL A CA 1
ATOM 4190 C C . VAL A 1 528 ? 12.577 7.700 10.104 1.00 53.41 528 VAL A C 1
ATOM 4192 O O . VAL A 1 528 ? 12.992 6.737 9.464 1.00 53.41 528 VAL A O 1
ATOM 4195 N N . ASN A 1 529 ? 11.888 7.543 11.237 1.00 54.91 529 ASN A N 1
ATOM 4196 C CA . ASN A 1 529 ? 11.679 6.256 11.902 1.00 54.91 529 ASN A CA 1
ATOM 4197 C C . ASN A 1 529 ? 10.198 5.845 11.852 1.00 54.91 529 ASN A C 1
ATOM 4199 O O . ASN A 1 529 ? 9.481 5.859 12.858 1.00 54.91 529 ASN A O 1
ATOM 4203 N N . ASP A 1 530 ? 9.746 5.515 10.639 1.00 51.91 530 ASP A N 1
ATOM 4204 C CA . ASP A 1 530 ? 8.383 5.064 10.356 1.00 51.91 530 ASP A CA 1
ATOM 4205 C C . ASP A 1 530 ? 8.047 3.787 11.150 1.00 51.91 530 ASP A C 1
ATOM 4207 O O . ASP A 1 530 ? 8.564 2.703 10.879 1.00 51.91 530 ASP A O 1
ATOM 4211 N N . GLY A 1 531 ? 7.138 3.920 12.122 1.00 56.41 531 GLY A N 1
ATOM 4212 C CA . GLY A 1 531 ? 6.436 2.796 12.753 1.00 56.41 531 GLY A CA 1
ATOM 4213 C C . GLY A 1 531 ? 7.051 2.185 14.017 1.00 56.41 531 GLY A C 1
ATOM 4214 O O . GLY A 1 531 ? 6.473 1.223 14.514 1.00 56.41 531 GLY A O 1
ATOM 4215 N N . ASN A 1 532 ? 8.166 2.718 14.541 1.00 75.12 532 ASN A N 1
ATOM 4216 C CA . ASN A 1 532 ? 8.713 2.288 15.838 1.00 75.12 532 ASN A CA 1
ATOM 4217 C C . ASN A 1 532 ? 8.553 3.382 16.909 1.00 75.12 532 ASN A C 1
ATOM 4219 O O . ASN A 1 532 ? 7.570 3.414 17.641 1.00 75.12 532 ASN A O 1
ATOM 4223 N N . ILE A 1 533 ? 9.483 4.340 16.981 1.00 81.44 533 ILE A N 1
ATOM 4224 C CA . ILE A 1 533 ? 9.460 5.383 18.022 1.00 81.44 533 ILE A CA 1
ATOM 4225 C C . ILE A 1 533 ? 8.262 6.333 17.882 1.00 81.44 533 ILE A C 1
ATOM 4227 O O . ILE A 1 533 ? 7.711 6.779 18.884 1.00 81.44 533 ILE A O 1
ATOM 4231 N N . ARG A 1 534 ? 7.813 6.608 16.648 1.00 85.00 534 ARG A N 1
ATOM 4232 C CA . ARG A 1 534 ? 6.666 7.491 16.404 1.00 85.00 534 ARG A CA 1
ATOM 4233 C C . ARG A 1 534 ? 5.372 6.914 16.980 1.00 85.00 534 ARG A C 1
ATOM 4235 O O . ARG A 1 534 ? 4.642 7.631 17.653 1.00 85.00 534 ARG A O 1
ATOM 4242 N N . THR A 1 535 ? 5.111 5.625 16.754 1.00 87.56 535 THR A N 1
ATOM 4243 C CA . THR A 1 535 ? 3.942 4.935 17.328 1.00 87.56 535 THR A CA 1
ATOM 4244 C C . THR A 1 535 ? 4.091 4.730 18.829 1.00 87.56 535 THR A C 1
ATOM 4246 O O . THR A 1 535 ? 3.104 4.772 19.554 1.00 87.56 535 THR A O 1
ATOM 4249 N N . ALA A 1 536 ? 5.327 4.598 19.319 1.00 89.94 536 ALA A N 1
ATOM 4250 C CA . ALA A 1 536 ? 5.590 4.540 20.749 1.00 89.94 536 ALA A CA 1
ATOM 4251 C C . ALA A 1 536 ? 5.305 5.858 21.487 1.00 89.94 536 ALA A C 1
ATOM 4253 O O . ALA A 1 536 ? 4.988 5.808 22.673 1.00 89.94 536 ALA A O 1
ATOM 4254 N N . MET A 1 537 ? 5.397 7.010 20.815 1.00 92.00 537 MET A N 1
ATOM 4255 C CA . MET A 1 537 ? 5.181 8.335 21.415 1.00 92.00 537 MET A CA 1
ATOM 4256 C C . MET A 1 537 ? 3.766 8.902 21.231 1.00 92.00 537 MET A C 1
ATOM 4258 O O . MET A 1 537 ? 3.429 9.878 21.900 1.00 92.00 537 MET A O 1
ATOM 4262 N N . ASN A 1 538 ? 2.938 8.319 20.359 1.00 93.69 538 ASN A N 1
ATOM 4263 C CA . ASN A 1 538 ? 1.559 8.760 20.130 1.00 93.69 538 ASN A CA 1
ATOM 4264 C C . ASN A 1 538 ? 0.521 7.790 20.728 1.00 93.69 538 ASN A C 1
ATOM 4266 O O . ASN A 1 538 ? 0.864 6.735 21.265 1.00 93.69 538 ASN A O 1
ATOM 4270 N N . GLY A 1 539 ? -0.761 8.159 20.653 1.00 93.06 539 GLY A N 1
ATOM 4271 C CA . GLY A 1 539 ? -1.881 7.370 21.182 1.00 93.06 539 GLY A CA 1
ATOM 4272 C C . GLY A 1 539 ? -2.497 6.371 20.195 1.00 93.06 539 GLY A C 1
ATOM 4273 O O . GLY A 1 539 ? -3.606 5.904 20.428 1.00 93.06 539 GLY A O 1
ATOM 4274 N N . SER A 1 540 ? -1.833 6.048 19.082 1.00 89.31 540 SER A N 1
ATOM 4275 C CA . SER A 1 540 ? -2.483 5.403 17.927 1.00 89.31 540 SER A CA 1
ATOM 4276 C C . SER A 1 540 ? -2.919 3.936 18.104 1.00 89.31 540 SER A C 1
ATOM 4278 O O . SER A 1 540 ? -3.517 3.382 17.184 1.00 89.31 540 SER A O 1
ATOM 4280 N N . ARG A 1 541 ? -2.655 3.282 19.250 1.00 90.38 541 ARG A N 1
ATOM 4281 C CA . ARG A 1 541 ? -3.105 1.890 19.504 1.00 90.38 541 ARG A CA 1
ATOM 4282 C C . ARG A 1 541 ? -4.516 1.773 20.057 1.00 90.38 541 ARG A C 1
ATOM 4284 O O . ARG A 1 541 ? -5.058 0.671 20.084 1.00 90.38 541 ARG A O 1
ATOM 4291 N N . VAL A 1 542 ? -5.105 2.875 20.507 1.00 91.69 542 VAL A N 1
ATOM 4292 C CA . VAL A 1 542 ? -6.519 2.895 20.898 1.00 91.69 542 VAL A CA 1
ATOM 4293 C C . VAL A 1 542 ? -7.379 3.339 19.715 1.00 91.69 542 VAL A C 1
ATOM 4295 O O . VAL A 1 542 ? -6.902 3.414 18.584 1.00 91.69 542 VAL A O 1
ATOM 4298 N N . MET A 1 543 ? -8.661 3.607 19.945 1.00 88.75 543 MET A N 1
ATOM 4299 C CA . MET A 1 543 ? -9.534 4.162 18.917 1.00 88.75 543 MET A CA 1
ATOM 4300 C C . MET A 1 543 ? -9.547 5.690 18.976 1.00 88.75 543 MET A C 1
ATOM 4302 O O . MET A 1 543 ? -9.548 6.254 20.065 1.00 88.75 543 MET A O 1
ATOM 4306 N N . GLY A 1 544 ? -9.585 6.346 17.815 1.00 89.88 544 GLY A N 1
ATOM 4307 C CA . GLY A 1 544 ? -9.663 7.798 17.723 1.00 89.88 544 GLY A CA 1
ATOM 4308 C C . GLY A 1 544 ? -9.843 8.310 16.299 1.00 89.88 544 GLY A C 1
ATOM 4309 O O . GLY A 1 544 ? -9.903 7.535 15.337 1.00 89.88 544 GLY A O 1
ATOM 4310 N N . LEU A 1 545 ? -9.906 9.637 16.178 1.00 89.56 545 LEU A N 1
ATOM 4311 C CA . LEU A 1 545 ? -9.906 10.332 14.898 1.00 89.56 545 LEU A CA 1
ATOM 4312 C C . LEU A 1 545 ? -8.473 10.433 14.360 1.00 89.56 545 LEU A C 1
ATOM 4314 O O . LEU A 1 545 ? -7.630 11.157 14.891 1.00 89.56 545 LEU A O 1
ATOM 4318 N N . SER A 1 546 ? -8.190 9.706 13.285 1.00 87.31 546 SER A N 1
ATOM 4319 C CA . SER A 1 546 ? -6.877 9.696 12.638 1.00 87.31 546 SER A CA 1
ATOM 4320 C C . SER A 1 546 ? -6.749 10.762 11.542 1.00 87.31 546 SER A C 1
ATOM 4322 O O . SER A 1 546 ? -7.742 11.200 10.957 1.00 87.31 546 SER A O 1
ATOM 4324 N N . SER A 1 547 ? -5.516 11.196 11.280 1.00 82.19 547 SER A N 1
ATOM 4325 C CA . SER A 1 547 ? -5.149 12.212 10.280 1.00 82.19 547 SER A CA 1
ATOM 4326 C C . SER A 1 547 ? -5.966 13.523 10.359 1.00 82.19 547 SER A C 1
ATOM 4328 O O . SER A 1 547 ? -6.494 13.970 9.336 1.00 82.19 547 SER A O 1
ATOM 4330 N N . PRO A 1 548 ? -6.106 14.173 11.537 1.00 86.94 548 PRO A N 1
ATOM 4331 C CA . PRO A 1 548 ? -6.877 15.409 11.701 1.00 86.94 548 PRO A CA 1
ATOM 4332 C C . PRO A 1 548 ? -6.235 16.598 10.975 1.00 86.94 548 PRO A C 1
ATOM 4334 O O . PRO A 1 548 ? -6.933 17.544 10.624 1.00 86.94 548 PRO A O 1
ATOM 4337 N N . MET A 1 549 ? -4.929 16.533 10.698 1.00 86.44 549 MET A N 1
ATOM 4338 C CA . MET A 1 549 ? -4.178 17.545 9.959 1.00 86.44 549 MET A CA 1
ATOM 4339 C C . MET A 1 549 ? -3.234 16.900 8.941 1.00 86.44 549 MET A C 1
ATOM 4341 O O . MET A 1 549 ? -2.777 15.767 9.117 1.00 86.44 549 MET A O 1
ATOM 4345 N N . LEU A 1 550 ? -2.902 17.637 7.879 1.00 80.19 550 LEU A N 1
ATOM 4346 C CA . LEU A 1 550 ? -1.835 17.221 6.971 1.00 80.19 550 LEU A CA 1
ATOM 4347 C C . LEU A 1 550 ? -0.474 17.344 7.661 1.00 80.19 550 LEU A C 1
ATOM 4349 O O . LEU A 1 550 ? -0.248 18.245 8.473 1.00 80.19 550 LEU A O 1
ATOM 4353 N N . VAL A 1 551 ? 0.437 16.439 7.315 1.00 78.88 551 VAL A N 1
ATOM 4354 C CA . VAL A 1 551 ? 1.809 16.436 7.826 1.00 78.88 551 VAL A CA 1
ATOM 4355 C C . VAL A 1 551 ? 2.721 17.115 6.812 1.00 78.88 551 VAL A C 1
ATOM 4357 O O . VAL A 1 551 ? 2.751 16.745 5.641 1.00 78.88 551 VAL A O 1
ATOM 4360 N N . ASP A 1 552 ? 3.474 18.108 7.268 1.00 75.81 552 ASP A N 1
ATOM 4361 C CA . ASP A 1 552 ? 4.594 18.676 6.542 1.00 75.81 552 ASP A CA 1
ATOM 4362 C C . ASP A 1 552 ? 5.869 17.934 6.931 1.00 75.81 552 ASP A C 1
ATOM 4364 O O . ASP A 1 552 ? 6.346 17.994 8.068 1.00 75.81 552 ASP A O 1
ATOM 4368 N N . TYR A 1 553 ? 6.458 17.248 5.964 1.00 69.44 553 TYR A N 1
ATOM 4369 C CA . TYR A 1 553 ? 7.662 16.463 6.194 1.00 69.44 553 TYR A CA 1
ATOM 4370 C C . TYR A 1 553 ? 8.926 17.340 6.268 1.00 69.44 553 TYR A C 1
ATOM 4372 O O . TYR A 1 553 ? 10.003 16.847 6.597 1.00 69.44 553 TYR A O 1
ATOM 4380 N N . GLY A 1 554 ? 8.794 18.667 6.105 1.00 59.41 554 GLY A N 1
ATOM 4381 C CA . GLY A 1 554 ? 9.921 19.610 6.094 1.00 59.41 554 GLY A CA 1
ATOM 4382 C C . GLY A 1 554 ? 10.674 19.621 4.766 1.00 59.41 554 GLY A C 1
ATOM 4383 O O . GLY A 1 554 ? 11.757 20.185 4.653 1.00 59.41 554 GLY A O 1
ATOM 4384 N N . ASP A 1 555 ? 10.055 18.998 3.782 1.00 57.47 555 ASP A N 1
ATOM 4385 C CA . ASP A 1 555 ? 10.556 18.667 2.474 1.00 57.47 555 ASP A CA 1
ATOM 4386 C C . ASP A 1 555 ? 10.189 19.804 1.505 1.00 57.47 555 ASP A C 1
ATOM 4388 O O . ASP A 1 555 ? 9.004 20.088 1.317 1.00 57.47 555 ASP A O 1
ATOM 4392 N N . THR A 1 556 ? 11.167 20.471 0.883 1.00 51.59 556 THR A N 1
ATOM 4393 C CA . THR A 1 556 ? 10.930 21.395 -0.246 1.00 51.59 556 THR A CA 1
ATOM 4394 C C . THR A 1 556 ? 10.276 20.615 -1.385 1.00 51.59 556 THR A C 1
ATOM 4396 O O . THR A 1 556 ? 11.008 19.839 -1.981 1.00 51.59 556 THR A O 1
ATOM 4399 N N . ASP A 1 557 ? 8.961 20.749 -1.635 1.00 52.56 557 ASP A N 1
ATOM 4400 C CA . ASP A 1 557 ? 8.159 19.966 -2.618 1.00 52.56 557 ASP A CA 1
ATOM 4401 C C . ASP A 1 557 ? 8.894 18.726 -3.159 1.00 52.56 557 ASP A C 1
ATOM 4403 O O . ASP A 1 557 ? 9.346 18.698 -4.304 1.00 52.56 557 ASP A O 1
ATOM 4407 N N . THR A 1 558 ? 9.178 17.764 -2.270 1.00 62.72 558 THR A N 1
ATOM 4408 C CA . THR A 1 558 ? 10.324 16.875 -2.491 1.00 62.72 558 THR A CA 1
ATOM 4409 C C . THR A 1 558 ? 10.071 15.851 -3.569 1.00 62.72 558 THR A C 1
ATOM 4411 O O . THR A 1 558 ? 8.960 15.382 -3.798 1.00 62.72 558 THR A O 1
ATOM 4414 N N . TYR A 1 559 ? 11.182 15.378 -4.114 1.00 74.25 559 TYR A N 1
ATOM 4415 C CA . TYR A 1 559 ? 11.351 14.032 -4.630 1.00 74.25 559 TYR A CA 1
ATOM 4416 C C . TYR A 1 559 ? 10.400 12.979 -4.031 1.00 74.25 559 TYR A C 1
ATOM 4418 O O . TYR A 1 559 ? 9.779 12.207 -4.756 1.00 74.25 559 TYR A O 1
ATOM 4426 N N . VAL A 1 560 ? 10.301 12.905 -2.697 1.00 74.75 560 VAL A N 1
ATOM 4427 C CA . VAL A 1 560 ? 9.525 11.861 -2.013 1.00 74.75 560 VAL A CA 1
ATOM 4428 C C . VAL A 1 560 ? 8.035 12.097 -2.223 1.00 74.75 560 VAL A C 1
ATOM 4430 O O . VAL A 1 560 ? 7.295 11.139 -2.426 1.00 74.75 560 VAL A O 1
ATOM 4433 N N . GLN A 1 561 ? 7.605 13.360 -2.261 1.00 74.75 561 GLN A N 1
ATOM 4434 C CA . GLN A 1 561 ? 6.251 13.734 -2.659 1.00 74.75 561 GLN A CA 1
ATOM 4435 C C . GLN A 1 561 ? 5.922 13.411 -4.088 1.00 74.75 561 GLN A C 1
ATOM 4437 O O . GLN A 1 561 ? 4.869 12.833 -4.345 1.00 74.75 561 GLN A O 1
ATOM 4442 N N . HIS A 1 562 ? 6.843 13.697 -4.994 1.00 83.56 562 HIS A N 1
ATOM 4443 C CA . HIS A 1 562 ? 6.707 13.264 -6.370 1.00 83.56 562 HIS A CA 1
ATOM 4444 C C . HIS A 1 562 ? 6.517 11.739 -6.456 1.00 83.56 562 HIS A C 1
ATOM 4446 O O . HIS A 1 562 ? 5.560 11.268 -7.063 1.00 83.56 562 HIS A O 1
ATOM 4452 N N . CYS A 1 563 ? 7.348 10.965 -5.750 1.00 87.12 563 CYS A N 1
ATOM 4453 C CA . CYS A 1 563 ? 7.279 9.500 -5.731 1.00 87.12 563 CYS A CA 1
ATOM 4454 C C . CYS A 1 563 ? 5.971 8.951 -5.144 1.00 87.12 563 CYS A C 1
ATOM 4456 O O . CYS A 1 563 ? 5.383 8.037 -5.714 1.00 87.12 563 CYS A O 1
ATOM 4458 N N . ILE A 1 564 ? 5.510 9.488 -4.012 1.00 83.75 564 ILE A N 1
ATOM 4459 C CA . ILE A 1 564 ? 4.238 9.083 -3.395 1.00 83.75 564 ILE A CA 1
ATOM 4460 C C . ILE A 1 564 ? 3.059 9.505 -4.288 1.00 83.75 564 ILE A C 1
ATOM 4462 O O . ILE A 1 564 ? 2.093 8.758 -4.434 1.00 83.75 564 ILE A O 1
ATOM 4466 N N . GLY A 1 565 ? 3.161 10.661 -4.951 1.00 83.75 565 GLY A N 1
ATOM 4467 C CA . GLY A 1 565 ? 2.205 11.111 -5.961 1.00 83.75 565 GLY A CA 1
ATOM 4468 C C . GLY A 1 565 ? 2.086 10.144 -7.139 1.00 83.75 565 GLY A C 1
ATOM 4469 O O . GLY A 1 565 ? 0.983 9.939 -7.634 1.00 83.75 565 GLY A O 1
ATOM 4470 N N . GLN A 1 566 ? 3.177 9.477 -7.537 1.00 90.44 566 GLN A N 1
ATOM 4471 C CA . GLN A 1 566 ? 3.109 8.403 -8.533 1.00 90.44 566 GLN A CA 1
ATOM 4472 C C . GLN A 1 566 ? 2.268 7.216 -8.033 1.00 90.44 566 GLN A C 1
ATOM 4474 O O . GLN A 1 566 ? 1.494 6.647 -8.798 1.00 90.44 566 GLN A O 1
ATOM 4479 N N . TRP A 1 567 ? 2.353 6.856 -6.749 1.00 88.94 567 TRP A N 1
ATOM 4480 C CA . TRP A 1 567 ? 1.539 5.774 -6.179 1.00 88.94 567 TRP A CA 1
ATOM 4481 C C . TRP A 1 567 ? 0.039 6.115 -6.108 1.00 88.94 567 TRP A C 1
ATOM 4483 O O . TRP A 1 567 ? -0.781 5.218 -6.298 1.00 88.94 567 TRP A O 1
ATOM 4493 N N . ASP A 1 568 ? -0.320 7.387 -5.887 1.00 85.31 568 ASP A N 1
ATOM 4494 C CA . ASP A 1 568 ? -1.714 7.889 -5.869 1.00 85.31 568 ASP A CA 1
ATOM 4495 C C . ASP A 1 568 ? -2.186 8.452 -7.228 1.00 85.31 568 ASP A C 1
ATOM 4497 O O . ASP A 1 568 ? -3.225 9.113 -7.303 1.00 85.31 568 ASP A O 1
ATOM 4501 N N . LEU A 1 569 ? -1.439 8.221 -8.318 1.00 89.06 569 LEU A N 1
ATOM 4502 C CA . LEU A 1 569 ? -1.725 8.848 -9.617 1.00 89.06 569 LEU A CA 1
ATOM 4503 C C . LEU A 1 569 ? -3.135 8.518 -10.137 1.00 89.06 569 LEU A C 1
ATOM 4505 O O . LEU A 1 569 ? -3.780 9.349 -10.779 1.00 89.06 569 LEU A O 1
ATOM 4509 N N . TYR A 1 570 ? -3.631 7.318 -9.835 1.00 89.75 570 TYR A N 1
ATOM 4510 C CA . TYR A 1 570 ? -4.955 6.848 -10.235 1.00 89.75 570 TYR A CA 1
ATOM 4511 C C . TYR A 1 570 ? -5.842 6.596 -9.018 1.00 89.75 570 TYR A C 1
ATOM 4513 O O . TYR A 1 570 ? -5.360 6.312 -7.922 1.00 89.75 570 TYR A O 1
ATOM 4521 N N . LYS A 1 571 ? -7.166 6.644 -9.208 1.00 86.06 571 LYS A N 1
ATOM 4522 C CA . LYS A 1 571 ? -8.128 6.373 -8.132 1.00 86.06 571 LYS A CA 1
ATOM 4523 C C . LYS A 1 571 ? -8.580 4.906 -8.140 1.00 86.06 571 LYS A C 1
ATOM 4525 O O . LYS A 1 571 ? -9.069 4.444 -9.171 1.00 86.06 571 LYS A O 1
ATOM 4530 N N . PRO A 1 572 ? -8.476 4.174 -7.009 1.00 87.44 572 PRO A N 1
ATOM 4531 C CA . PRO A 1 572 ? -8.823 2.755 -6.938 1.00 87.44 572 PRO A CA 1
ATOM 4532 C C . PRO A 1 572 ? -10.341 2.526 -6.819 1.00 87.44 572 PRO A C 1
ATOM 4534 O O . PRO A 1 572 ? -10.812 1.861 -5.902 1.00 87.44 572 PRO A O 1
ATOM 4537 N N . ILE A 1 573 ? -11.130 3.081 -7.742 1.00 87.56 573 ILE A N 1
ATOM 4538 C CA . ILE A 1 573 ? -12.603 3.057 -7.705 1.00 87.56 573 ILE A CA 1
ATOM 4539 C C . ILE A 1 573 ? -13.218 1.651 -7.776 1.00 87.56 573 ILE A C 1
ATOM 4541 O O . ILE A 1 573 ? -14.369 1.473 -7.417 1.00 87.56 573 ILE A O 1
ATOM 4545 N N . GLY A 1 574 ? -12.485 0.633 -8.221 1.00 89.06 574 GLY A N 1
ATOM 4546 C CA . GLY A 1 574 ? -12.958 -0.751 -8.189 1.00 89.06 574 GLY A CA 1
ATOM 4547 C C . GLY A 1 574 ? -12.529 -1.522 -6.941 1.00 89.06 574 GLY A C 1
ATOM 4548 O O . GLY A 1 574 ? -12.870 -2.701 -6.801 1.00 89.06 574 GLY A O 1
ATOM 4549 N N . PHE A 1 575 ? -11.731 -0.918 -6.053 1.00 89.00 575 PHE A N 1
ATOM 4550 C CA . PHE A 1 575 ? -11.207 -1.597 -4.875 1.00 89.00 575 PHE A CA 1
ATOM 4551 C C . PHE A 1 575 ? -12.324 -1.827 -3.855 1.00 89.00 575 PHE A C 1
ATOM 4553 O O . PHE A 1 575 ? -12.777 -0.906 -3.180 1.00 89.00 575 PHE A O 1
ATOM 4560 N N . MET A 1 576 ? -12.739 -3.090 -3.719 1.00 83.94 576 MET A N 1
ATOM 4561 C CA . MET A 1 576 ? -13.866 -3.511 -2.874 1.00 83.94 576 MET A CA 1
ATOM 4562 C C . MET A 1 576 ? -13.807 -2.972 -1.441 1.00 83.94 576 MET A C 1
ATOM 4564 O O . MET A 1 576 ? -14.850 -2.699 -0.861 1.00 83.94 576 MET A O 1
ATOM 4568 N N . ALA A 1 577 ? -12.612 -2.817 -0.860 1.00 77.62 577 ALA A N 1
ATOM 4569 C CA . ALA A 1 577 ? -12.465 -2.368 0.525 1.00 77.62 577 ALA A CA 1
ATOM 4570 C C . ALA A 1 577 ? -12.747 -0.869 0.732 1.00 77.62 577 ALA A C 1
ATOM 4572 O O . ALA A 1 577 ? -12.834 -0.430 1.875 1.00 77.62 577 ALA A O 1
ATOM 4573 N N . LEU A 1 578 ? -12.902 -0.082 -0.339 1.00 71.00 578 LEU A N 1
ATOM 4574 C CA . LEU A 1 578 ? -13.402 1.294 -0.234 1.00 71.00 578 LEU A CA 1
ATOM 4575 C C . LEU A 1 578 ? -14.911 1.357 0.013 1.00 71.00 578 LEU A C 1
ATOM 4577 O O . LEU A 1 578 ? -15.428 2.419 0.356 1.00 71.00 578 LEU A O 1
ATOM 4581 N N . TYR A 1 579 ? -15.604 0.235 -0.164 1.00 72.69 579 TYR A N 1
ATOM 4582 C CA . TYR A 1 579 ? -17.048 0.142 -0.069 1.00 72.69 579 TYR A CA 1
ATOM 4583 C C . TYR A 1 579 ? -17.454 -0.685 1.153 1.00 72.69 579 TYR A C 1
ATOM 4585 O O . TYR A 1 579 ? -16.785 -1.662 1.505 1.00 72.69 579 TYR A O 1
ATOM 4593 N N . PRO A 1 580 ? -18.589 -0.363 1.789 1.00 61.41 580 PRO A N 1
ATOM 4594 C CA . PRO A 1 580 ? -19.048 -1.056 2.987 1.00 61.41 580 PRO A CA 1
ATOM 4595 C C . PRO A 1 580 ? -19.676 -2.435 2.704 1.00 61.41 580 PRO A C 1
ATOM 4597 O O . PRO A 1 580 ? -20.279 -3.017 3.602 1.00 61.41 580 PRO A O 1
ATOM 4600 N N . PHE A 1 581 ? -19.524 -2.996 1.495 1.00 67.50 581 PHE A N 1
ATOM 4601 C CA . PHE A 1 581 ? -20.217 -4.216 1.052 1.00 67.50 581 PHE A CA 1
ATOM 4602 C C . PHE A 1 581 ? -20.091 -5.390 2.030 1.00 67.50 581 PHE A C 1
ATOM 4604 O O . PHE A 1 581 ? -21.053 -6.107 2.288 1.00 67.50 581 PHE A O 1
ATOM 4611 N N . ASN A 1 582 ? -18.901 -5.597 2.602 1.00 60.22 582 ASN A N 1
ATOM 4612 C CA . ASN A 1 582 ? -18.671 -6.696 3.542 1.00 60.22 582 ASN A CA 1
ATOM 4613 C C . ASN A 1 582 ? -19.418 -6.523 4.872 1.00 60.22 582 ASN A C 1
ATOM 4615 O O . ASN A 1 582 ? -19.737 -7.527 5.503 1.00 60.22 582 ASN A O 1
ATOM 4619 N N . HIS A 1 583 ? -19.690 -5.286 5.294 1.00 58.94 583 HIS A N 1
ATOM 4620 C CA . HIS A 1 583 ? -20.406 -4.990 6.538 1.00 58.94 583 HIS A CA 1
ATOM 4621 C C . HIS A 1 583 ? -21.919 -5.174 6.398 1.00 58.94 583 HIS A C 1
ATOM 4623 O O . HIS A 1 583 ? -22.593 -5.448 7.385 1.00 58.94 583 HIS A O 1
ATOM 4629 N N . GLN A 1 584 ? -22.437 -5.066 5.175 1.00 63.59 584 GLN A N 1
ATOM 4630 C CA . GLN A 1 584 ? -23.861 -5.217 4.883 1.00 63.59 584 GLN A CA 1
ATOM 4631 C C . GLN A 1 584 ? -24.269 -6.679 4.631 1.00 63.59 584 GLN A C 1
ATOM 4633 O O . GLN A 1 584 ? -25.447 -7.022 4.691 1.00 63.59 584 GLN A O 1
ATOM 4638 N N . LEU A 1 585 ? -23.314 -7.571 4.345 1.00 65.25 585 LEU A N 1
ATOM 4639 C CA . LEU A 1 585 ? -23.623 -8.979 4.111 1.00 65.25 585 LEU A CA 1
ATOM 4640 C C . LEU A 1 585 ? -23.958 -9.726 5.412 1.00 65.25 585 LEU A C 1
ATOM 4642 O O . LEU A 1 585 ? -23.227 -9.614 6.400 1.00 65.25 585 LEU A O 1
ATOM 4646 N N . PRO A 1 586 ? -24.953 -10.638 5.390 1.00 65.25 586 PRO A N 1
ATOM 4647 C CA . PRO A 1 586 ? -25.172 -11.558 6.492 1.00 65.25 586 PRO A CA 1
ATOM 4648 C C . PRO A 1 586 ? -23.924 -12.394 6.783 1.00 65.25 586 PRO A C 1
ATOM 4650 O O . PRO A 1 586 ? -23.259 -12.919 5.889 1.00 65.25 586 PRO A O 1
ATOM 4653 N N . VAL A 1 587 ? -23.673 -12.640 8.059 1.00 58.78 587 VAL A N 1
ATOM 4654 C CA . VAL A 1 587 ? -22.541 -13.418 8.589 1.00 58.78 587 VAL A CA 1
ATOM 4655 C C . VAL A 1 587 ? -22.289 -14.727 7.848 1.00 58.78 587 VAL A C 1
ATOM 4657 O O . VAL A 1 587 ? -21.165 -15.042 7.454 1.00 58.78 587 VAL A O 1
ATOM 4660 N N . LYS A 1 588 ? -23.349 -15.521 7.656 1.00 67.19 588 LYS A N 1
ATOM 4661 C CA . LYS A 1 588 ? -23.258 -16.819 6.978 1.00 67.19 588 LYS A CA 1
ATOM 4662 C C . LYS A 1 588 ? -22.797 -16.655 5.530 1.00 67.19 588 LYS A C 1
ATOM 4664 O O . LYS A 1 588 ? -22.085 -17.524 5.025 1.00 67.19 588 LYS A O 1
ATOM 4669 N N . ALA A 1 589 ? -23.168 -15.549 4.882 1.00 73.31 589 ALA A N 1
ATOM 4670 C CA . ALA A 1 589 ? -22.680 -15.195 3.558 1.00 73.31 589 ALA A CA 1
ATOM 4671 C C . ALA A 1 589 ? -21.192 -14.823 3.616 1.00 73.31 589 ALA A C 1
ATOM 4673 O O . ALA A 1 589 ? -20.425 -15.407 2.859 1.00 73.31 589 ALA A O 1
ATOM 4674 N N . VAL A 1 590 ? -20.749 -13.989 4.566 1.00 71.12 590 VAL A N 1
ATOM 4675 C CA . VAL A 1 590 ? -19.321 -13.645 4.751 1.00 71.12 590 VAL A CA 1
ATOM 4676 C C . VAL A 1 590 ? -18.460 -14.895 4.986 1.00 71.12 590 VAL A C 1
ATOM 4678 O O . VAL A 1 590 ? -17.475 -15.122 4.282 1.00 71.12 590 VAL A O 1
ATOM 4681 N N . GLN A 1 591 ? -18.858 -15.780 5.904 1.00 72.50 591 GLN A N 1
ATOM 4682 C CA . GLN A 1 591 ? -18.144 -17.038 6.165 1.00 72.50 591 GLN A CA 1
ATOM 4683 C C . GLN A 1 591 ? -18.114 -17.957 4.935 1.00 72.50 591 GLN A C 1
ATOM 4685 O O . GLN A 1 591 ? -17.100 -18.600 4.648 1.00 72.50 591 GLN A O 1
ATOM 4690 N N . SER A 1 592 ? -19.228 -18.045 4.201 1.00 81.94 592 SER A N 1
ATOM 4691 C CA . SER A 1 592 ? -19.299 -18.797 2.946 1.00 81.94 592 SER A CA 1
ATOM 4692 C C . SER A 1 592 ? -18.371 -18.194 1.887 1.00 81.94 592 SER A C 1
ATOM 4694 O O . SER A 1 592 ? -17.629 -18.933 1.236 1.00 81.94 592 SER A O 1
ATOM 4696 N N . ASN A 1 593 ? -18.350 -16.867 1.758 1.00 85.69 593 ASN A N 1
ATOM 4697 C CA . ASN A 1 593 ? -17.503 -16.130 0.827 1.00 85.69 593 ASN A CA 1
ATOM 4698 C C . ASN A 1 593 ? -16.021 -16.366 1.138 1.00 85.69 593 ASN A C 1
ATOM 4700 O O . ASN A 1 593 ? -15.274 -16.727 0.232 1.00 85.69 593 ASN A O 1
ATOM 4704 N N . ASN A 1 594 ? -15.615 -16.315 2.410 1.00 82.69 594 ASN A N 1
ATOM 4705 C CA . ASN A 1 594 ? -14.241 -16.605 2.839 1.00 82.69 594 ASN A CA 1
ATOM 4706 C C . ASN A 1 594 ? -13.809 -18.045 2.508 1.00 82.69 594 ASN A C 1
ATOM 4708 O O . ASN A 1 594 ? -12.684 -18.283 2.062 1.00 82.69 594 ASN A O 1
ATOM 4712 N N . LYS A 1 595 ? -14.710 -19.029 2.644 1.00 86.94 595 LYS A N 1
ATOM 4713 C CA . LYS A 1 595 ? -14.440 -20.419 2.222 1.00 86.94 595 LYS A CA 1
ATOM 4714 C C . LYS A 1 595 ? -14.305 -20.555 0.706 1.00 86.94 595 LYS A C 1
ATOM 4716 O O . LYS A 1 595 ? -13.563 -21.413 0.225 1.00 86.94 595 LYS A O 1
ATOM 4721 N N . VAL A 1 596 ? -15.047 -19.770 -0.074 1.00 93.44 596 VAL A N 1
ATOM 4722 C CA . VAL A 1 596 ? -14.893 -19.742 -1.537 1.00 93.44 596 VAL A CA 1
ATOM 4723 C C . VAL A 1 596 ? -13.575 -19.063 -1.913 1.00 93.44 596 VAL A C 1
ATOM 4725 O O . VAL A 1 596 ? -12.837 -19.635 -2.711 1.00 93.44 596 VAL A O 1
ATOM 4728 N N . TYR A 1 597 ? -13.242 -17.934 -1.279 1.00 91.62 597 TYR A N 1
ATOM 4729 C CA . TYR A 1 597 ? -11.967 -17.233 -1.438 1.00 91.62 597 TYR A CA 1
ATOM 4730 C C . TYR A 1 597 ? -10.784 -18.174 -1.207 1.00 91.62 597 TYR A C 1
ATOM 4732 O O . TYR A 1 597 ? -9.970 -18.342 -2.109 1.00 91.62 597 TYR A O 1
ATOM 4740 N N . SER A 1 598 ? -10.727 -18.871 -0.064 1.00 90.81 598 SER A N 1
ATOM 4741 C CA . SER A 1 598 ? -9.629 -19.805 0.237 1.00 90.81 598 SER A CA 1
ATOM 4742 C C . SER A 1 598 ? -9.462 -20.871 -0.848 1.00 90.81 598 SER A C 1
ATOM 4744 O O . SER A 1 598 ? -8.367 -21.078 -1.366 1.00 90.81 598 SER A O 1
ATOM 4746 N N . ARG A 1 599 ? -10.565 -21.502 -1.269 1.00 94.31 599 ARG A N 1
ATOM 4747 C CA . ARG A 1 599 ? -10.544 -22.566 -2.287 1.00 94.31 599 ARG A CA 1
ATOM 4748 C C . ARG A 1 599 ? -10.145 -22.091 -3.679 1.00 94.31 599 ARG A C 1
ATOM 4750 O O . ARG A 1 599 ? -9.736 -22.922 -4.494 1.00 94.31 599 ARG A O 1
ATOM 4757 N N . ILE A 1 600 ? -10.352 -20.810 -3.979 1.00 96.62 600 ILE A N 1
ATOM 4758 C CA . ILE A 1 600 ? -10.041 -20.199 -5.271 1.00 96.62 600 ILE A CA 1
ATOM 4759 C C . ILE A 1 600 ? -8.660 -19.565 -5.225 1.00 96.62 600 ILE A C 1
ATOM 4761 O O . ILE A 1 600 ? -7.764 -20.045 -5.908 1.00 96.62 600 ILE A O 1
ATOM 4765 N N . VAL A 1 601 ? -8.473 -18.533 -4.412 1.00 94.50 601 VAL A N 1
ATOM 4766 C CA . VAL A 1 601 ? -7.246 -17.744 -4.378 1.00 94.50 601 VAL A CA 1
ATOM 4767 C C . VAL A 1 601 ? -6.122 -18.576 -3.760 1.00 94.50 601 VAL A C 1
ATOM 4769 O O . VAL A 1 601 ? -5.201 -18.973 -4.472 1.00 94.50 601 VAL A O 1
ATOM 4772 N N . ASN A 1 602 ? -6.250 -18.945 -2.484 1.00 91.44 602 ASN A N 1
ATOM 4773 C CA . ASN A 1 602 ? -5.159 -19.555 -1.711 1.00 91.44 602 ASN A CA 1
ATOM 4774 C C . ASN A 1 602 ? -4.814 -20.990 -2.146 1.00 91.44 602 ASN A C 1
ATOM 4776 O O . ASN A 1 602 ? -3.657 -21.392 -2.101 1.00 91.44 602 ASN A O 1
ATOM 4780 N N . GLU A 1 603 ? -5.808 -21.791 -2.532 1.00 93.75 603 GLU A N 1
ATOM 4781 C CA . GLU A 1 603 ? -5.605 -23.218 -2.828 1.00 93.75 603 GLU A CA 1
ATOM 4782 C C . GLU A 1 603 ? -5.417 -23.507 -4.321 1.00 93.75 603 GLU A C 1
ATOM 4784 O O . GLU A 1 603 ? -4.717 -24.453 -4.683 1.00 93.75 603 GLU A O 1
ATOM 4789 N N . TYR A 1 604 ? -6.062 -22.735 -5.203 1.00 97.81 604 TYR A N 1
ATOM 4790 C CA . TYR A 1 604 ? -6.043 -23.005 -6.641 1.00 97.81 604 TYR A CA 1
ATOM 4791 C C . TYR A 1 604 ? -5.164 -22.014 -7.398 1.00 97.81 604 TYR A C 1
ATOM 4793 O O . TYR A 1 604 ? -4.171 -22.422 -7.996 1.00 97.81 604 TYR A O 1
ATOM 4801 N N . MET A 1 605 ? -5.468 -20.718 -7.352 1.00 97.94 605 MET A N 1
ATOM 4802 C CA . MET A 1 605 ? -4.726 -19.701 -8.099 1.00 97.94 605 MET A CA 1
ATOM 4803 C C . MET A 1 605 ? -3.271 -19.613 -7.642 1.00 97.94 605 MET A C 1
ATOM 4805 O O . MET A 1 605 ? -2.392 -19.584 -8.496 1.00 97.94 605 MET A O 1
ATOM 4809 N N . TYR A 1 606 ? -3.003 -19.689 -6.334 1.00 95.56 606 TYR A N 1
ATOM 4810 C CA . TYR A 1 606 ? -1.637 -19.717 -5.791 1.00 95.56 606 TYR A CA 1
ATOM 4811 C C . TYR A 1 606 ? -0.786 -20.861 -6.359 1.00 95.56 606 TYR A C 1
ATOM 4813 O O . TYR A 1 606 ? 0.425 -20.728 -6.494 1.00 95.56 606 TYR A O 1
ATOM 4821 N N . VAL A 1 607 ? -1.413 -21.974 -6.746 1.00 95.56 607 VAL A N 1
ATOM 4822 C CA . VAL A 1 607 ? -0.725 -23.118 -7.356 1.00 95.56 607 VAL A CA 1
ATOM 4823 C C . VAL A 1 607 ? -0.641 -22.978 -8.875 1.00 95.56 607 VAL A C 1
ATOM 4825 O O . VAL A 1 607 ? 0.376 -23.334 -9.471 1.00 95.56 607 VAL A O 1
ATOM 4828 N N . GLN A 1 608 ? -1.706 -22.510 -9.529 1.00 98.06 608 GLN A N 1
ATOM 4829 C CA . GLN A 1 608 ? -1.801 -22.488 -10.991 1.00 98.06 608 GLN A CA 1
ATOM 4830 C C . GLN A 1 608 ? -1.091 -21.285 -11.622 1.00 98.06 608 GLN A C 1
ATOM 4832 O O . GLN A 1 608 ? -0.414 -21.450 -12.634 1.00 98.06 608 GLN A O 1
ATOM 4837 N N . VAL A 1 609 ? -1.208 -20.091 -11.035 1.00 98.19 609 VAL A N 1
ATOM 4838 C CA . VAL A 1 609 ? -0.667 -18.851 -11.614 1.00 98.19 609 VAL A CA 1
ATOM 4839 C C . VAL A 1 609 ? 0.857 -18.897 -11.773 1.00 98.19 609 VAL A C 1
ATOM 4841 O O . VAL A 1 609 ? 1.319 -18.654 -12.892 1.00 98.19 609 VAL A O 1
ATOM 4844 N N . PRO A 1 610 ? 1.656 -19.331 -10.774 1.00 98.00 610 PRO A N 1
ATOM 4845 C CA . PRO A 1 610 ? 3.096 -19.489 -10.972 1.00 98.00 610 PRO A CA 1
ATOM 4846 C C . PRO A 1 610 ? 3.456 -20.422 -12.136 1.00 98.00 610 PRO A C 1
ATOM 4848 O O . PRO A 1 610 ? 4.491 -20.248 -12.776 1.00 98.00 610 PRO A O 1
ATOM 4851 N N . GLN A 1 611 ? 2.619 -21.419 -12.447 1.00 98.38 611 GLN A N 1
ATOM 4852 C CA . GLN A 1 611 ? 2.874 -22.334 -13.563 1.00 98.38 611 GLN A CA 1
ATOM 4853 C C . GLN A 1 611 ? 2.660 -21.663 -14.921 1.00 98.38 611 GLN A C 1
ATOM 4855 O O . GLN A 1 611 ? 3.426 -21.944 -15.839 1.00 98.38 611 GLN A O 1
ATOM 4860 N N . PHE A 1 612 ? 1.675 -20.769 -15.047 1.00 98.62 612 PHE A N 1
ATOM 4861 C CA . PHE A 1 612 ? 1.501 -19.951 -16.250 1.00 98.62 612 PHE A CA 1
ATOM 4862 C C . PHE A 1 612 ? 2.656 -18.961 -16.416 1.00 98.62 612 PHE A C 1
ATOM 4864 O O . PHE A 1 612 ? 3.266 -18.912 -17.481 1.00 98.62 612 PHE A O 1
ATOM 4871 N N . ILE A 1 613 ? 3.026 -18.248 -15.346 1.00 98.44 613 ILE A N 1
ATOM 4872 C CA . ILE A 1 613 ? 4.141 -17.286 -15.370 1.00 98.44 613 ILE A CA 1
ATOM 4873 C C . ILE A 1 613 ? 5.440 -17.982 -15.788 1.00 98.44 613 ILE A C 1
ATOM 4875 O O . ILE A 1 613 ? 6.119 -17.530 -16.702 1.00 98.44 613 ILE A O 1
ATOM 4879 N N . THR A 1 614 ? 5.753 -19.134 -15.190 1.00 97.56 614 THR A N 1
ATOM 4880 C CA . THR A 1 614 ? 6.996 -19.872 -15.479 1.00 97.56 614 THR A CA 1
ATOM 4881 C C . THR A 1 614 ? 6.966 -20.691 -16.775 1.00 97.56 614 THR A C 1
ATOM 4883 O O . THR A 1 614 ? 7.948 -21.362 -17.095 1.00 97.56 614 THR A O 1
ATOM 4886 N N . GLY A 1 615 ? 5.851 -20.680 -17.515 1.00 96.81 615 GLY A N 1
ATOM 4887 C CA . GLY A 1 615 ? 5.685 -21.430 -18.764 1.00 96.81 615 GLY A CA 1
ATOM 4888 C C . GLY A 1 615 ? 5.526 -22.946 -18.593 1.00 96.81 615 GLY A C 1
ATOM 4889 O O . GLY A 1 615 ? 5.566 -23.680 -19.578 1.00 96.81 615 GLY A O 1
ATOM 4890 N N . LYS A 1 616 ? 5.336 -23.443 -17.361 1.00 97.31 616 LYS A N 1
ATOM 4891 C CA . LYS A 1 616 ? 4.980 -24.853 -17.096 1.00 97.31 616 LYS A CA 1
ATOM 4892 C C . LYS A 1 616 ? 3.567 -25.185 -17.580 1.00 97.31 616 LYS A C 1
ATOM 4894 O O . LYS A 1 616 ? 3.298 -26.338 -17.906 1.00 97.31 616 LYS A O 1
ATOM 4899 N N . LYS A 1 617 ? 2.690 -24.181 -17.608 1.00 97.88 617 LYS A N 1
ATOM 4900 C CA . LYS A 1 617 ? 1.374 -24.211 -18.246 1.00 97.88 617 LYS A CA 1
ATOM 4901 C C . LYS A 1 617 ? 1.326 -23.237 -19.407 1.00 97.88 617 LYS A C 1
ATOM 4903 O O . LYS A 1 617 ? 1.973 -22.193 -19.378 1.00 97.88 617 LYS A O 1
ATOM 4908 N N . ASN A 1 618 ? 0.537 -23.577 -20.414 1.00 97.56 618 ASN A N 1
ATOM 4909 C CA . ASN A 1 618 ? 0.380 -22.799 -21.627 1.00 97.56 618 ASN A CA 1
ATOM 4910 C C . ASN A 1 618 ? -0.971 -22.066 -21.620 1.00 97.56 618 ASN A C 1
ATOM 4912 O O . ASN A 1 618 ? -2.025 -22.685 -21.505 1.00 97.56 618 ASN A O 1
ATOM 4916 N N . LEU A 1 619 ? -0.941 -20.740 -21.779 1.00 95.75 619 LEU A N 1
ATOM 4917 C CA . LEU A 1 619 ? -2.140 -19.892 -21.731 1.00 95.75 619 LEU A CA 1
ATOM 4918 C C . LEU A 1 619 ? -3.160 -20.184 -22.843 1.00 95.75 619 LEU A C 1
ATOM 4920 O O . LEU A 1 619 ? -4.330 -19.877 -22.672 1.00 95.75 619 LEU A O 1
ATOM 4924 N N . GLU A 1 620 ? -2.774 -20.794 -23.962 1.00 95.06 620 GLU A N 1
ATOM 4925 C CA . GLU A 1 620 ? -3.725 -21.110 -25.036 1.00 95.06 620 GLU A CA 1
ATOM 4926 C C . GLU A 1 620 ? -4.433 -22.447 -24.819 1.00 95.06 620 GLU A C 1
ATOM 4928 O O . GLU A 1 620 ? -5.620 -22.572 -25.097 1.00 95.06 620 GLU A O 1
ATOM 4933 N N . SER A 1 621 ? -3.724 -23.448 -24.298 1.00 97.50 621 SER A N 1
ATOM 4934 C CA . SER A 1 621 ? -4.263 -24.809 -24.150 1.00 97.50 621 SER A CA 1
ATOM 4935 C C . SER A 1 621 ? -4.802 -25.124 -22.755 1.00 97.50 621 SER A C 1
ATOM 4937 O O . SER A 1 621 ? -5.707 -25.947 -22.631 1.00 97.50 621 SER A O 1
ATOM 4939 N N . ASP A 1 622 ? -4.300 -24.466 -21.707 1.00 98.38 622 ASP A N 1
ATOM 4940 C CA . ASP A 1 622 ? -4.693 -24.754 -20.323 1.00 98.38 622 ASP A CA 1
ATOM 4941 C C . ASP A 1 622 ? -5.712 -23.750 -19.749 1.00 98.38 622 ASP A C 1
ATOM 4943 O O . ASP A 1 622 ? -6.297 -24.023 -18.696 1.00 98.38 622 ASP A O 1
ATOM 4947 N N . TRP A 1 623 ? -5.940 -22.604 -20.406 1.00 98.25 623 TRP A N 1
ATOM 4948 C CA . TRP A 1 623 ? -6.768 -21.510 -19.871 1.00 98.25 623 TRP A CA 1
ATOM 4949 C C . TRP A 1 623 ? -8.237 -21.887 -19.692 1.00 98.25 623 TRP A C 1
ATOM 4951 O O . TRP A 1 623 ? -8.774 -21.734 -18.599 1.00 98.25 623 TRP A O 1
ATOM 4961 N N . ASP A 1 624 ? -8.869 -22.484 -20.703 1.00 98.31 624 ASP A N 1
ATOM 4962 C CA . ASP A 1 624 ? -10.280 -22.884 -20.605 1.00 98.31 624 ASP A CA 1
ATOM 4963 C C . ASP A 1 624 ? -10.509 -23.900 -19.478 1.00 98.31 624 ASP A C 1
ATOM 4965 O O . ASP A 1 624 ? -11.513 -23.850 -18.762 1.00 98.31 624 ASP A O 1
ATOM 4969 N N . THR A 1 625 ? -9.545 -24.805 -19.273 1.00 98.50 625 THR A N 1
ATOM 4970 C CA . THR A 1 625 ? -9.581 -25.766 -18.161 1.00 98.50 625 THR A CA 1
ATOM 4971 C C . THR A 1 625 ? -9.435 -25.050 -16.819 1.00 98.50 625 THR A C 1
ATOM 4973 O O . THR A 1 625 ? -10.169 -25.355 -15.877 1.00 98.50 625 THR A O 1
ATOM 4976 N N . TYR A 1 626 ? -8.527 -24.076 -16.738 1.00 98.56 626 TYR A N 1
ATOM 4977 C CA . TYR A 1 626 ? -8.336 -23.241 -15.557 1.00 98.56 626 TYR A CA 1
ATOM 4978 C C . TYR A 1 626 ? -9.610 -22.463 -15.182 1.00 98.56 626 TYR A C 1
ATOM 4980 O O . TYR A 1 626 ? -10.079 -22.565 -14.044 1.00 98.56 626 TYR A O 1
ATOM 4988 N N . CYS A 1 627 ? -10.241 -21.785 -16.144 1.00 98.44 627 CYS A N 1
ATOM 4989 C CA . CYS A 1 627 ? -11.490 -21.051 -15.935 1.00 98.44 627 CYS A CA 1
ATOM 4990 C C . CYS A 1 627 ? -12.647 -21.983 -15.550 1.00 98.44 627 CYS A C 1
ATOM 4992 O O . CYS A 1 627 ? -13.413 -21.700 -14.624 1.00 98.44 627 CYS A O 1
ATOM 4994 N N . ALA A 1 628 ? -12.758 -23.147 -16.200 1.00 98.31 628 ALA A N 1
ATOM 4995 C CA . ALA A 1 628 ? -13.772 -24.140 -15.855 1.00 98.31 628 ALA A CA 1
ATOM 4996 C C . ALA A 1 628 ? -13.623 -24.644 -14.410 1.00 98.31 628 ALA A C 1
ATOM 4998 O O . ALA A 1 628 ? -14.622 -24.872 -13.723 1.00 98.31 628 ALA A O 1
ATOM 4999 N N . ASP A 1 629 ? -12.394 -24.808 -13.924 1.00 97.94 629 ASP A N 1
ATOM 5000 C CA . ASP A 1 629 ? -12.124 -25.230 -12.552 1.00 97.94 629 ASP A CA 1
ATOM 5001 C C . ASP A 1 629 ? -12.372 -24.118 -11.524 1.00 97.94 629 ASP A C 1
ATOM 5003 O O . ASP A 1 629 ? -12.924 -24.408 -10.459 1.00 97.94 629 ASP A O 1
ATOM 5007 N N . LEU A 1 630 ? -12.067 -22.853 -11.839 1.00 97.62 630 LEU A N 1
ATOM 5008 C CA . LEU A 1 630 ? -12.493 -21.701 -11.030 1.00 97.62 630 LEU A CA 1
ATOM 5009 C C . LEU A 1 630 ? -14.017 -21.674 -10.871 1.00 97.62 630 LEU A C 1
ATOM 5011 O O . LEU A 1 630 ? -14.539 -21.593 -9.756 1.00 97.62 630 LEU A O 1
ATOM 5015 N N . LYS A 1 631 ? -14.742 -21.855 -11.978 1.00 96.62 631 LYS A N 1
ATOM 5016 C CA . LYS A 1 631 ? -16.208 -21.876 -12.003 1.00 96.62 631 LYS A CA 1
ATOM 5017 C C . LYS A 1 631 ? -16.807 -22.993 -11.143 1.00 96.62 631 LYS A C 1
ATOM 5019 O O . LYS A 1 631 ? -17.848 -22.800 -10.513 1.00 96.62 631 LYS A O 1
ATOM 5024 N N . LYS A 1 632 ? -16.157 -24.161 -11.066 1.00 96.88 632 LYS A N 1
ATOM 5025 C CA . LYS A 1 632 ? -16.575 -25.275 -10.187 1.00 96.88 632 LYS A CA 1
ATOM 5026 C C . LYS A 1 632 ? -16.390 -24.962 -8.699 1.00 96.88 632 LYS A C 1
ATOM 5028 O O . LYS A 1 632 ? -17.051 -25.578 -7.863 1.00 96.88 632 LYS A O 1
ATOM 5033 N N . ARG A 1 633 ? -15.509 -24.021 -8.350 1.00 96.12 633 ARG A N 1
ATOM 5034 C CA . ARG A 1 633 ? -15.217 -23.635 -6.958 1.00 96.12 633 ARG A CA 1
ATOM 5035 C C . ARG A 1 633 ? -16.227 -22.640 -6.385 1.00 96.12 633 ARG A C 1
ATOM 5037 O O . ARG A 1 633 ? -16.336 -22.537 -5.162 1.00 96.12 633 ARG A O 1
ATOM 5044 N N . GLY A 1 634 ? -17.048 -22.030 -7.242 1.00 94.69 634 GLY A N 1
ATOM 5045 C CA . GLY A 1 634 ? -18.319 -21.427 -6.848 1.00 94.69 634 GLY A CA 1
ATOM 5046 C C . GLY A 1 634 ? -18.287 -19.927 -6.566 1.00 94.69 634 GLY A C 1
ATOM 5047 O O . GLY A 1 634 ? -19.114 -19.475 -5.772 1.00 94.69 634 GLY A O 1
ATOM 5048 N N . TYR A 1 635 ? -17.389 -19.158 -7.197 1.00 95.75 635 TYR A N 1
ATOM 5049 C CA . TYR A 1 635 ? -17.375 -17.690 -7.075 1.00 95.75 635 TYR A CA 1
ATOM 5050 C C . TYR A 1 635 ? -18.720 -17.055 -7.467 1.00 95.75 635 TYR A C 1
ATOM 5052 O O . TYR A 1 635 ? -19.091 -16.024 -6.925 1.00 95.75 635 TYR A O 1
ATOM 5060 N N . GLN A 1 636 ? -19.517 -17.703 -8.322 1.00 95.69 636 GLN A N 1
ATOM 5061 C CA . GLN A 1 636 ? -20.830 -17.211 -8.755 1.00 95.69 636 GLN A CA 1
ATOM 5062 C C . GLN A 1 636 ? -21.800 -17.021 -7.586 1.00 95.69 636 GLN A C 1
ATOM 5064 O O . GLN A 1 636 ? -22.655 -16.145 -7.632 1.00 95.69 636 GLN A O 1
ATOM 5069 N N . LYS A 1 637 ? -21.672 -17.833 -6.527 1.00 91.56 637 LYS A N 1
ATOM 5070 C CA . LYS A 1 637 ? -22.475 -17.654 -5.310 1.00 91.56 637 LYS A CA 1
ATOM 5071 C C . LYS A 1 637 ? -22.079 -16.387 -4.562 1.00 91.56 637 LYS A C 1
ATOM 5073 O O . LYS A 1 637 ? -22.945 -15.732 -4.009 1.00 91.56 637 LYS A O 1
ATOM 5078 N N . VAL A 1 638 ? -20.788 -16.061 -4.568 1.00 92.25 638 VAL A N 1
ATOM 5079 C CA . VAL A 1 638 ? -20.247 -14.854 -3.937 1.00 92.25 638 VAL A CA 1
ATOM 5080 C C . VAL A 1 638 ? -20.718 -13.615 -4.693 1.00 92.25 638 VAL A C 1
ATOM 5082 O O . VAL A 1 638 ? -21.258 -12.708 -4.074 1.00 92.25 638 VAL A O 1
ATOM 5085 N N . LEU A 1 639 ? -20.596 -13.623 -6.027 1.00 94.06 639 LEU A N 1
ATOM 5086 C CA . LEU A 1 639 ? -21.095 -12.540 -6.883 1.00 94.06 639 LEU A CA 1
ATOM 5087 C C . LEU A 1 639 ? -22.588 -12.307 -6.685 1.00 94.06 639 LEU A C 1
ATOM 5089 O O . LEU A 1 639 ? -23.017 -11.173 -6.522 1.00 94.06 639 LEU A O 1
ATOM 5093 N N . LYS A 1 640 ? -23.370 -13.391 -6.643 1.00 91.19 640 LYS A N 1
ATOM 5094 C CA . LYS A 1 640 ? -24.805 -13.309 -6.390 1.00 91.19 640 LYS A CA 1
ATOM 5095 C C . LYS A 1 640 ? -25.102 -12.589 -5.067 1.00 91.19 640 LYS A C 1
ATOM 5097 O O . LYS A 1 640 ? -25.889 -11.656 -5.084 1.00 91.19 640 LYS A O 1
ATOM 5102 N N . SER A 1 641 ? -24.441 -12.970 -3.969 1.00 86.50 641 SER A N 1
ATOM 5103 C CA . SER A 1 641 ? -24.658 -12.336 -2.661 1.00 86.50 641 SER A CA 1
ATOM 5104 C C . SER A 1 641 ? -24.383 -10.828 -2.673 1.00 86.50 641 SER A C 1
ATOM 5106 O O . SER A 1 641 ? -25.143 -10.074 -2.081 1.00 86.50 641 SER A O 1
ATOM 5108 N N . PHE A 1 642 ? -23.308 -10.381 -3.331 1.00 87.69 642 PHE A N 1
ATOM 5109 C CA . PHE A 1 642 ? -22.986 -8.951 -3.409 1.00 87.69 642 PHE A CA 1
ATOM 5110 C C . PHE A 1 642 ? -23.905 -8.181 -4.364 1.00 87.69 642 PHE A C 1
ATOM 5112 O O . PHE A 1 642 ? -24.271 -7.050 -4.075 1.00 87.69 642 PHE A O 1
ATOM 5119 N N . ASN A 1 643 ? -24.299 -8.776 -5.489 1.00 88.50 643 ASN A N 1
ATOM 5120 C CA . ASN A 1 643 ? -25.141 -8.088 -6.468 1.00 88.50 643 ASN A CA 1
ATOM 5121 C C . ASN A 1 643 ? -26.618 -8.043 -6.052 1.00 88.50 643 ASN A C 1
ATOM 5123 O O . ASN A 1 643 ? -27.317 -7.119 -6.446 1.00 88.50 643 ASN A O 1
ATOM 5127 N N . GLU A 1 644 ? -27.097 -8.996 -5.244 1.00 85.38 644 GLU A N 1
ATOM 5128 C CA . GLU A 1 644 ? -28.411 -8.887 -4.587 1.00 85.38 644 GLU A CA 1
ATOM 5129 C C . GLU A 1 644 ? -28.424 -7.715 -3.592 1.00 85.38 644 GLU A C 1
ATOM 5131 O O . GLU A 1 644 ? -29.339 -6.900 -3.634 1.00 85.38 644 GLU A O 1
ATOM 5136 N N . LEU A 1 645 ? -27.362 -7.565 -2.793 1.00 78.62 645 LEU A N 1
ATOM 5137 C CA . LEU A 1 645 ? -27.195 -6.444 -1.864 1.00 78.62 645 LEU A CA 1
ATOM 5138 C C . LEU A 1 645 ? -27.229 -5.075 -2.574 1.00 78.62 645 LEU A C 1
ATOM 5140 O O . LEU A 1 645 ? -27.901 -4.160 -2.111 1.00 78.62 645 LEU A O 1
ATOM 5144 N N . LEU A 1 646 ? -26.542 -4.943 -3.714 1.00 77.44 646 LEU A N 1
ATOM 5145 C CA . LEU A 1 646 ? -26.546 -3.706 -4.511 1.00 77.44 646 LEU A CA 1
ATOM 5146 C C . LEU A 1 646 ? -27.935 -3.362 -5.077 1.00 77.44 646 LEU A C 1
ATOM 5148 O O . LEU A 1 646 ? -28.298 -2.193 -5.178 1.00 77.44 646 LEU A O 1
ATOM 5152 N N . GLN A 1 647 ? -28.729 -4.373 -5.437 1.00 75.38 647 GLN A N 1
ATOM 5153 C CA . GLN A 1 647 ? -30.085 -4.167 -5.957 1.00 75.38 647 GLN A CA 1
ATOM 5154 C C . GLN A 1 647 ? -31.075 -3.744 -4.869 1.00 75.38 647 GLN A C 1
ATOM 5156 O O . GLN A 1 647 ? -32.012 -3.004 -5.162 1.00 75.38 647 GLN A O 1
ATOM 5161 N N . GLU A 1 648 ? -30.884 -4.207 -3.632 1.00 62.31 648 GLU A N 1
ATOM 5162 C CA . GLU A 1 648 ? -31.700 -3.797 -2.485 1.00 62.31 648 GLU A CA 1
ATOM 5163 C C . GLU A 1 648 ? -31.453 -2.323 -2.126 1.00 62.31 648 GLU A C 1
ATOM 5165 O O . GLU A 1 648 ? -32.415 -1.604 -1.871 1.00 62.31 648 GLU A O 1
ATOM 5170 N N . SER A 1 649 ? -30.208 -1.836 -2.224 1.00 56.62 649 SER A N 1
ATOM 5171 C CA . SER A 1 649 ? -29.880 -0.424 -1.966 1.00 56.62 649 SER A CA 1
ATOM 5172 C C . SER A 1 649 ? -30.375 0.565 -3.028 1.00 56.62 649 SER A C 1
ATOM 5174 O O . SER A 1 649 ? -30.550 1.734 -2.713 1.00 56.62 649 SER A O 1
ATOM 5176 N N . ASP A 1 650 ? -30.600 0.126 -4.271 1.00 48.19 650 ASP A N 1
ATOM 5177 C CA . ASP A 1 650 ? -31.138 0.979 -5.349 1.00 48.19 650 ASP A CA 1
ATOM 5178 C C . ASP A 1 650 ? -32.675 1.132 -5.280 1.00 48.19 650 ASP A C 1
ATOM 5180 O O . ASP A 1 650 ? -33.260 1.946 -6.002 1.00 48.19 650 ASP A O 1
ATOM 5184 N N . ALA A 1 651 ? -33.346 0.305 -4.470 1.00 37.03 651 ALA A N 1
ATOM 5185 C CA . ALA A 1 651 ? -34.804 0.265 -4.345 1.00 37.03 651 ALA A CA 1
ATOM 5186 C C . ALA A 1 651 ? -35.357 1.116 -3.183 1.00 37.03 651 ALA A C 1
ATOM 5188 O O . ALA A 1 651 ? -36.573 1.340 -3.137 1.00 37.03 651 ALA A O 1
ATOM 5189 N N . GLU A 1 652 ? -34.487 1.577 -2.280 1.00 34.75 652 GLU A N 1
ATOM 5190 C CA . GLU A 1 652 ? -34.765 2.521 -1.183 1.00 34.75 652 GLU A CA 1
ATOM 5191 C C . GLU A 1 652 ? -34.392 3.958 -1.571 1.00 34.75 652 GLU A C 1
ATOM 5193 O O . GLU A 1 652 ? -35.158 4.879 -1.187 1.00 34.75 652 GLU A O 1
#

Foldseek 3Di:
DDPDDDPVVVVVVVVVVVVVVVVVVVVVVVVCVVVCVLQDQDDDDPFFDDQPDPDDPVQAFFEEEFLADFDCSLPPALCLFQLNLLQQRPAWFQFPVRDTHGHHYHYDHDDPPCSLVVVVVCVVVVVDTQKYWCQNPLFDLLVCVVVQWFDQCVVVCVPQQPLLVVVCVVPVQDQQFFDHPPDTTNQWDWFFAPDDDLVLPFKAKKFFPVLCQPQNFADQWAAAPVPDPDIDGDPRHRHHKDKFAQAFPVGDGDGGRFDDPRTDLFRMDIDDAFSNRDNAAAEPNSVVSLLVSLVVSCVVVVPPPFAAEEAAFVRFDQQQQLLLLQQEDGQQWWADPVVRFIDHPVLPPSNLFSLVVLQVCVVVRRYDPCNLVQNPADQQCGPVVCLLLLRYGMGMHGLCSAGLNSADPVRVNSRRTHMFAAASHHYPDTDDPNRGPDDYQTDDDDASIDIIMTRTSVCVVGRSSRVSNVLSQQSDPVNVCQQEQAAALVSCVVRVRPSCVSVVHSGQWDWDADPNFIAIEGDPVLLNDPPHVRNSRGNNRGGHHYCPGHHDPVAPCTSSVNRSCNHPVDHNNTRCSNHCLLSHFDRVLSVVLVQLCCVQPVVQCSVVSSCSSNVVDPSVPCSVVSSVVNVVSPCVSNSVRSSVVSVVVVVD